Protein AF-A0A7G8EJ63-F1 (afdb_monomer_lite)

Structure (mmCIF, N/CA/C/O backbone):
data_AF-A0A7G8EJ63-F1
#
_entry.id   AF-A0A7G8EJ63-F1
#
loop_
_atom_site.group_PDB
_atom_site.id
_atom_site.type_symbol
_atom_site.label_atom_id
_atom_site.label_alt_id
_atom_site.label_comp_id
_atom_site.label_asym_id
_atom_site.label_entity_id
_atom_site.label_seq_id
_atom_site.pdbx_PDB_ins_code
_atom_site.Cartn_x
_atom_site.Cartn_y
_atom_site.Cartn_z
_atom_site.occupancy
_atom_site.B_iso_or_equiv
_atom_site.auth_seq_id
_atom_site.auth_comp_id
_atom_site.auth_asym_id
_atom_site.auth_atom_id
_atom_site.pdbx_PDB_model_num
ATOM 1 N N . MET A 1 1 ? -30.895 -15.684 32.965 1.00 88.94 1 MET A N 1
ATOM 2 C CA . MET A 1 1 ? -30.829 -14.244 33.243 1.00 88.94 1 MET A CA 1
ATOM 3 C C . MET A 1 1 ? -30.976 -13.984 34.717 1.00 88.94 1 MET A C 1
ATOM 5 O O . MET A 1 1 ? -32.082 -13.741 35.201 1.00 88.94 1 MET A O 1
ATOM 9 N N . ALA A 1 2 ? -29.859 -14.103 35.438 1.00 93.94 2 ALA A N 1
ATOM 10 C CA . ALA A 1 2 ? -29.708 -13.405 36.704 1.00 93.94 2 ALA A CA 1
ATOM 11 C C . ALA A 1 2 ? -29.353 -11.933 36.427 1.00 93.94 2 ALA A C 1
ATOM 13 O O . ALA A 1 2 ? -28.980 -11.571 35.312 1.00 93.94 2 ALA A O 1
ATOM 14 N N . ILE A 1 3 ? -29.552 -11.072 37.426 1.00 95.75 3 ILE A N 1
ATOM 15 C CA . ILE A 1 3 ? -29.265 -9.638 37.327 1.00 95.75 3 ILE A CA 1
ATOM 16 C C . ILE A 1 3 ? -28.329 -9.264 38.470 1.00 95.75 3 ILE A C 1
ATOM 18 O O . ILE A 1 3 ? -28.629 -9.533 39.637 1.00 95.75 3 ILE A O 1
ATOM 22 N N . PHE A 1 4 ? -27.228 -8.607 38.129 1.00 94.00 4 PHE A N 1
ATOM 23 C CA . PHE A 1 4 ? -26.214 -8.116 39.048 1.00 94.00 4 PHE A CA 1
ATOM 24 C C . PHE A 1 4 ? -26.096 -6.602 38.896 1.00 94.00 4 PHE A C 1
ATOM 26 O O . PHE A 1 4 ? -26.124 -6.073 37.789 1.00 94.00 4 PHE A O 1
ATOM 33 N N . THR A 1 5 ? -25.964 -5.879 40.004 1.00 91.56 5 THR A N 1
ATOM 34 C CA . THR A 1 5 ? -25.838 -4.417 39.971 1.00 91.56 5 THR A CA 1
ATOM 35 C C . THR A 1 5 ? -24.626 -3.982 40.774 1.00 91.56 5 THR A C 1
ATOM 37 O O . THR A 1 5 ? -24.510 -4.323 41.953 1.00 91.56 5 THR A O 1
ATOM 40 N N . ALA A 1 6 ? -23.743 -3.207 40.147 1.00 88.75 6 ALA A N 1
ATOM 41 C CA . ALA A 1 6 ? -22.646 -2.547 40.839 1.00 88.75 6 ALA A CA 1
ATOM 42 C C . ALA A 1 6 ? -23.170 -1.281 41.524 1.00 88.75 6 ALA A C 1
ATOM 44 O O . ALA A 1 6 ? -23.677 -0.371 40.868 1.00 88.75 6 ALA A O 1
ATOM 45 N N . LEU A 1 7 ? -23.064 -1.246 42.850 1.00 85.00 7 LEU A N 1
ATOM 46 C CA . LEU A 1 7 ? -23.553 -0.203 43.754 1.00 85.00 7 LEU A CA 1
ATOM 47 C C . LEU A 1 7 ? -22.418 0.571 44.449 1.00 85.00 7 LEU A C 1
ATOM 49 O O . LEU A 1 7 ? -22.666 1.630 45.022 1.00 85.00 7 LEU A O 1
ATOM 53 N N . ALA A 1 8 ? -21.190 0.041 44.451 1.00 85.00 8 ALA A N 1
ATOM 54 C CA . ALA A 1 8 ? -20.009 0.700 45.003 1.00 85.00 8 ALA A CA 1
ATOM 55 C C . ALA A 1 8 ? -18.732 0.400 44.194 1.00 85.00 8 ALA A C 1
ATOM 57 O O . ALA A 1 8 ? -18.624 -0.629 43.531 1.00 85.00 8 ALA A O 1
ATOM 58 N N . SER A 1 9 ? -17.745 1.295 44.295 1.00 88.12 9 SER A N 1
ATOM 59 C CA . SER A 1 9 ? -16.402 1.083 43.741 1.00 88.12 9 SER A CA 1
ATOM 60 C C . SER A 1 9 ? -15.688 -0.094 44.420 1.00 88.12 9 SER A C 1
ATOM 62 O O . SER A 1 9 ? -15.895 -0.348 45.610 1.00 88.12 9 SER A O 1
ATOM 64 N N . GLY A 1 10 ? -14.859 -0.821 43.669 1.00 88.12 10 GLY A N 1
ATOM 65 C CA . GLY A 1 10 ? -14.109 -1.990 44.139 1.00 88.12 10 GLY A CA 1
ATOM 66 C C . GLY A 1 10 ? -14.932 -3.275 44.240 1.00 88.12 10 GLY A C 1
ATOM 67 O O . GLY A 1 10 ? -14.440 -4.277 44.760 1.00 88.12 10 GLY A O 1
ATOM 68 N N . GLN A 1 11 ? -16.193 -3.264 43.799 1.00 92.88 11 GLN A N 1
ATOM 69 C CA . GLN A 1 11 ? -17.030 -4.458 43.822 1.00 92.88 11 GLN A CA 1
ATOM 70 C C . GLN A 1 11 ? -16.597 -5.481 42.776 1.00 92.88 11 GLN A C 1
ATOM 72 O O . GLN A 1 11 ? -16.200 -5.136 41.666 1.00 92.88 11 GLN A O 1
ATOM 77 N N . VAL A 1 12 ? -16.752 -6.752 43.144 1.00 95.12 12 VAL A N 1
ATOM 78 C CA . VAL A 1 12 ? -16.602 -7.893 42.244 1.00 95.12 12 VAL A CA 1
ATOM 79 C C . VAL A 1 12 ? -17.978 -8.511 42.035 1.00 95.12 12 VAL A C 1
ATOM 81 O O . VAL A 1 12 ? -18.631 -8.909 43.002 1.00 95.12 12 VAL A O 1
ATOM 84 N N . LEU A 1 13 ? -18.416 -8.574 40.783 1.00 95.31 13 LEU A N 1
ATOM 85 C CA . LEU A 1 13 ? -19.632 -9.250 40.352 1.00 95.31 13 LEU A CA 1
ATOM 86 C C . LEU A 1 13 ? -19.238 -10.521 39.601 1.00 95.31 13 LEU A C 1
ATOM 88 O O . LEU A 1 13 ? -18.364 -10.489 38.737 1.00 95.31 13 LEU A O 1
ATOM 92 N N . THR A 1 14 ? -19.868 -11.641 39.937 1.00 97.31 14 THR A N 1
ATOM 93 C CA . THR A 1 14 ? -19.614 -12.930 39.286 1.00 97.31 14 THR A CA 1
ATOM 94 C C . THR A 1 14 ? -20.941 -13.559 38.898 1.00 97.31 14 THR A C 1
ATOM 96 O O . THR A 1 14 ? -21.782 -13.787 39.771 1.00 97.31 14 THR A O 1
ATOM 99 N N . GLY A 1 15 ? -21.103 -13.789 37.598 1.00 96.88 15 GLY A N 1
ATOM 100 C CA . GLY A 1 15 ? -22.239 -14.435 36.965 1.00 96.88 15 GLY A CA 1
ATOM 101 C C . GLY A 1 15 ? -22.226 -15.952 37.102 1.00 96.88 15 GLY A C 1
ATOM 102 O O . GLY A 1 15 ? -21.608 -16.534 38.003 1.00 96.88 15 GLY A O 1
ATOM 103 N N . THR A 1 16 ? -22.975 -16.582 36.216 1.00 96.75 16 THR A N 1
ATOM 104 C CA . THR A 1 16 ? -23.267 -18.008 36.136 1.00 96.75 16 THR A CA 1
ATOM 105 C C . THR A 1 16 ? -22.938 -18.528 34.737 1.00 96.75 16 THR A C 1
ATOM 107 O O . THR A 1 16 ? -22.619 -17.757 33.855 1.00 96.75 16 THR A O 1
ATOM 110 N N . ASP A 1 17 ? -23.058 -19.836 34.498 1.00 96.50 17 ASP A N 1
ATOM 111 C CA . ASP A 1 17 ? -22.896 -20.398 33.142 1.00 96.50 17 ASP A CA 1
ATOM 112 C C . ASP A 1 17 ? -24.147 -20.205 32.242 1.00 96.50 17 ASP A C 1
ATOM 114 O O . ASP A 1 17 ? -24.355 -20.937 31.272 1.00 96.50 17 ASP A O 1
ATOM 118 N N . ASN A 1 18 ? -25.059 -19.301 32.611 1.00 96.44 18 ASN A N 1
ATOM 119 C CA . ASN A 1 18 ? -26.263 -18.964 31.851 1.00 96.44 18 ASN A CA 1
ATOM 120 C C . ASN A 1 18 ? -26.259 -17.459 31.565 1.00 96.44 18 ASN A C 1
ATOM 122 O O . ASN A 1 18 ? -25.704 -16.732 32.374 1.00 96.44 18 ASN A O 1
ATOM 126 N N . PRO A 1 19 ? -27.012 -16.985 30.549 1.00 97.81 19 PRO A N 1
ATOM 127 C CA . PRO A 1 19 ? -27.116 -15.558 30.246 1.00 97.81 19 PRO A CA 1
ATOM 128 C C . PRO A 1 19 ? -27.369 -14.715 31.491 1.00 97.81 19 PRO A C 1
ATOM 130 O O . PRO A 1 19 ? -28.355 -14.997 32.186 1.00 97.81 19 PRO A O 1
ATOM 133 N N . ASP A 1 20 ? -26.564 -13.685 31.725 1.00 97.81 20 ASP A N 1
ATOM 134 C CA . ASP A 1 20 ? -26.660 -12.760 32.850 1.00 97.81 20 ASP A CA 1
ATOM 135 C C . ASP A 1 20 ? -26.671 -11.290 32.412 1.00 97.81 20 ASP A C 1
ATOM 137 O O . ASP A 1 20 ? -26.218 -10.923 31.334 1.00 97.81 20 ASP A O 1
ATOM 141 N N . LEU A 1 21 ? -27.245 -10.428 33.255 1.00 96.75 21 LEU A N 1
ATOM 142 C CA . LEU A 1 21 ? -27.273 -8.980 33.047 1.00 96.75 21 LEU A CA 1
ATOM 143 C C . LEU A 1 21 ? -26.514 -8.271 34.171 1.00 96.75 21 LEU A C 1
ATOM 145 O O . LEU A 1 21 ? -26.896 -8.364 35.341 1.00 96.75 21 LEU A O 1
ATOM 149 N N . PHE A 1 22 ? -25.491 -7.504 33.815 1.00 94.38 22 PHE A N 1
ATOM 150 C CA . PHE A 1 22 ? -24.711 -6.661 34.712 1.00 94.38 22 PHE A CA 1
ATOM 151 C C . PHE A 1 22 ? -25.044 -5.189 34.468 1.00 94.38 22 PHE A C 1
ATOM 153 O O . PHE A 1 22 ? -24.872 -4.675 33.369 1.00 94.38 22 PHE A O 1
ATOM 160 N N . ILE A 1 23 ? -25.491 -4.492 35.511 1.00 90.75 23 ILE A N 1
ATOM 161 C CA . ILE A 1 23 ? -25.851 -3.071 35.450 1.00 90.75 23 ILE A CA 1
ATOM 162 C C . ILE A 1 23 ? -24.861 -2.260 36.285 1.00 90.75 23 ILE A C 1
ATOM 164 O O . ILE A 1 23 ? -24.702 -2.499 37.489 1.00 90.75 23 ILE A O 1
ATOM 168 N N . LEU A 1 24 ? -24.235 -1.256 35.676 1.00 85.31 24 LEU A N 1
ATOM 169 C CA . LEU A 1 24 ? -23.305 -0.345 36.344 1.00 85.31 24 LEU A CA 1
ATOM 170 C C . LEU A 1 24 ? -24.025 0.948 36.751 1.00 85.31 24 LEU A C 1
ATOM 172 O O . LEU A 1 24 ? -24.518 1.686 35.901 1.00 85.31 24 LEU A O 1
ATOM 176 N N . SER A 1 25 ? -24.095 1.241 38.058 1.00 72.94 25 SER A N 1
ATOM 177 C CA . SER A 1 25 ? -24.910 2.348 38.600 1.00 72.94 25 SER A CA 1
ATOM 178 C C . SER A 1 25 ? -24.114 3.518 39.214 1.00 72.94 25 SER A C 1
ATOM 180 O O . SER A 1 25 ? -24.512 4.079 40.230 1.00 72.94 25 SER A O 1
ATOM 182 N N . ALA A 1 26 ? -23.045 3.956 38.530 1.00 62.91 26 ALA A N 1
ATOM 183 C CA . ALA A 1 26 ? -22.173 5.117 38.835 1.00 62.91 26 ALA A CA 1
ATOM 184 C C . ALA A 1 26 ? -20.910 4.830 39.666 1.00 62.91 26 ALA A C 1
ATOM 186 O O . ALA A 1 26 ? -20.467 5.659 40.461 1.00 62.91 26 ALA A O 1
ATOM 187 N N . THR A 1 27 ? -20.307 3.659 39.475 1.00 63.88 27 THR A N 1
ATOM 188 C CA . THR A 1 27 ? -19.134 3.205 40.230 1.00 63.88 27 THR A CA 1
ATOM 189 C C . THR A 1 27 ? -17.924 3.053 39.320 1.00 63.88 27 THR A C 1
ATOM 191 O O . THR A 1 27 ? -18.002 2.331 38.333 1.00 63.88 27 THR A O 1
ATOM 194 N N . THR A 1 28 ? -16.797 3.661 39.683 1.00 75.81 28 THR A N 1
ATOM 195 C CA . THR A 1 28 ? -15.495 3.363 39.070 1.00 75.81 28 THR A CA 1
ATOM 196 C C . THR A 1 28 ? -14.909 2.089 39.677 1.00 75.81 28 THR A C 1
ATOM 198 O O . THR A 1 28 ? -15.254 1.717 40.805 1.00 75.81 28 THR A O 1
ATOM 201 N N . SER A 1 29 ? -13.979 1.439 38.982 1.00 86.06 29 SER A N 1
ATOM 202 C CA . SER A 1 29 ? -13.193 0.329 39.538 1.00 86.06 29 SER A CA 1
ATOM 203 C C . SER A 1 29 ? -14.019 -0.898 39.944 1.00 86.06 29 SER A C 1
ATOM 205 O O . SER A 1 29 ? -13.892 -1.401 41.060 1.00 86.06 29 SER A O 1
ATOM 207 N N . VAL A 1 30 ? -14.893 -1.375 39.059 1.00 90.75 30 VAL A N 1
ATOM 208 C CA . VAL A 1 30 ? -15.639 -2.633 39.248 1.00 90.75 30 VAL A CA 1
ATOM 209 C C . VAL A 1 30 ? -14.908 -3.777 38.540 1.00 90.75 30 VAL A C 1
ATOM 211 O O . VAL A 1 30 ? -14.191 -3.559 37.566 1.00 90.75 30 VAL A O 1
ATOM 214 N N . SER A 1 31 ? -15.072 -5.007 39.021 1.00 94.75 31 SER A N 1
ATOM 215 C CA . SER A 1 31 ? -14.692 -6.214 38.281 1.00 94.75 31 SER A CA 1
ATOM 216 C C . SER A 1 31 ? -15.925 -7.063 37.984 1.00 94.75 31 SER A C 1
ATOM 218 O O . SER A 1 31 ? -16.641 -7.444 38.909 1.00 94.75 31 SER A O 1
ATOM 220 N N . ILE A 1 32 ? -16.168 -7.364 36.712 1.00 95.56 32 ILE A N 1
ATOM 221 C CA . ILE A 1 32 ? -17.261 -8.215 36.235 1.00 95.56 32 ILE A CA 1
ATOM 222 C C . ILE A 1 32 ? -16.675 -9.502 35.659 1.00 95.56 32 ILE A C 1
ATOM 224 O O . ILE A 1 32 ? -15.758 -9.458 34.841 1.00 95.56 32 ILE A O 1
ATOM 228 N N . PHE A 1 33 ? -17.240 -10.635 36.070 1.00 97.94 33 PHE A N 1
ATOM 229 C CA . PHE A 1 33 ? -16.935 -11.959 35.537 1.00 97.94 33 PHE A CA 1
ATOM 230 C C . PHE A 1 33 ? -18.235 -12.631 35.080 1.00 97.94 33 PHE A C 1
ATOM 232 O O . PHE A 1 33 ? -19.010 -13.042 35.943 1.00 97.94 33 PHE A O 1
ATOM 239 N N . GLY A 1 34 ? -18.469 -12.720 33.770 1.00 96.81 34 GLY A N 1
ATOM 240 C CA . GLY A 1 34 ? -19.668 -13.313 33.157 1.00 96.81 34 GLY A CA 1
ATOM 241 C C . GLY A 1 34 ? -19.737 -14.833 33.307 1.00 96.81 34 GLY A C 1
ATOM 242 O O . GLY A 1 34 ? -20.694 -15.350 33.869 1.00 96.81 34 GLY A O 1
ATOM 243 N N . GLN A 1 35 ? -18.607 -15.502 33.049 1.00 96.25 35 GLN A N 1
ATOM 244 C CA . GLN A 1 35 ? -18.417 -16.961 33.005 1.00 96.25 35 GLN A CA 1
ATOM 245 C C . GLN A 1 35 ? -18.834 -17.576 31.671 1.00 96.25 35 GLN A C 1
ATOM 247 O O . GLN A 1 35 ? -17.980 -17.778 30.815 1.00 96.25 35 GLN A O 1
ATOM 252 N N . GLY A 1 36 ? -20.087 -17.977 31.516 1.00 93.50 36 GLY A N 1
ATOM 253 C CA . GLY A 1 36 ? -20.546 -18.637 30.306 1.00 93.50 36 GLY A CA 1
ATOM 254 C C . GLY A 1 36 ? -21.995 -18.282 30.018 1.00 93.50 36 GLY A C 1
ATOM 255 O O . GLY A 1 36 ? -22.765 -18.023 30.931 1.00 93.50 36 GLY A O 1
ATOM 256 N N . GLY A 1 37 ? -22.407 -18.375 28.761 1.00 96.06 37 GLY A N 1
ATOM 257 C CA . GLY A 1 37 ? -23.726 -17.917 28.337 1.00 96.06 37 GLY A CA 1
ATOM 258 C C . GLY A 1 37 ? -23.657 -16.528 27.707 1.00 96.06 37 GLY A C 1
ATOM 259 O O . GLY A 1 37 ? -22.625 -15.894 27.691 1.00 96.06 37 GLY A O 1
ATOM 260 N N . ALA A 1 38 ? -24.762 -16.096 27.103 1.00 97.81 38 ALA A N 1
ATOM 261 C CA . ALA A 1 38 ? -24.828 -14.798 26.435 1.00 97.81 38 ALA A CA 1
ATOM 262 C C . ALA A 1 38 ? -25.060 -13.689 27.468 1.00 97.81 38 ALA A C 1
ATOM 264 O O . ALA A 1 38 ? -26.206 -13.469 27.882 1.00 97.81 38 ALA A O 1
ATOM 265 N N . ASP A 1 39 ? -23.997 -13.033 27.906 1.00 98.12 39 ASP A N 1
ATOM 266 C CA . ASP A 1 39 ? -24.035 -12.026 28.951 1.00 98.12 39 ASP A CA 1
ATOM 267 C C . ASP A 1 39 ? -24.225 -10.623 28.387 1.00 98.12 39 ASP A C 1
ATOM 269 O O . ASP A 1 39 ? -23.926 -10.302 27.238 1.00 98.12 39 ASP A O 1
ATOM 273 N N . THR A 1 40 ? -24.786 -9.744 29.208 1.00 97.12 40 THR A N 1
ATOM 274 C CA . THR A 1 40 ? -24.984 -8.342 28.857 1.00 97.12 40 THR A CA 1
ATOM 275 C C . THR A 1 40 ? -24.448 -7.442 29.958 1.00 97.12 40 THR A C 1
ATOM 277 O O . THR A 1 40 ? -24.793 -7.607 31.128 1.00 97.12 40 THR A O 1
ATOM 280 N N . VAL A 1 41 ? -23.636 -6.453 29.591 1.00 94.25 41 VAL A N 1
ATOM 281 C CA . VAL A 1 41 ? -23.162 -5.385 30.475 1.00 94.25 41 VAL A CA 1
ATOM 282 C C . VAL A 1 41 ? -23.722 -4.056 29.987 1.00 94.25 41 VAL A C 1
ATOM 284 O O . VAL A 1 41 ? -23.443 -3.629 28.869 1.00 94.25 41 VAL A O 1
ATOM 287 N N . GLU A 1 42 ? -24.484 -3.378 30.841 1.00 90.00 42 GLU A N 1
ATOM 288 C CA . GLU A 1 42 ? -25.062 -2.065 30.550 1.00 90.00 42 GLU A CA 1
ATOM 289 C C . GLU A 1 42 ? -24.501 -0.995 31.499 1.00 90.00 42 GLU A C 1
ATOM 291 O O . GLU A 1 42 ? -24.658 -1.056 32.729 1.00 90.00 42 GLU A O 1
ATOM 296 N N . GLY A 1 43 ? -23.862 0.022 30.917 1.00 76.56 43 GLY A N 1
ATOM 297 C CA . GLY A 1 43 ? -23.445 1.243 31.603 1.00 76.56 43 GLY A CA 1
ATOM 298 C C . GLY A 1 43 ? -24.513 2.333 31.510 1.00 76.56 43 GLY A C 1
ATOM 299 O O . GLY A 1 43 ? -24.556 3.054 30.525 1.00 76.56 43 GLY A O 1
ATOM 300 N N . PHE A 1 44 ? -25.356 2.498 32.541 1.00 60.44 44 PHE A N 1
ATOM 301 C CA . PHE A 1 44 ? -26.393 3.555 32.602 1.00 60.44 44 PHE A CA 1
ATOM 302 C C . PHE A 1 44 ? -26.100 4.639 33.645 1.00 60.44 44 PHE A C 1
ATOM 304 O O . PHE A 1 44 ? -27.010 5.190 34.279 1.00 60.44 44 PHE A O 1
ATOM 311 N N . THR A 1 45 ? -24.831 4.940 33.905 1.00 52.78 45 THR A N 1
ATOM 312 C CA . THR A 1 45 ? -24.514 6.020 34.845 1.00 52.78 45 THR A CA 1
ATOM 313 C C . THR A 1 45 ? -24.940 7.368 34.242 1.00 52.78 45 THR A C 1
ATOM 315 O O . THR A 1 45 ? -25.204 7.481 33.050 1.00 52.78 45 THR A O 1
ATOM 318 N N . LYS A 1 46 ? -25.043 8.424 35.057 1.00 49.44 46 LYS A N 1
ATOM 319 C CA . LYS A 1 46 ? -25.423 9.764 34.569 1.00 49.44 46 LYS A CA 1
ATOM 320 C C . LYS A 1 46 ? -24.420 10.336 33.539 1.00 49.44 46 LYS A C 1
ATOM 322 O O . LYS A 1 46 ? -24.749 11.343 32.919 1.00 49.44 46 LYS A O 1
ATOM 327 N N . THR A 1 47 ? -23.240 9.715 33.405 1.00 57.69 47 THR A N 1
ATOM 328 C CA . THR A 1 47 ? -22.246 9.952 32.346 1.00 57.69 47 THR A CA 1
ATOM 329 C C . THR A 1 47 ? -22.096 8.770 31.379 1.00 57.69 47 THR A C 1
ATOM 331 O O . THR A 1 47 ? -21.829 9.012 30.221 1.00 57.69 47 THR A O 1
ATOM 334 N N . GLY A 1 48 ? -22.375 7.528 31.799 1.00 63.12 48 GLY A N 1
ATOM 335 C CA . GLY A 1 48 ? -22.315 6.323 30.956 1.00 63.12 48 GLY A CA 1
ATOM 336 C C . GLY A 1 48 ? -20.965 5.595 30.941 1.00 63.12 48 GLY A C 1
ATOM 337 O O . GLY A 1 48 ? -20.872 4.524 30.347 1.00 63.12 48 GLY A O 1
ATOM 338 N N . ASP A 1 49 ? -19.966 6.141 31.638 1.00 81.00 49 ASP A N 1
ATOM 339 C CA . ASP A 1 49 ? -18.558 5.748 31.489 1.00 81.00 49 ASP A CA 1
ATOM 340 C C . ASP A 1 49 ? -18.175 4.419 32.175 1.00 81.00 49 ASP A C 1
ATOM 342 O O . ASP A 1 49 ? -18.623 4.115 33.291 1.00 81.00 49 ASP A O 1
ATOM 346 N N . LEU A 1 50 ? -17.234 3.687 31.568 1.00 86.81 50 LEU A N 1
ATOM 347 C CA . LEU A 1 50 ? -16.344 2.735 32.235 1.00 86.81 50 LEU A CA 1
ATOM 348 C C . LEU A 1 50 ? -15.048 3.434 32.634 1.00 86.81 50 LEU A C 1
ATOM 350 O O . LEU A 1 50 ? -14.279 3.862 31.786 1.00 86.81 50 LEU A O 1
ATOM 354 N N . ASN A 1 51 ? -14.742 3.467 33.929 1.00 89.06 51 ASN A N 1
ATOM 355 C CA . ASN A 1 51 ? -13.486 4.037 34.414 1.00 89.06 51 ASN A CA 1
ATOM 356 C C . ASN A 1 51 ? -12.779 3.063 35.362 1.00 89.06 51 ASN A C 1
ATOM 358 O O . ASN A 1 51 ? -13.364 2.632 36.367 1.00 89.06 51 ASN A O 1
ATOM 362 N N . GLN A 1 52 ? -11.539 2.693 35.022 1.00 91.25 52 GLN A N 1
ATOM 363 C CA . GLN A 1 52 ? -10.716 1.723 35.759 1.00 91.25 52 GLN A CA 1
ATOM 364 C C . GLN A 1 52 ? -11.405 0.371 35.982 1.00 91.25 52 GLN A C 1
ATOM 366 O O . GLN A 1 52 ? -11.185 -0.288 36.997 1.00 91.25 52 GLN A O 1
ATOM 371 N N . THR A 1 53 ? -12.285 -0.031 35.067 1.00 92.12 53 THR A N 1
ATOM 372 C CA . THR A 1 53 ? -13.135 -1.216 35.220 1.00 92.12 53 THR A CA 1
ATOM 373 C C . THR A 1 53 ? -12.536 -2.411 34.488 1.00 92.12 53 THR A C 1
ATOM 375 O O . THR A 1 53 ? -11.924 -2.265 33.434 1.00 92.12 53 THR A O 1
ATOM 378 N N . PHE A 1 54 ? -12.711 -3.600 35.063 1.00 95.38 54 PHE A N 1
ATOM 379 C CA . PHE A 1 54 ? -12.340 -4.870 34.448 1.00 95.38 54 PHE A CA 1
ATOM 380 C C . PHE A 1 54 ? -13.602 -5.679 34.135 1.00 95.38 54 PHE A C 1
ATOM 382 O O . PHE A 1 54 ? -14.391 -5.961 35.036 1.00 95.38 54 PHE A O 1
ATOM 389 N N . VAL A 1 55 ? -13.783 -6.077 32.881 1.00 96.62 55 VAL A N 1
ATOM 390 C CA . VAL A 1 55 ? -14.885 -6.933 32.423 1.00 96.62 55 VAL A CA 1
ATOM 391 C C . VAL A 1 55 ? -14.298 -8.173 31.755 1.00 96.62 55 VAL A C 1
ATOM 393 O O . VAL A 1 55 ? -13.397 -8.060 30.930 1.00 96.62 55 VAL A O 1
ATOM 396 N N . SER A 1 56 ? -14.800 -9.354 32.112 1.00 97.88 56 SER A N 1
ATOM 397 C CA . SER A 1 56 ? -14.434 -10.630 31.492 1.00 97.88 56 SER A CA 1
ATOM 398 C C . SER A 1 56 ? -15.671 -11.513 31.363 1.00 97.88 56 SER A C 1
ATOM 400 O O . SER A 1 56 ? -16.127 -12.039 32.376 1.00 97.88 56 SER A O 1
ATOM 402 N N . LEU A 1 57 ? -16.206 -11.693 30.158 1.00 97.38 57 LEU A N 1
ATOM 403 C CA . LEU A 1 57 ? -17.478 -12.402 29.936 1.00 97.38 57 LEU A CA 1
ATOM 404 C C . LEU A 1 57 ? -17.282 -13.880 29.554 1.00 97.38 57 LEU A C 1
ATOM 406 O O . LEU A 1 57 ? -18.006 -14.743 30.035 1.00 97.38 57 LEU A O 1
ATOM 410 N N . ALA A 1 58 ? -16.124 -14.180 28.971 1.00 95.19 58 ALA A N 1
ATOM 411 C CA . ALA A 1 58 ? -15.528 -15.495 28.766 1.00 95.19 58 ALA A CA 1
ATOM 412 C C . ALA A 1 58 ? -16.185 -16.375 27.693 1.00 95.19 58 ALA A C 1
ATOM 414 O O . ALA A 1 58 ? -15.438 -16.802 26.813 1.00 95.19 58 ALA A O 1
ATOM 415 N N . GLY A 1 59 ? -17.483 -16.681 27.695 1.00 93.06 59 GLY A N 1
ATOM 416 C CA . GLY A 1 59 ? -18.028 -17.460 26.578 1.00 93.06 59 GLY A CA 1
ATOM 417 C C . GLY A 1 59 ? -19.529 -17.385 26.379 1.00 93.06 59 GLY A C 1
ATOM 418 O O . GLY A 1 59 ? -20.271 -17.352 27.339 1.00 93.06 59 GLY A O 1
ATOM 419 N N . GLY A 1 60 ? -19.975 -17.545 25.137 1.00 96.88 60 GLY A N 1
ATOM 420 C CA . GLY A 1 60 ? -21.305 -17.150 24.680 1.00 96.88 60 GLY A CA 1
ATOM 421 C C . GLY A 1 60 ? -21.219 -15.823 23.916 1.00 96.88 60 GLY A C 1
ATOM 422 O O . GLY A 1 60 ? -20.230 -15.129 24.053 1.00 96.88 60 GLY A O 1
ATOM 423 N N . PRO A 1 61 ? -22.201 -15.499 23.053 1.00 98.19 61 PRO A N 1
ATOM 424 C CA . PRO A 1 61 ? -22.239 -14.203 22.383 1.00 98.19 61 PRO A CA 1
ATOM 425 C C . PRO A 1 61 ? -22.657 -13.113 23.372 1.00 98.19 61 PRO A C 1
ATOM 427 O O . PRO A 1 61 ? -23.800 -13.110 23.845 1.00 98.19 61 PRO A O 1
ATOM 430 N N . ASP A 1 62 ? -21.750 -12.191 23.641 1.00 98.50 62 ASP A N 1
ATOM 431 C CA . ASP A 1 62 ? -21.877 -11.188 24.685 1.00 98.50 62 ASP A CA 1
ATOM 432 C C . ASP A 1 62 ? -22.189 -9.791 24.138 1.00 98.50 62 ASP A C 1
ATOM 434 O O . ASP A 1 62 ? -21.878 -9.442 22.999 1.00 98.50 62 ASP A O 1
ATOM 438 N N . LEU A 1 63 ? -22.816 -8.955 24.968 1.00 97.75 63 LEU A N 1
ATOM 439 C CA . LEU A 1 63 ? -23.161 -7.576 24.629 1.00 97.75 63 LEU A CA 1
ATOM 440 C C . LEU A 1 63 ? -22.679 -6.597 25.703 1.00 97.75 63 LEU A C 1
ATOM 442 O O . LEU A 1 63 ? -23.140 -6.628 26.841 1.00 97.75 63 LEU A O 1
ATOM 446 N N . VAL A 1 64 ? -21.825 -5.649 25.330 1.00 96.00 64 VAL A N 1
ATOM 447 C CA . VAL A 1 64 ? -21.412 -4.524 26.180 1.00 96.00 64 VAL A CA 1
ATOM 448 C C . VAL A 1 64 ? -21.916 -3.224 25.565 1.00 96.00 64 VAL A C 1
ATOM 450 O O . VAL A 1 64 ? -21.540 -2.878 24.448 1.00 96.00 64 VAL A O 1
ATOM 453 N N . VAL A 1 65 ? -22.754 -2.480 26.288 1.00 93.56 65 VAL A N 1
ATOM 454 C CA . VAL A 1 65 ? -23.266 -1.174 25.842 1.00 93.56 65 VAL A CA 1
ATOM 455 C C . VAL A 1 65 ? -22.915 -0.099 26.859 1.00 93.56 65 VAL A C 1
ATOM 457 O O . VAL A 1 65 ? -23.362 -0.138 28.010 1.00 93.56 65 VAL A O 1
ATOM 460 N N . LEU A 1 66 ? -22.139 0.882 26.405 1.00 91.00 66 LEU A N 1
ATOM 461 C CA . LEU A 1 66 ? -21.707 2.050 27.164 1.00 91.00 66 LEU A CA 1
ATOM 462 C C . LEU A 1 66 ? -22.320 3.305 26.550 1.00 91.00 66 LEU A C 1
ATOM 464 O O . LEU A 1 66 ? -22.323 3.473 25.329 1.00 91.00 66 LEU A O 1
ATOM 468 N N . THR A 1 67 ? -22.849 4.186 27.391 1.00 88.00 67 THR A N 1
ATOM 469 C CA . THR A 1 67 ? -23.399 5.487 26.968 1.00 88.00 67 THR A CA 1
ATOM 470 C C . THR A 1 67 ? -22.474 6.652 27.328 1.00 88.00 67 THR A C 1
ATOM 472 O O . THR A 1 67 ? -22.971 7.760 27.512 1.00 88.00 67 THR A O 1
ATOM 475 N N . GLY A 1 68 ? -21.201 6.344 27.576 1.00 88.56 68 GLY A N 1
ATOM 476 C CA . GLY A 1 68 ? -20.136 7.251 27.987 1.00 88.56 68 GLY A CA 1
ATOM 477 C C . GLY A 1 68 ? -18.773 6.613 27.716 1.00 88.56 68 GLY A C 1
ATOM 478 O O . GLY A 1 68 ? -18.705 5.496 27.188 1.00 88.56 68 GLY A O 1
ATOM 479 N N . ASP A 1 69 ? -17.702 7.296 28.111 1.00 90.69 69 ASP A N 1
ATOM 480 C CA . ASP A 1 69 ? -16.318 6.928 27.788 1.00 90.69 69 ASP A CA 1
ATOM 481 C C . ASP A 1 69 ? -15.891 5.582 28.385 1.00 90.69 69 ASP A C 1
ATOM 483 O O . ASP A 1 69 ? -16.271 5.213 29.496 1.00 90.69 69 ASP A O 1
ATOM 487 N N . MET A 1 70 ? -15.003 4.865 27.701 1.00 93.94 70 MET A N 1
ATOM 488 C CA . MET A 1 70 ? -14.204 3.800 28.298 1.00 93.94 70 MET A CA 1
ATOM 489 C C . MET A 1 70 ? -12.791 4.313 28.571 1.00 93.94 70 MET A C 1
ATOM 491 O O . MET A 1 70 ? -11.970 4.370 27.667 1.00 93.94 70 MET A O 1
ATOM 495 N N . SER A 1 71 ? -12.485 4.626 29.830 1.00 93.44 71 SER A N 1
ATOM 496 C CA . SER A 1 71 ? -11.188 5.165 30.251 1.00 93.44 71 SER A CA 1
ATOM 497 C C . SER A 1 71 ? -10.443 4.218 31.190 1.00 93.44 71 SER A C 1
ATOM 499 O O . SER A 1 71 ? -11.005 3.719 32.178 1.00 93.44 71 SER A O 1
ATOM 501 N N . SER A 1 72 ? -9.146 4.003 30.947 1.00 95.25 72 SER A N 1
ATOM 502 C CA . SER A 1 72 ? -8.270 3.198 31.822 1.00 95.25 72 SER A CA 1
ATOM 503 C C . SER A 1 72 ? -8.817 1.798 32.141 1.00 95.25 72 SER A C 1
ATOM 505 O O . SER A 1 72 ? -8.604 1.277 33.240 1.00 95.25 72 SER A O 1
ATOM 507 N N . SER A 1 73 ? -9.590 1.207 31.231 1.00 95.75 73 SER A N 1
ATOM 508 C CA . SER A 1 73 ? -10.389 0.008 31.490 1.00 95.75 73 SER A CA 1
ATOM 509 C C . SER A 1 73 ? -9.938 -1.174 30.637 1.00 95.75 73 SER A C 1
ATOM 511 O O . SER A 1 73 ? -9.216 -1.036 29.652 1.00 95.75 73 SER A O 1
ATOM 513 N N . GLN A 1 74 ? -10.352 -2.369 31.044 1.00 97.75 74 GLN A N 1
ATOM 514 C CA . GLN A 1 74 ? -10.058 -3.622 30.358 1.00 97.75 74 GLN A CA 1
ATOM 515 C C . GLN A 1 74 ? -11.352 -4.397 30.137 1.00 97.75 74 GLN A C 1
ATOM 517 O O . GLN A 1 74 ? -12.051 -4.706 31.103 1.00 97.75 74 GLN A O 1
ATOM 522 N N . VAL A 1 75 ? -11.647 -4.745 28.888 1.00 98.06 75 VAL A N 1
ATOM 523 C CA . VAL A 1 75 ? -12.824 -5.539 28.516 1.00 98.06 75 VAL A CA 1
ATOM 524 C C . VAL A 1 75 ? -12.371 -6.764 27.734 1.00 98.06 75 VAL A C 1
ATOM 526 O O . VAL A 1 75 ? -11.667 -6.641 26.740 1.00 98.06 75 VAL A O 1
ATOM 529 N N . ARG A 1 76 ? -12.754 -7.951 28.201 1.00 98.50 76 ARG A N 1
ATOM 530 C CA . ARG A 1 76 ? -12.548 -9.237 27.530 1.00 98.50 76 ARG A CA 1
ATOM 531 C C . ARG A 1 76 ? -13.911 -9.850 27.259 1.00 98.50 76 ARG A C 1
ATOM 533 O O . ARG A 1 76 ? -14.595 -10.201 28.224 1.00 98.50 76 ARG A O 1
ATOM 540 N N . LEU A 1 77 ? -14.292 -9.948 25.993 1.00 98.38 77 LEU A N 1
ATOM 541 C CA . LEU A 1 77 ? -15.587 -10.495 25.602 1.00 98.38 77 LEU A CA 1
ATOM 542 C C . LEU A 1 77 ? -15.510 -12.026 25.687 1.00 98.38 77 LEU A C 1
ATOM 544 O O . LEU A 1 77 ? -15.986 -12.584 26.668 1.00 98.38 77 LEU A O 1
ATOM 548 N N . GLY A 1 78 ? -14.653 -12.674 24.904 1.00 98.12 78 GLY A N 1
ATOM 549 C CA . GLY A 1 78 ? -14.265 -14.067 25.106 1.00 98.12 78 GLY A CA 1
ATOM 550 C C . GLY A 1 78 ? -14.529 -14.919 23.877 1.00 98.12 78 GLY A C 1
ATOM 551 O O . GLY A 1 78 ? -13.945 -14.688 22.831 1.00 98.12 78 GLY A O 1
ATOM 552 N N . ALA A 1 79 ? -15.270 -16.011 24.036 1.00 98.06 79 ALA A N 1
ATOM 553 C CA . ALA A 1 79 ? -15.630 -16.891 22.931 1.00 98.06 79 ALA A CA 1
ATOM 554 C C . ALA A 1 79 ? -17.099 -16.691 22.562 1.00 98.06 79 ALA A C 1
ATOM 556 O O . ALA A 1 79 ? -17.967 -17.098 23.320 1.00 98.06 79 ALA A O 1
ATOM 557 N N . GLY A 1 80 ? -17.409 -16.215 21.372 1.00 98.25 80 GLY A N 1
ATOM 558 C CA . GLY A 1 80 ? -18.757 -15.823 20.999 1.00 98.25 80 GLY A CA 1
ATOM 559 C C . GLY A 1 80 ? -18.714 -14.906 19.792 1.00 98.25 80 GLY A C 1
ATOM 560 O O . GLY A 1 80 ? -17.649 -14.536 19.338 1.00 98.25 80 GLY A O 1
ATOM 561 N N . GLY A 1 81 ? -19.872 -14.612 19.207 1.00 98.31 81 GLY A N 1
ATOM 562 C CA . GLY A 1 81 ? -19.962 -13.458 18.314 1.00 98.31 81 GLY A CA 1
ATOM 563 C C . GLY A 1 81 ? -20.389 -12.278 19.163 1.00 98.31 81 GLY A C 1
ATOM 564 O O . GLY A 1 81 ? -21.587 -12.143 19.435 1.00 98.31 81 GLY A O 1
ATOM 565 N N . ASP A 1 82 ? -19.422 -11.507 19.633 1.00 98.75 82 ASP A N 1
ATOM 566 C CA . ASP A 1 82 ? -19.602 -10.519 20.679 1.00 98.75 82 ASP A CA 1
ATOM 567 C C . ASP A 1 82 ? -19.843 -9.131 20.090 1.00 98.75 82 ASP A C 1
ATOM 569 O O . ASP A 1 82 ? -19.539 -8.820 18.937 1.00 98.75 82 ASP A O 1
ATOM 573 N N . THR A 1 83 ? -20.468 -8.257 20.868 1.00 98.62 83 THR A N 1
ATOM 574 C CA . THR A 1 83 ? -20.718 -6.878 20.456 1.00 98.62 83 THR A CA 1
ATOM 575 C C . THR A 1 83 ? -20.383 -5.917 21.579 1.00 98.62 83 THR A C 1
ATOM 577 O O . THR A 1 83 ? -20.933 -6.006 22.675 1.00 98.62 83 THR A O 1
ATOM 580 N N . MET A 1 84 ? -19.534 -4.936 21.286 1.00 97.69 84 MET A N 1
ATOM 581 C CA . MET A 1 84 ? -19.248 -3.822 22.180 1.00 97.69 84 MET A CA 1
ATOM 582 C C . MET A 1 84 ? -19.591 -2.497 21.504 1.00 97.69 84 MET A C 1
ATOM 584 O O . MET A 1 84 ? -19.128 -2.210 20.404 1.00 97.69 84 MET A O 1
ATOM 588 N N . ILE A 1 85 ? -20.392 -1.671 22.171 1.00 95.75 85 ILE A N 1
ATOM 589 C CA . ILE A 1 85 ? -20.825 -0.371 21.659 1.00 95.75 85 ILE A CA 1
ATOM 590 C C . ILE A 1 85 ? -20.524 0.705 22.694 1.00 95.75 85 ILE A C 1
ATOM 592 O O . ILE A 1 85 ? -21.099 0.707 23.783 1.00 95.75 85 ILE A O 1
ATOM 596 N N . VAL A 1 86 ? -19.691 1.663 22.306 1.00 94.00 86 VAL A N 1
ATOM 597 C CA . VAL A 1 86 ? -19.519 2.956 22.972 1.00 94.00 86 VAL A CA 1
ATOM 598 C C . VAL A 1 86 ? -20.350 3.966 22.176 1.00 94.00 86 VAL A C 1
ATOM 600 O O . VAL A 1 86 ? -20.048 4.252 21.021 1.00 94.00 86 VAL A O 1
ATOM 603 N N . SER A 1 87 ? -21.514 4.349 22.707 1.00 81.69 87 SER A N 1
ATOM 604 C CA . SER A 1 87 ? -22.680 4.724 21.883 1.00 81.69 87 SER A CA 1
ATOM 605 C C . SER A 1 87 ? -22.922 6.224 21.648 1.00 81.69 87 SER A C 1
ATOM 607 O O . SER A 1 87 ? -23.777 6.556 20.820 1.00 81.69 87 SER A O 1
ATOM 609 N N . GLY A 1 88 ? -22.213 7.139 22.314 1.00 76.38 88 GLY A N 1
ATOM 610 C CA . GLY A 1 88 ? -22.364 8.587 22.131 1.00 76.38 88 GLY A CA 1
ATOM 611 C C . GLY A 1 88 ? -21.342 9.214 21.181 1.00 76.38 88 GLY A C 1
ATOM 612 O O . GLY A 1 88 ? -20.185 8.818 21.125 1.00 76.38 88 GLY A O 1
ATOM 613 N N . ASN A 1 89 ? -21.775 10.246 20.446 1.00 74.12 89 ASN A N 1
ATOM 614 C CA . ASN A 1 89 ? -20.850 11.135 19.740 1.00 74.12 89 ASN A CA 1
ATOM 615 C C . ASN A 1 89 ? -20.048 11.914 20.795 1.00 74.12 89 ASN A C 1
ATOM 617 O O . ASN A 1 89 ? -20.639 12.724 21.516 1.00 74.12 89 ASN A O 1
ATOM 621 N N . GLY A 1 90 ? -18.742 11.679 20.861 1.00 84.44 90 GLY A N 1
ATOM 622 C CA . GLY A 1 90 ? -17.859 12.167 21.925 1.00 84.44 90 GLY A CA 1
ATOM 623 C C . GLY A 1 90 ? -17.421 11.091 22.922 1.00 84.44 90 GLY A C 1
ATOM 624 O O . GLY A 1 90 ? -16.527 11.364 23.714 1.00 84.44 90 GLY A O 1
ATOM 625 N N . ASP A 1 91 ? -18.026 9.897 22.885 1.00 91.50 91 ASP A N 1
ATOM 626 C CA . ASP A 1 91 ? -17.664 8.811 23.794 1.00 91.50 91 ASP A CA 1
ATOM 627 C C . ASP A 1 91 ? -16.529 7.972 23.189 1.00 91.50 91 ASP A C 1
ATOM 629 O O . ASP A 1 91 ? -16.675 7.351 22.125 1.00 91.50 91 ASP A O 1
ATOM 633 N N . SER A 1 92 ? -15.404 7.936 23.892 1.00 94.56 92 SER A N 1
ATOM 634 C CA . SER A 1 92 ? -14.126 7.424 23.398 1.00 94.56 92 SER A CA 1
ATOM 635 C C . SER A 1 92 ? -13.705 6.131 24.090 1.00 94.56 92 SER A C 1
ATOM 637 O O . SER A 1 92 ? -14.172 5.797 25.182 1.00 94.56 92 SER A O 1
ATOM 639 N N . ILE A 1 93 ? -12.786 5.397 23.465 1.00 97.50 93 ILE A N 1
ATOM 640 C CA . ILE A 1 93 ? -11.994 4.356 24.131 1.00 97.50 93 ILE A CA 1
ATOM 641 C C . ILE A 1 93 ? -10.610 4.957 24.377 1.00 97.50 93 ILE A C 1
ATOM 643 O O . ILE A 1 93 ? -9.847 5.128 23.436 1.00 97.50 93 ILE A O 1
ATOM 647 N N . ASP A 1 94 ? -10.308 5.294 25.628 1.00 97.06 94 ASP A N 1
ATOM 648 C CA . ASP A 1 94 ? -9.099 6.014 26.043 1.00 97.06 94 ASP A CA 1
ATOM 649 C C . ASP A 1 94 ? -8.289 5.191 27.056 1.00 97.06 94 ASP A C 1
ATOM 651 O O . ASP A 1 94 ? -8.825 4.683 28.055 1.00 97.06 94 ASP A O 1
ATOM 655 N N . SER A 1 95 ? -6.979 5.068 26.831 1.00 98.06 95 SER A N 1
ATOM 656 C CA . SER A 1 95 ? -6.038 4.439 27.761 1.00 98.06 95 SER A CA 1
ATOM 657 C C . SER A 1 95 ? -6.469 3.021 28.154 1.00 98.06 95 SER A C 1
ATOM 659 O O . SER A 1 95 ? -6.315 2.589 29.303 1.00 98.06 95 SER A O 1
ATOM 661 N N . SER A 1 96 ? -7.115 2.314 27.231 1.00 98.31 96 SER A N 1
ATOM 662 C CA . SER A 1 96 ? -7.915 1.130 27.519 1.00 98.31 96 SER A CA 1
ATOM 663 C C . SER A 1 96 ? -7.512 -0.055 26.653 1.00 98.31 96 SER A C 1
ATOM 665 O O . SER A 1 96 ? -6.818 0.075 25.647 1.00 98.31 96 SER A O 1
ATOM 667 N N . ARG A 1 97 ? -7.938 -1.256 27.058 1.00 98.69 97 ARG A N 1
ATOM 668 C CA . ARG A 1 97 ? -7.715 -2.472 26.272 1.00 98.69 97 ARG A CA 1
ATOM 669 C C . ARG A 1 97 ? -8.984 -3.282 26.094 1.00 98.69 97 ARG A C 1
ATOM 671 O O . ARG A 1 97 ? -9.658 -3.602 27.076 1.00 98.69 97 ARG A O 1
ATOM 678 N N . VAL A 1 98 ? -9.269 -3.644 24.852 1.00 98.75 98 VAL A N 1
ATOM 679 C CA . VAL A 1 98 ? -10.388 -4.507 24.482 1.00 98.75 98 VAL A CA 1
ATOM 680 C C . VAL A 1 98 ? -9.848 -5.762 23.810 1.00 98.75 98 VAL A C 1
ATOM 682 O O . VAL A 1 98 ? -9.026 -5.674 22.904 1.00 98.75 98 VAL A O 1
ATOM 685 N N . TRP A 1 99 ? -10.311 -6.919 24.268 1.00 98.69 99 TRP A N 1
ATOM 686 C CA . TRP A 1 99 ? -10.117 -8.209 23.616 1.00 98.69 99 TRP A CA 1
ATOM 687 C C . TRP A 1 99 ? -11.489 -8.760 23.263 1.00 98.69 99 TRP A C 1
ATOM 689 O O . TRP A 1 99 ? -12.267 -9.042 24.180 1.00 98.69 99 TRP A O 1
ATOM 699 N N . ALA A 1 100 ? -11.780 -8.903 21.976 1.00 98.62 100 ALA A N 1
ATOM 700 C CA . ALA A 1 100 ? -13.030 -9.498 21.535 1.00 98.62 100 ALA A CA 1
ATOM 701 C C . ALA A 1 100 ? -12.942 -11.024 21.680 1.00 98.62 100 ALA A C 1
ATOM 703 O O . ALA A 1 100 ? -13.531 -11.562 22.610 1.00 98.62 100 ALA A O 1
ATOM 704 N N . GLY A 1 101 ? -11.989 -11.669 21.009 1.00 98.56 101 GLY A N 1
ATOM 705 C CA . GLY A 1 101 ? -11.558 -13.026 21.321 1.00 98.56 101 GLY A CA 1
ATOM 706 C C . GLY A 1 101 ? -11.777 -13.986 20.163 1.00 98.56 101 GLY A C 1
ATOM 707 O O . GLY A 1 101 ? -11.000 -13.965 19.219 1.00 98.56 101 GLY A O 1
ATOM 708 N N . ALA A 1 102 ? -12.689 -14.945 20.288 1.00 98.38 102 ALA A N 1
ATOM 709 C CA . ALA A 1 102 ? -12.934 -15.942 19.248 1.00 98.38 102 ALA A CA 1
ATOM 710 C C . ALA A 1 102 ? -14.399 -15.945 18.824 1.00 98.38 102 ALA A C 1
ATOM 712 O O . ALA A 1 102 ? -15.261 -16.152 19.665 1.00 98.38 102 ALA A O 1
ATOM 713 N N . GLY A 1 103 ? -14.656 -15.939 17.523 1.00 98.56 103 GLY A N 1
ATOM 714 C CA . GLY A 1 103 ? -15.970 -15.759 16.917 1.00 98.56 103 GLY A CA 1
ATOM 715 C C . GLY A 1 103 ? -16.034 -14.405 16.213 1.00 98.56 103 GLY A C 1
ATOM 716 O O . GLY A 1 103 ? -15.051 -13.691 16.190 1.00 98.56 103 GLY A O 1
ATOM 717 N N . SER A 1 104 ? -17.137 -14.121 15.518 1.00 98.69 104 SER A N 1
ATOM 718 C CA . SER A 1 104 ? -17.248 -12.907 14.697 1.00 98.69 104 SER A CA 1
ATOM 719 C C . SER A 1 104 ? -17.741 -11.737 15.537 1.00 98.69 104 SER A C 1
ATOM 721 O O . SER A 1 104 ? -18.933 -11.683 15.865 1.00 98.69 104 SER A O 1
ATOM 723 N N . ASP A 1 105 ? -16.842 -10.812 15.834 1.00 98.88 105 ASP A N 1
ATOM 724 C CA . ASP A 1 105 ? -17.053 -9.754 16.811 1.00 98.88 105 ASP A CA 1
ATOM 725 C C . ASP A 1 105 ? -17.326 -8.394 16.162 1.00 98.88 105 ASP A C 1
ATOM 727 O O . ASP A 1 105 ? -16.887 -8.091 15.053 1.00 98.88 105 ASP A O 1
ATOM 731 N N . ASN A 1 106 ? -18.071 -7.535 16.856 1.00 98.75 106 ASN A N 1
ATOM 732 C CA . ASN A 1 106 ? -18.372 -6.185 16.389 1.00 98.75 106 ASN A CA 1
ATOM 733 C C . ASN A 1 106 ? -18.124 -5.143 17.481 1.00 98.75 106 ASN A C 1
ATOM 735 O O . ASN A 1 106 ? -18.845 -5.079 18.478 1.00 98.75 106 ASN A O 1
ATOM 739 N N . ILE A 1 107 ? -17.144 -4.273 17.262 1.00 98.62 107 ILE A N 1
ATOM 740 C CA . ILE A 1 107 ? -16.799 -3.177 18.163 1.00 98.62 107 ILE A CA 1
ATOM 741 C C . ILE A 1 107 ? -17.110 -1.841 17.491 1.00 98.62 107 ILE A C 1
ATOM 743 O O . ILE A 1 107 ? -16.716 -1.576 16.357 1.00 98.62 107 ILE A O 1
ATOM 747 N N . GLN A 1 108 ? -17.791 -0.968 18.226 1.00 98.00 108 GLN A N 1
ATOM 748 C CA . GLN A 1 108 ? -18.060 0.404 17.825 1.00 98.00 108 GLN A CA 1
ATOM 749 C C . GLN A 1 108 ? -17.517 1.390 18.864 1.00 98.00 108 GLN A C 1
ATOM 751 O O . GLN A 1 108 ? -17.945 1.370 20.021 1.00 98.00 108 GLN A O 1
ATOM 756 N N . ALA A 1 109 ? -16.659 2.305 18.409 1.00 97.06 109 ALA A N 1
ATOM 757 C CA . ALA A 1 109 ? -16.287 3.527 19.113 1.00 97.06 109 ALA A CA 1
ATOM 758 C C . ALA A 1 109 ? -17.113 4.714 18.578 1.00 97.06 109 ALA A C 1
ATOM 760 O O . ALA A 1 109 ? -17.140 5.005 17.373 1.00 97.06 109 ALA A O 1
ATOM 761 N N . GLY A 1 110 ? -17.840 5.371 19.482 1.00 95.31 110 GLY A N 1
ATOM 762 C CA . GLY A 1 110 ? -18.721 6.500 19.179 1.00 95.31 110 GLY A CA 1
ATOM 763 C C . GLY A 1 110 ? -17.971 7.776 18.801 1.00 95.31 110 GLY A C 1
ATOM 764 O O . GLY A 1 110 ? -18.534 8.624 18.107 1.00 95.31 110 GLY A O 1
ATOM 765 N N . ASP A 1 111 ? -16.700 7.867 19.190 1.00 96.56 111 ASP A N 1
ATOM 766 C CA . ASP A 1 111 ? -15.774 8.936 18.827 1.00 96.56 111 ASP A CA 1
ATOM 767 C C . ASP A 1 111 ? -14.386 8.375 18.473 1.00 96.56 111 ASP A C 1
ATOM 769 O O . ASP A 1 111 ? -14.274 7.684 17.452 1.00 96.56 111 ASP A O 1
ATOM 773 N N . GLN A 1 112 ? -13.360 8.648 19.287 1.00 97.56 112 GLN A N 1
ATOM 774 C CA . GLN A 1 112 ? -11.970 8.251 19.056 1.00 97.56 112 GLN A CA 1
ATOM 775 C C . GLN A 1 112 ? -11.552 6.991 19.831 1.00 97.56 112 GLN A C 1
ATOM 777 O O . GLN A 1 112 ? -12.161 6.604 20.836 1.00 97.56 112 GLN A O 1
ATOM 782 N N . VAL A 1 113 ? -10.487 6.354 19.349 1.00 98.69 113 VAL A N 1
ATOM 783 C CA . VAL A 1 113 ? -9.699 5.356 20.083 1.00 98.69 113 VAL A CA 1
ATOM 784 C C . VAL A 1 113 ? -8.327 5.974 20.343 1.00 98.69 113 VAL A C 1
ATOM 786 O O . VAL A 1 113 ? -7.572 6.187 19.401 1.00 98.69 113 VAL A O 1
ATOM 789 N N . GLU A 1 114 ? -8.022 6.286 21.598 1.00 98.62 114 GLU A N 1
ATOM 790 C CA . GLU A 1 114 ? -6.827 7.034 22.010 1.00 98.62 114 GLU A CA 1
ATOM 791 C C . GLU A 1 114 ? -6.031 6.233 23.047 1.00 98.62 114 GLU A C 1
ATOM 793 O O . GLU A 1 114 ? -6.617 5.623 23.948 1.00 98.62 114 GLU A O 1
ATOM 798 N N . ASP A 1 115 ? -4.702 6.194 22.923 1.00 98.75 115 ASP A N 1
ATOM 799 C CA . ASP A 1 115 ? -3.797 5.511 23.866 1.00 98.75 115 ASP A CA 1
ATOM 800 C C . ASP A 1 115 ? -4.218 4.060 24.201 1.00 98.75 115 ASP A C 1
ATOM 802 O O . ASP A 1 115 ? -4.033 3.555 25.316 1.00 98.75 115 ASP A O 1
ATOM 806 N N . SER A 1 116 ? -4.845 3.375 23.245 1.00 98.88 116 SER A N 1
ATOM 807 C CA . SER A 1 116 ? -5.602 2.151 23.497 1.00 98.88 116 SER A CA 1
ATOM 808 C C . SER A 1 116 ? -5.135 0.976 22.647 1.00 98.88 116 SER A C 1
ATOM 810 O O . SER A 1 116 ? -4.440 1.107 21.642 1.00 98.88 116 SER A O 1
ATOM 812 N N . THR A 1 117 ? -5.527 -0.226 23.063 1.00 98.88 117 THR A N 1
ATOM 813 C CA . THR A 1 117 ? -5.318 -1.452 22.288 1.00 98.88 117 THR A CA 1
ATOM 814 C C . THR A 1 117 ? -6.639 -2.170 22.062 1.00 98.88 117 THR A C 1
ATOM 816 O O . THR A 1 117 ? -7.354 -2.471 23.020 1.00 98.88 117 THR A O 1
ATOM 819 N N . ILE A 1 118 ? -6.943 -2.498 20.810 1.00 98.88 118 ILE A N 1
ATOM 820 C CA . ILE A 1 118 ? -8.082 -3.341 20.438 1.00 98.88 118 ILE A CA 1
ATOM 821 C C . ILE A 1 118 ? -7.543 -4.594 19.747 1.00 98.88 118 ILE A C 1
ATOM 823 O O . ILE A 1 118 ? -6.833 -4.504 18.752 1.00 98.88 118 ILE A O 1
ATOM 827 N N . GLU A 1 119 ? -7.879 -5.763 20.279 1.00 98.88 119 GLU A N 1
ATOM 828 C CA . GLU A 1 119 ? -7.590 -7.068 19.682 1.00 98.88 119 GLU A CA 1
ATOM 829 C C . GLU A 1 119 ? -8.922 -7.750 19.365 1.00 98.88 119 GLU A C 1
ATOM 831 O O . GLU A 1 119 ? -9.661 -8.085 20.293 1.00 98.88 119 GLU A O 1
ATOM 836 N N . LEU A 1 120 ? -9.241 -7.933 18.082 1.00 98.81 120 LEU A N 1
ATOM 837 C CA . LEU A 1 120 ? -10.484 -8.590 17.661 1.00 98.81 120 LEU A CA 1
ATOM 838 C C . LEU A 1 120 ? -10.339 -10.115 17.762 1.00 98.81 120 LEU A C 1
ATOM 840 O O . LEU A 1 120 ? -11.111 -10.758 18.459 1.00 98.81 120 LEU A O 1
ATOM 844 N N . GLY A 1 121 ? -9.219 -10.668 17.303 1.00 98.62 121 GLY A N 1
ATOM 845 C CA . GLY A 1 121 ? -8.818 -12.033 17.613 1.00 98.62 121 GLY A CA 1
ATOM 846 C C . GLY A 1 121 ? -9.063 -12.987 16.454 1.00 98.62 121 GLY A C 1
ATOM 847 O O . GLY A 1 121 ? -8.301 -12.975 15.499 1.00 98.62 121 GLY A O 1
ATOM 848 N N . GLY A 1 122 ? -9.971 -13.945 16.589 1.00 98.31 122 GLY A N 1
ATOM 849 C CA . GLY A 1 122 ? -10.201 -14.945 15.550 1.00 98.31 122 GLY A CA 1
ATOM 850 C C . GLY A 1 122 ? -11.656 -14.985 15.152 1.00 98.31 122 GLY A C 1
ATOM 851 O O . GLY A 1 122 ? -12.469 -15.429 15.948 1.00 98.31 122 GLY A O 1
ATOM 852 N N . GLY A 1 123 ? -11.985 -14.684 13.910 1.00 98.75 123 GLY A N 1
ATOM 853 C CA . GLY A 1 123 ? -13.365 -14.562 13.497 1.00 98.75 123 GLY A CA 1
ATOM 854 C C . GLY A 1 123 ? -13.506 -13.863 12.169 1.00 98.75 123 GLY A C 1
ATOM 855 O O . GLY A 1 123 ? -12.747 -14.087 11.247 1.00 98.75 123 GLY A O 1
ATOM 856 N N . ALA A 1 124 ? -14.583 -13.121 12.014 1.00 98.81 124 ALA A N 1
ATOM 857 C CA . ALA A 1 124 ? -14.744 -12.231 10.876 1.00 98.81 124 ALA A CA 1
ATOM 858 C C . ALA A 1 124 ? -15.274 -10.959 11.496 1.00 98.81 124 ALA A C 1
ATOM 860 O O . ALA A 1 124 ? -16.482 -10.848 11.740 1.00 98.81 124 ALA A O 1
ATOM 861 N N . ASP A 1 125 ? -14.342 -10.101 11.870 1.00 98.94 125 ASP A N 1
ATOM 862 C CA . ASP A 1 125 ? -14.558 -9.100 12.891 1.00 98.94 125 ASP A CA 1
ATOM 863 C C . ASP A 1 125 ? -14.751 -7.725 12.264 1.00 98.94 125 ASP A C 1
ATOM 865 O O . ASP A 1 125 ? -14.359 -7.445 11.129 1.00 98.94 125 ASP A O 1
ATOM 869 N N . SER A 1 126 ? -15.417 -6.846 12.999 1.00 98.88 126 SER A N 1
ATOM 870 C CA . SER A 1 126 ? -15.725 -5.496 12.553 1.00 98.88 126 SER A CA 1
ATOM 871 C C . SER A 1 126 ? -15.360 -4.493 13.633 1.00 98.88 126 SER A C 1
ATOM 873 O O . SER A 1 126 ? -15.888 -4.546 14.743 1.00 98.88 126 SER A O 1
ATOM 875 N N . LEU A 1 127 ? -14.510 -3.528 13.286 1.00 98.88 127 LEU A N 1
ATOM 876 C CA . LEU A 1 127 ? -14.269 -2.334 14.089 1.00 98.88 127 LEU A CA 1
ATOM 877 C C . LEU A 1 127 ? -14.751 -1.099 13.331 1.00 98.88 127 LEU A C 1
ATOM 879 O O . LEU A 1 127 ? -14.298 -0.807 12.224 1.00 98.88 127 LEU A O 1
ATOM 883 N N . PHE A 1 128 ? -15.634 -0.335 13.965 1.00 98.62 128 PHE A N 1
ATOM 884 C CA . PHE A 1 128 ? -16.072 0.965 13.477 1.00 98.62 128 PHE A CA 1
ATOM 885 C C . PHE A 1 128 ? -15.668 2.079 14.447 1.00 98.62 128 PHE A C 1
ATOM 887 O O . PHE A 1 128 ? -16.077 2.068 15.609 1.00 98.62 128 PHE A O 1
ATOM 894 N N . VAL A 1 129 ? -14.916 3.066 13.953 1.00 98.50 129 VAL A N 1
ATOM 895 C CA . VAL A 1 129 ? -14.484 4.252 14.710 1.00 98.50 129 VAL A CA 1
ATOM 896 C C . VAL A 1 129 ? -15.043 5.507 14.046 1.00 98.50 129 VAL A C 1
ATOM 898 O O . VAL A 1 129 ? -14.848 5.753 12.850 1.00 98.50 129 VAL A O 1
ATOM 901 N N . SER A 1 130 ? -15.803 6.290 14.812 1.00 97.50 130 SER A N 1
ATOM 902 C CA . SER A 1 130 ? -16.571 7.417 14.273 1.00 97.50 130 SER A CA 1
ATOM 903 C C . SER A 1 130 ? -15.741 8.675 14.024 1.00 97.50 130 SER A C 1
ATOM 905 O O . SER A 1 130 ? -16.138 9.468 13.164 1.00 97.50 130 SER A O 1
ATOM 907 N N . ALA A 1 131 ? -14.631 8.840 14.744 1.00 97.75 131 ALA A N 1
ATOM 908 C CA . ALA A 1 131 ? -13.646 9.897 14.555 1.00 97.75 131 ALA A CA 1
ATOM 909 C C . ALA A 1 131 ? -12.291 9.285 14.168 1.00 97.75 131 ALA A C 1
ATOM 911 O O . ALA A 1 131 ? -12.169 8.782 13.052 1.00 97.75 131 ALA A O 1
ATOM 912 N N . GLU A 1 132 ? -11.304 9.304 15.058 1.00 98.25 132 GLU A N 1
ATOM 913 C CA . GLU A 1 132 ? -9.910 8.948 14.773 1.00 98.25 132 GLU A CA 1
ATOM 914 C C . GLU A 1 132 ? -9.374 7.826 15.669 1.00 98.25 132 GLU A C 1
ATOM 916 O O . GLU A 1 132 ? -9.956 7.492 16.703 1.00 98.25 132 GLU A O 1
ATOM 921 N N . ILE A 1 133 ? -8.269 7.219 15.240 1.00 98.88 133 ILE A N 1
ATOM 922 C CA . ILE A 1 133 ? -7.441 6.347 16.076 1.00 98.88 133 ILE A CA 1
ATOM 923 C C . ILE A 1 133 ? -6.113 7.071 16.279 1.00 98.88 133 ILE A C 1
ATOM 925 O O . ILE A 1 133 ? -5.412 7.309 15.298 1.00 98.88 133 ILE A O 1
ATOM 929 N N . ASP A 1 134 ? -5.768 7.396 17.520 1.00 98.81 134 ASP A N 1
ATOM 930 C CA . ASP A 1 134 ? -4.521 8.083 17.858 1.00 98.81 134 ASP A CA 1
ATOM 931 C C . ASP A 1 134 ? -3.715 7.311 18.902 1.00 98.81 134 ASP A C 1
ATOM 933 O O . ASP A 1 134 ? -4.273 6.757 19.855 1.00 98.81 134 ASP A O 1
ATOM 937 N N . SER A 1 135 ? -2.392 7.268 18.724 1.00 98.81 135 SER A N 1
ATOM 938 C CA . SER A 1 135 ? -1.451 6.681 19.689 1.00 98.81 135 SER A CA 1
ATOM 939 C C . SER A 1 135 ? -1.834 5.258 20.137 1.00 98.81 135 SER A C 1
ATOM 941 O O . SER A 1 135 ? -1.623 4.856 21.283 1.00 98.81 135 SER A O 1
ATOM 943 N N . SER A 1 136 ? -2.441 4.485 19.235 1.00 98.88 136 SER A N 1
ATOM 944 C CA . SER A 1 136 ? -3.154 3.249 19.559 1.00 98.88 136 SER A CA 1
ATOM 945 C C . SER A 1 136 ? -2.694 2.068 18.709 1.00 98.88 136 SER A C 1
ATOM 947 O O . SER A 1 136 ? -1.960 2.197 17.729 1.00 98.88 136 SER A O 1
ATOM 949 N N . SER A 1 137 ? -3.127 0.869 19.091 1.00 98.88 137 SER A N 1
ATOM 950 C CA . SER A 1 137 ? -2.883 -0.349 18.318 1.00 98.88 137 SER A CA 1
ATOM 951 C C . SER A 1 137 ? -4.169 -1.131 18.094 1.00 98.88 137 SER A C 1
ATOM 953 O O . SER A 1 137 ? -4.900 -1.418 19.044 1.00 98.88 137 SER A O 1
ATOM 955 N N . VAL A 1 138 ? -4.426 -1.521 16.849 1.00 98.94 138 VAL A N 1
ATOM 956 C CA . VAL A 1 138 ? -5.542 -2.399 16.491 1.00 98.94 138 VAL A CA 1
ATOM 957 C C . VAL A 1 138 ? -5.012 -3.639 15.789 1.00 98.94 138 VAL A C 1
ATOM 959 O O . VAL A 1 138 ? -4.298 -3.535 14.798 1.00 98.94 138 VAL A O 1
ATOM 962 N N . PHE A 1 139 ? -5.400 -4.805 16.296 1.00 98.88 139 PHE A N 1
ATOM 963 C CA . PHE A 1 139 ? -5.074 -6.109 15.731 1.00 98.88 139 PHE A CA 1
ATOM 964 C C . PHE A 1 139 ? -6.381 -6.828 15.401 1.00 98.88 139 PHE A C 1
ATOM 966 O O . PHE A 1 139 ? -7.130 -7.164 16.323 1.00 98.88 139 PHE A O 1
ATOM 973 N N . ALA A 1 140 ? -6.671 -7.046 14.119 1.00 98.81 140 ALA A N 1
ATOM 974 C CA . ALA A 1 140 ? -7.887 -7.748 13.717 1.00 98.81 140 ALA A CA 1
ATOM 975 C C . ALA A 1 140 ? -7.721 -9.262 13.922 1.00 98.81 140 ALA A C 1
ATOM 977 O O . ALA A 1 140 ? -8.429 -9.846 14.734 1.00 98.81 140 ALA A O 1
ATOM 978 N N . GLY A 1 141 ? -6.636 -9.841 13.411 1.00 98.81 141 GLY A N 1
ATOM 979 C CA . GLY A 1 141 ? -6.191 -11.177 13.782 1.00 98.81 141 GLY A CA 1
ATOM 980 C C . GLY A 1 141 ? -6.433 -12.191 12.675 1.00 98.81 141 GLY A C 1
ATOM 981 O O . GLY A 1 141 ? -5.706 -12.176 11.693 1.00 98.81 141 GLY A O 1
ATOM 982 N N . ALA A 1 142 ? -7.296 -13.181 12.880 1.00 98.62 142 ALA A N 1
ATOM 983 C CA . ALA A 1 142 ? -7.516 -14.251 11.912 1.00 98.62 142 ALA A CA 1
ATOM 984 C C . ALA A 1 142 ? -8.952 -14.264 11.391 1.00 98.62 142 ALA A C 1
ATOM 986 O O . ALA A 1 142 ? -9.887 -14.323 12.174 1.00 98.62 142 ALA A O 1
ATOM 987 N N . GLY A 1 143 ? -9.091 -14.446 10.084 1.00 98.75 143 GLY A N 1
ATOM 988 C CA . GLY A 1 143 ? -10.327 -14.518 9.325 1.00 98.75 143 GLY A CA 1
ATOM 989 C C . GLY A 1 143 ? -10.623 -13.190 8.632 1.00 98.75 143 GLY A C 1
ATOM 990 O O . GLY A 1 143 ? -9.711 -12.425 8.391 1.00 98.75 143 GLY A O 1
ATOM 991 N N . LYS A 1 144 ? -11.846 -12.997 8.129 1.00 98.81 144 LYS A N 1
ATOM 992 C CA . LYS A 1 144 ? -12.128 -11.878 7.214 1.00 98.81 144 LYS A CA 1
ATOM 993 C C . LYS A 1 144 ? -12.610 -10.663 7.991 1.00 98.81 144 LYS A C 1
ATOM 995 O O . LYS A 1 144 ? -13.796 -10.600 8.327 1.00 98.81 144 LYS A O 1
ATOM 1000 N N . ASP A 1 145 ? -11.737 -9.686 8.145 1.00 98.94 145 ASP A N 1
ATOM 1001 C CA . ASP A 1 145 ? -11.965 -8.560 9.032 1.00 98.94 145 ASP A CA 1
ATOM 1002 C C . ASP A 1 145 ? -12.289 -7.268 8.278 1.00 98.94 145 ASP A C 1
ATOM 1004 O O . ASP A 1 145 ? -12.034 -7.090 7.082 1.00 98.94 145 ASP A O 1
ATOM 1008 N N . THR A 1 146 ? -12.952 -6.344 8.966 1.00 98.94 146 THR A N 1
ATOM 1009 C CA . THR A 1 146 ? -13.282 -5.019 8.444 1.00 98.94 146 THR A CA 1
ATOM 1010 C C . THR A 1 146 ? -13.018 -3.957 9.498 1.00 98.94 146 THR A C 1
ATOM 1012 O O . THR A 1 146 ? -13.688 -3.896 10.525 1.00 98.94 146 THR A O 1
ATOM 1015 N N . ILE A 1 147 ? -12.089 -3.054 9.207 1.00 98.94 147 ILE A N 1
ATOM 1016 C CA . ILE A 1 147 ? -11.827 -1.869 10.018 1.00 98.94 147 ILE A CA 1
ATOM 1017 C C . ILE A 1 147 ? -12.242 -0.639 9.217 1.00 98.94 147 ILE A C 1
ATOM 1019 O O . ILE A 1 147 ? -11.714 -0.367 8.136 1.00 98.94 147 ILE A O 1
ATOM 1023 N N . PHE A 1 148 ? -13.191 0.124 9.754 1.00 98.81 148 PHE A N 1
ATOM 1024 C CA . PHE A 1 148 ? -13.623 1.389 9.175 1.00 98.81 148 PHE A CA 1
ATOM 1025 C C . PHE A 1 148 ? -13.446 2.538 10.167 1.00 98.81 148 PHE A C 1
ATOM 1027 O O . PHE A 1 148 ? -14.153 2.627 11.172 1.00 98.81 148 PHE A O 1
ATOM 1034 N N . VAL A 1 149 ? -12.536 3.450 9.834 1.00 98.81 149 VAL A N 1
ATOM 1035 C CA . VAL A 1 149 ? -12.268 4.689 10.568 1.00 98.81 149 VAL A CA 1
ATOM 1036 C C . VAL A 1 149 ? -12.751 5.849 9.708 1.00 98.81 149 VAL A C 1
ATOM 1038 O O . VAL A 1 149 ? -12.375 5.980 8.544 1.00 98.81 149 VAL A O 1
ATOM 1041 N N . LYS A 1 150 ? -13.651 6.679 10.234 1.00 98.31 150 LYS A N 1
ATOM 1042 C CA . LYS A 1 150 ? -14.178 7.813 9.458 1.00 98.31 150 LYS A CA 1
ATOM 1043 C C . LYS A 1 150 ? -13.176 8.950 9.301 1.00 98.31 150 LYS A C 1
ATOM 1045 O O . LYS A 1 150 ? -13.220 9.615 8.271 1.00 98.31 150 LYS A O 1
ATOM 1050 N N . GLY A 1 151 ? -12.375 9.204 10.329 1.00 98.12 151 GLY A N 1
ATOM 1051 C CA . GLY A 1 151 ? -11.298 10.184 10.356 1.00 98.12 151 GLY A CA 1
ATOM 1052 C C . GLY A 1 151 ? -9.952 9.535 10.057 1.00 98.12 151 GLY A C 1
ATOM 1053 O O . GLY A 1 151 ? -9.869 8.617 9.237 1.00 98.12 151 GLY A O 1
ATOM 1054 N N . SER A 1 152 ? -8.903 10.041 10.695 1.00 98.38 152 SER A N 1
ATOM 1055 C CA . SER A 1 152 ? -7.526 9.595 10.495 1.00 98.38 152 SER A CA 1
ATOM 1056 C C . SER A 1 152 ? -7.101 8.485 11.454 1.00 98.38 152 SER A C 1
ATOM 1058 O O . SER A 1 152 ? -7.709 8.262 12.501 1.00 98.38 152 SER A O 1
ATOM 1060 N N . VAL A 1 153 ? -6.023 7.805 11.079 1.00 98.88 153 VAL A N 1
ATOM 1061 C CA . VAL A 1 153 ? -5.191 7.003 11.977 1.00 98.88 153 VAL A CA 1
ATOM 1062 C C . VAL A 1 153 ? -3.855 7.730 12.131 1.00 98.88 153 VAL A C 1
ATOM 1064 O O . VAL A 1 153 ? -3.191 7.972 11.123 1.00 98.88 153 VAL A O 1
ATOM 1067 N N . SER A 1 154 ? -3.482 8.094 13.357 1.00 98.81 154 SER A N 1
ATOM 1068 C CA . SER A 1 154 ? -2.263 8.847 13.669 1.00 98.81 154 SER A CA 1
ATOM 1069 C C . SER A 1 154 ? -1.431 8.183 14.763 1.00 98.81 154 SER A C 1
ATOM 1071 O O . SER A 1 154 ? -1.981 7.634 15.718 1.00 98.81 154 SER A O 1
ATOM 1073 N N . ALA A 1 155 ? -0.100 8.213 14.631 1.00 98.81 155 ALA A N 1
ATOM 1074 C CA . ALA A 1 155 ? 0.835 7.661 15.622 1.00 98.81 155 ALA A CA 1
ATOM 1075 C C . ALA A 1 155 ? 0.497 6.222 16.074 1.00 98.81 155 ALA A C 1
ATOM 1077 O O . ALA A 1 155 ? 0.686 5.860 17.237 1.00 98.81 155 ALA A O 1
ATOM 1078 N N . SER A 1 156 ? -0.059 5.413 15.171 1.00 98.94 156 SER A N 1
ATOM 1079 C CA . SER A 1 156 ? -0.745 4.167 15.512 1.00 98.94 156 SER A CA 1
ATOM 1080 C C . SER A 1 156 ? -0.246 2.979 14.695 1.00 98.94 156 SER A C 1
ATOM 1082 O O . SER A 1 156 ? 0.429 3.119 13.676 1.00 98.94 156 SER A O 1
ATOM 1084 N N . THR A 1 157 ? -0.616 1.783 15.143 1.00 98.94 157 THR A N 1
ATOM 1085 C CA . THR A 1 157 ? -0.372 0.528 14.423 1.00 98.94 157 THR A CA 1
ATOM 1086 C C . THR A 1 157 ? -1.695 -0.162 14.123 1.00 98.94 157 THR A C 1
ATOM 1088 O O . THR A 1 157 ? -2.480 -0.414 15.039 1.00 98.94 157 THR A O 1
ATOM 1091 N N . ILE A 1 158 ? -1.932 -0.502 12.858 1.00 98.94 158 ILE A N 1
ATOM 1092 C CA . ILE A 1 158 ? -3.080 -1.300 12.416 1.00 98.94 158 ILE A CA 1
ATOM 1093 C C . ILE A 1 158 ? -2.552 -2.571 11.754 1.00 98.94 158 ILE A C 1
ATOM 1095 O O . ILE A 1 158 ? -1.824 -2.491 10.774 1.00 98.94 158 ILE A O 1
ATOM 1099 N N . GLU A 1 159 ? -2.935 -3.736 12.263 1.00 98.88 159 GLU A N 1
ATOM 1100 C CA . GLU A 1 159 ? -2.575 -5.044 11.703 1.00 98.88 159 GLU A CA 1
ATOM 1101 C C . GLU A 1 159 ? -3.855 -5.845 11.452 1.00 98.88 159 GLU A C 1
ATOM 1103 O O . GLU A 1 159 ? -4.572 -6.173 12.404 1.00 98.88 159 GLU A O 1
ATOM 1108 N N . LEU A 1 160 ? -4.167 -6.151 10.191 1.00 98.88 160 LEU A N 1
ATOM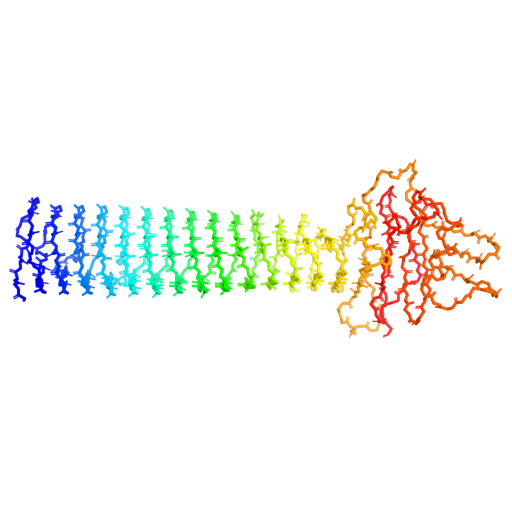 1109 C CA . LEU A 1 160 ? -5.364 -6.931 9.845 1.00 98.88 160 LEU A CA 1
ATOM 1110 C C . LEU A 1 160 ? -5.111 -8.429 10.060 1.00 98.88 160 LEU A C 1
ATOM 1112 O O . LEU A 1 160 ? -5.886 -9.087 10.741 1.00 98.88 160 LEU A O 1
ATOM 1116 N N . GLY A 1 161 ? -3.937 -8.930 9.683 1.00 98.69 161 GLY A N 1
ATOM 1117 C CA . GLY A 1 161 ? -3.478 -10.255 10.083 1.00 98.69 161 GLY A CA 1
ATOM 1118 C C . GLY A 1 161 ? -3.666 -11.286 8.981 1.00 98.69 161 GLY A C 1
ATOM 1119 O O . GLY A 1 161 ? -2.969 -11.229 7.981 1.00 98.69 161 GLY A O 1
ATOM 1120 N N . GLY A 1 162 ? -4.453 -12.333 9.199 1.00 98.38 162 GLY A N 1
ATOM 1121 C CA . GLY A 1 162 ? -4.660 -13.381 8.203 1.00 98.38 162 GLY A CA 1
ATOM 1122 C C . GLY A 1 162 ? -6.110 -13.409 7.779 1.00 98.38 162 GLY A C 1
ATOM 1123 O O . GLY A 1 162 ? -6.939 -13.679 8.628 1.00 98.38 162 GLY A O 1
ATOM 1124 N N . GLY A 1 163 ? -6.438 -13.264 6.506 1.00 98.62 163 GLY A N 1
ATOM 1125 C CA . GLY A 1 163 ? -7.811 -12.951 6.158 1.00 98.62 163 GLY A CA 1
ATOM 1126 C C . GLY A 1 163 ? -8.032 -12.622 4.702 1.00 98.62 163 GLY A C 1
ATOM 1127 O O . GLY A 1 163 ? -7.449 -13.216 3.808 1.00 98.62 163 GLY A O 1
ATOM 1128 N N . SER A 1 164 ? -9.002 -11.771 4.431 1.00 98.75 164 SER A N 1
ATOM 1129 C CA . SER A 1 164 ? -9.173 -11.101 3.138 1.00 98.75 164 SER A CA 1
ATOM 1130 C C . SER A 1 164 ? -9.902 -9.823 3.472 1.00 98.75 164 SER A C 1
ATOM 1132 O O . SER A 1 164 ? -11.144 -9.752 3.402 1.00 98.75 164 SER A O 1
ATOM 1134 N N . ASP A 1 165 ? -9.111 -8.890 3.962 1.00 98.94 165 ASP A N 1
ATOM 1135 C CA . ASP A 1 165 ? -9.522 -7.888 4.919 1.00 98.94 165 ASP A CA 1
ATOM 1136 C C . ASP A 1 165 ? -9.807 -6.562 4.232 1.00 98.94 165 ASP A C 1
ATOM 1138 O O . ASP A 1 165 ? -9.398 -6.295 3.098 1.00 98.94 165 ASP A O 1
ATOM 1142 N N . LEU A 1 166 ? -10.583 -5.724 4.909 1.00 98.88 166 LEU A N 1
ATOM 1143 C CA . LEU A 1 166 ? -10.895 -4.382 4.443 1.00 98.88 166 LEU A CA 1
ATOM 1144 C C . LEU A 1 166 ? -10.499 -3.365 5.502 1.00 98.88 166 LEU A C 1
ATOM 1146 O O . LEU A 1 166 ? -11.143 -3.274 6.546 1.00 98.88 166 LEU A O 1
ATOM 1150 N N . PHE A 1 167 ? -9.522 -2.525 5.179 1.00 98.94 167 PHE A N 1
ATOM 1151 C CA . PHE A 1 167 ? -9.227 -1.321 5.941 1.00 98.94 167 PHE A CA 1
ATOM 1152 C C . PHE A 1 167 ? -9.630 -0.084 5.143 1.00 98.94 167 PHE A C 1
ATOM 1154 O O . PHE A 1 167 ? -9.178 0.138 4.019 1.00 98.94 167 PHE A O 1
ATOM 1161 N N . ARG A 1 168 ? -10.513 0.733 5.717 1.00 98.88 168 ARG A N 1
ATOM 1162 C CA . ARG A 1 168 ? -10.939 2.004 5.130 1.00 98.88 168 ARG A CA 1
ATOM 1163 C C . ARG A 1 168 ? -10.777 3.129 6.143 1.00 98.88 168 ARG A C 1
ATOM 1165 O O . ARG A 1 168 ? -11.330 3.054 7.237 1.00 98.88 168 ARG A O 1
ATOM 1172 N N . VAL A 1 169 ? -10.092 4.189 5.734 1.00 98.88 169 VAL A N 1
ATOM 1173 C CA . VAL A 1 169 ? -9.732 5.335 6.579 1.00 98.88 169 VAL A CA 1
ATOM 1174 C C . VAL A 1 169 ? -9.767 6.638 5.772 1.00 98.88 169 VAL A C 1
ATOM 1176 O O . VAL A 1 169 ? -9.703 6.602 4.540 1.00 98.88 169 VAL A O 1
ATOM 1179 N N . SER A 1 170 ? -9.905 7.791 6.438 1.00 98.56 170 SER A N 1
ATOM 1180 C CA . SER A 1 170 ? -9.698 9.093 5.789 1.00 98.56 170 SER A CA 1
ATOM 1181 C C . SER A 1 170 ? -8.227 9.278 5.439 1.00 98.56 170 SER A C 1
ATOM 1183 O O . SER A 1 170 ? -7.889 9.165 4.272 1.00 98.56 170 SER A O 1
ATOM 1185 N N . GLY A 1 171 ? -7.347 9.452 6.424 1.00 98.50 171 GLY A N 1
ATOM 1186 C CA . GLY A 1 171 ? -5.904 9.623 6.228 1.00 98.50 171 GLY A CA 1
ATOM 1187 C C . GLY A 1 171 ? -5.092 8.774 7.201 1.00 98.50 171 GLY A C 1
ATOM 1188 O O . GLY A 1 171 ? -5.613 8.319 8.223 1.00 98.50 171 GLY A O 1
ATOM 1189 N N . VAL A 1 172 ? -3.822 8.557 6.885 1.00 98.88 172 VAL A N 1
ATOM 1190 C CA . VAL A 1 172 ? -2.882 7.814 7.736 1.00 98.88 172 VAL A CA 1
ATOM 1191 C C . VAL A 1 172 ? -1.656 8.688 7.956 1.00 98.88 172 VAL A C 1
ATOM 1193 O O . VAL A 1 172 ? -1.046 9.111 6.980 1.00 98.88 172 VAL A O 1
ATOM 1196 N N . SER A 1 173 ? -1.288 8.963 9.206 1.00 98.75 173 SER A N 1
ATOM 1197 C CA . SER A 1 173 ? -0.118 9.783 9.531 1.00 98.75 173 SER A CA 1
ATOM 1198 C C . SER A 1 173 ? 0.742 9.168 10.630 1.00 98.75 173 SER A C 1
ATOM 1200 O O . SER A 1 173 ? 0.225 8.615 11.599 1.00 98.75 173 SER A O 1
ATOM 1202 N N . ASP A 1 174 ? 2.066 9.249 10.492 1.00 98.75 174 ASP A N 1
ATOM 1203 C CA . ASP A 1 174 ? 3.036 8.719 11.465 1.00 98.75 174 ASP A CA 1
ATOM 1204 C C . ASP A 1 174 ? 2.705 7.289 11.955 1.00 98.75 174 ASP A C 1
ATOM 1206 O O . ASP A 1 174 ? 2.860 6.971 13.135 1.00 98.75 174 ASP A O 1
ATOM 1210 N N . SER A 1 175 ? 2.171 6.441 11.073 1.00 98.88 175 SER A N 1
ATOM 1211 C CA . SER A 1 175 ? 1.567 5.157 11.440 1.00 98.88 175 SER A CA 1
ATOM 1212 C C . SER A 1 175 ? 2.092 4.005 10.591 1.00 98.88 175 SER A C 1
ATOM 1214 O O . SER A 1 175 ? 2.575 4.191 9.472 1.00 98.88 175 SER A O 1
ATOM 1216 N N . ASP A 1 176 ? 1.935 2.796 11.122 1.00 98.81 176 ASP A N 1
ATOM 1217 C CA . ASP A 1 176 ? 2.219 1.549 10.418 1.00 98.81 176 ASP A CA 1
ATOM 1218 C C . ASP A 1 176 ? 0.912 0.781 10.178 1.00 98.81 176 ASP A C 1
ATOM 1220 O O . ASP A 1 176 ? 0.123 0.557 11.101 1.00 98.81 176 ASP A O 1
ATOM 1224 N N . VAL A 1 177 ? 0.679 0.380 8.928 1.00 98.94 177 VAL A N 1
ATOM 1225 C CA . VAL A 1 177 ? -0.477 -0.423 8.515 1.00 98.94 177 VAL A CA 1
ATOM 1226 C C . VAL A 1 177 ? 0.013 -1.701 7.838 1.00 98.94 177 VAL A C 1
ATOM 1228 O O . VAL A 1 177 ? 0.647 -1.638 6.784 1.00 98.94 177 VAL A O 1
ATOM 1231 N N . GLY A 1 178 ? -0.302 -2.854 8.422 1.00 98.81 178 GLY A N 1
ATOM 1232 C CA . GLY A 1 178 ? -0.077 -4.180 7.851 1.00 98.81 178 GLY A CA 1
ATOM 1233 C C . GLY A 1 178 ? -1.404 -4.850 7.499 1.00 98.81 178 GLY A C 1
ATOM 1234 O O . GLY A 1 178 ? -2.260 -5.011 8.369 1.00 98.81 178 GLY A O 1
ATOM 1235 N N . ALA A 1 179 ? -1.599 -5.237 6.236 1.00 98.75 179 ALA A N 1
ATOM 1236 C CA . ALA A 1 179 ? -2.780 -6.012 5.846 1.00 98.75 179 ALA A CA 1
ATOM 1237 C C . ALA A 1 179 ? -2.558 -7.508 6.138 1.00 98.75 179 ALA A C 1
ATOM 1239 O O . ALA A 1 179 ? -3.298 -8.101 6.914 1.00 98.75 179 ALA A O 1
ATOM 1240 N N . GLY A 1 180 ? -1.411 -8.054 5.735 1.00 98.62 180 GLY A N 1
ATOM 1241 C CA . GLY A 1 180 ? -0.925 -9.343 6.216 1.00 98.62 180 GLY A CA 1
ATOM 1242 C C . GLY A 1 180 ? -1.089 -10.445 5.178 1.00 98.62 180 GLY A C 1
ATOM 1243 O O . GLY A 1 180 ? -0.531 -10.355 4.095 1.00 98.62 180 GLY A O 1
ATOM 1244 N N . ALA A 1 181 ? -1.697 -11.572 5.534 1.00 98.31 181 ALA A N 1
ATOM 1245 C CA . ALA A 1 181 ? -1.871 -12.695 4.621 1.00 98.31 181 ALA A CA 1
ATOM 1246 C C . ALA A 1 181 ? -3.320 -12.753 4.159 1.00 98.31 181 ALA A C 1
ATOM 1248 O O . ALA A 1 181 ? -4.183 -13.117 4.947 1.00 98.31 181 ALA A O 1
ATOM 1249 N N . GLY A 1 182 ? -3.599 -12.543 2.885 1.00 98.44 182 GLY A N 1
ATOM 1250 C CA . GLY A 1 182 ? -4.988 -12.468 2.458 1.00 98.44 182 GLY A CA 1
ATOM 1251 C C . GLY A 1 182 ? -5.119 -11.818 1.107 1.00 98.44 182 GLY A C 1
ATOM 1252 O O . GLY A 1 182 ? -4.135 -11.389 0.552 1.00 98.44 182 GLY A O 1
ATOM 1253 N N . MET A 1 183 ? -6.317 -11.793 0.531 1.00 98.69 183 MET A N 1
ATOM 1254 C CA . MET A 1 183 ? -6.573 -10.808 -0.520 1.00 98.69 183 MET A CA 1
ATOM 1255 C C . MET A 1 183 ? -7.164 -9.578 0.146 1.00 98.69 183 MET A C 1
ATOM 1257 O O . MET A 1 183 ? -8.370 -9.555 0.431 1.00 98.69 183 MET A O 1
ATOM 1261 N N . ASP A 1 184 ? -6.323 -8.591 0.396 1.00 98.94 184 ASP A N 1
ATOM 1262 C CA . ASP A 1 184 ? -6.643 -7.460 1.244 1.00 98.94 184 ASP A CA 1
ATOM 1263 C C . ASP A 1 184 ? -6.938 -6.200 0.429 1.00 98.94 184 ASP A C 1
ATOM 1265 O O . ASP A 1 184 ? -6.583 -6.034 -0.742 1.00 98.94 184 ASP A O 1
ATOM 1269 N N . THR A 1 185 ? -7.695 -5.291 1.031 1.00 98.94 185 THR A N 1
ATOM 1270 C CA . THR A 1 185 ? -8.046 -4.009 0.425 1.00 98.94 185 THR A CA 1
ATOM 1271 C C . THR A 1 185 ? -7.852 -2.888 1.432 1.00 98.94 185 THR A C 1
ATOM 1273 O O . THR A 1 185 ? -8.555 -2.808 2.441 1.00 98.94 185 THR A O 1
ATOM 1276 N N . VAL A 1 186 ? -6.944 -1.973 1.106 1.00 98.94 186 VAL A N 1
ATOM 1277 C CA . VAL A 1 186 ? -6.645 -0.768 1.877 1.00 98.94 186 VAL A CA 1
ATOM 1278 C C . VAL A 1 186 ? -7.097 0.459 1.087 1.00 98.94 186 VAL A C 1
ATOM 1280 O O . VAL A 1 186 ? -6.634 0.726 -0.022 1.00 98.94 186 VAL A O 1
ATOM 1283 N N . LEU A 1 187 ? -8.036 1.215 1.655 1.00 98.88 187 LEU A N 1
ATOM 1284 C CA . LEU A 1 187 ? -8.605 2.421 1.055 1.00 98.88 187 LEU A CA 1
ATOM 1285 C C . LEU A 1 187 ? -8.340 3.628 1.954 1.00 98.88 187 LEU A C 1
ATOM 1287 O O . LEU A 1 187 ? -8.993 3.783 2.989 1.00 98.88 187 LEU A O 1
ATOM 1291 N N . VAL A 1 188 ? -7.448 4.510 1.512 1.00 98.81 188 VAL A N 1
ATOM 1292 C CA . VAL A 1 188 ? -7.136 5.781 2.174 1.00 98.81 188 VAL A CA 1
ATOM 1293 C C . VAL A 1 188 ? -7.759 6.913 1.358 1.00 98.81 188 VAL A C 1
ATOM 1295 O O . VAL A 1 188 ? -7.452 7.102 0.183 1.00 98.81 188 VAL A O 1
ATOM 1298 N N . GLY A 1 189 ? -8.720 7.625 1.945 1.00 98.31 189 GLY A N 1
ATOM 1299 C CA . GLY A 1 189 ? -9.455 8.693 1.260 1.00 98.31 189 GLY A CA 1
ATOM 1300 C C . GLY A 1 189 ? -8.620 9.944 0.969 1.00 98.31 189 GLY A C 1
ATOM 1301 O O . GLY A 1 189 ? -8.876 10.637 -0.014 1.00 98.31 189 GLY A O 1
ATOM 1302 N N . GLU A 1 190 ? -7.629 10.217 1.803 1.00 97.88 190 GLU A N 1
ATOM 1303 C CA . GLU A 1 190 ? -6.737 11.372 1.806 1.00 97.88 190 GLU A CA 1
ATOM 1304 C C . GLU A 1 190 ? -5.286 10.878 1.645 1.00 97.88 190 GL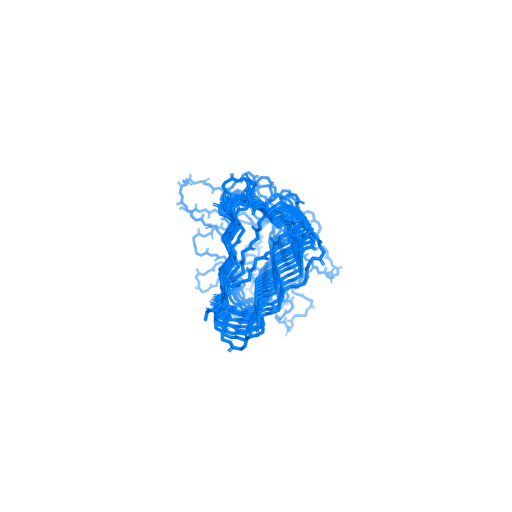U A C 1
ATOM 1306 O O . GLU A 1 190 ? -5.021 9.977 0.839 1.00 97.88 190 GLU A O 1
ATOM 1311 N N . ASP A 1 191 ? -4.337 11.499 2.332 1.00 97.06 191 ASP A N 1
ATOM 1312 C CA . ASP A 1 191 ? -2.914 11.207 2.258 1.00 97.06 191 ASP A CA 1
ATOM 1313 C C . ASP A 1 191 ? -2.453 10.117 3.238 1.00 97.06 191 ASP A C 1
ATOM 1315 O O . ASP A 1 191 ? -3.044 9.866 4.292 1.00 97.06 191 ASP A O 1
ATOM 1319 N N . ILE A 1 192 ? -1.367 9.455 2.837 1.00 98.69 192 ILE A N 1
ATOM 1320 C CA . ILE A 1 192 ? -0.508 8.646 3.701 1.00 98.69 192 ILE A CA 1
ATOM 1321 C C . ILE A 1 192 ? 0.748 9.485 3.969 1.00 98.69 192 ILE A C 1
ATOM 1323 O O . ILE A 1 192 ? 1.588 9.650 3.077 1.00 98.69 192 ILE A O 1
ATOM 1327 N N . ASP A 1 193 ? 0.881 10.016 5.180 1.00 98.12 193 ASP A N 1
ATOM 1328 C CA . ASP A 1 193 ? 1.934 10.950 5.587 1.00 98.12 193 ASP A CA 1
ATOM 1329 C C . ASP A 1 193 ? 2.926 10.307 6.559 1.00 98.12 193 ASP A C 1
ATOM 1331 O O . ASP A 1 193 ? 2.539 9.807 7.613 1.00 98.12 193 ASP A O 1
ATOM 1335 N N . SER A 1 194 ? 4.219 10.326 6.229 1.00 98.00 194 SER A N 1
ATOM 1336 C CA . SER A 1 194 ? 5.293 9.797 7.094 1.00 98.00 194 SER A CA 1
ATOM 1337 C C . SER A 1 194 ? 5.021 8.376 7.621 1.00 98.00 194 SER A C 1
ATOM 1339 O O . SER A 1 194 ? 5.387 8.039 8.744 1.00 98.00 194 SER A O 1
ATOM 1341 N N . SER A 1 195 ? 4.344 7.551 6.820 1.00 98.75 195 SER A N 1
ATOM 1342 C CA . SER A 1 195 ? 3.766 6.276 7.260 1.00 98.75 195 SER A CA 1
ATOM 1343 C C . SER A 1 195 ? 4.235 5.109 6.400 1.00 98.75 195 SER A C 1
ATOM 1345 O O . SER A 1 195 ? 4.658 5.291 5.251 1.00 98.75 195 SER A O 1
ATOM 1347 N N . THR A 1 196 ? 4.122 3.900 6.946 1.00 98.81 196 THR A N 1
ATOM 1348 C CA . THR A 1 196 ? 4.378 2.658 6.211 1.00 98.81 196 THR A CA 1
ATOM 1349 C C . THR A 1 196 ? 3.074 1.907 5.984 1.00 98.81 196 THR A C 1
ATOM 1351 O O . THR A 1 196 ? 2.322 1.667 6.927 1.00 98.81 196 THR A O 1
ATOM 1354 N N . VAL A 1 197 ? 2.827 1.471 4.749 1.00 98.88 197 VAL A N 1
ATOM 1355 C CA . VAL A 1 197 ? 1.764 0.507 4.434 1.00 98.88 197 VAL A CA 1
ATOM 1356 C C . VAL A 1 197 ? 2.389 -0.729 3.801 1.00 98.88 197 VAL A C 1
ATOM 1358 O O . VAL A 1 197 ? 3.115 -0.619 2.815 1.00 98.88 197 VAL A O 1
ATOM 1361 N N . THR A 1 198 ? 2.113 -1.900 4.367 1.00 98.88 198 THR A N 1
ATOM 1362 C CA . THR A 1 198 ? 2.541 -3.203 3.842 1.00 98.88 198 THR A CA 1
ATOM 1363 C C . THR A 1 198 ? 1.306 -4.045 3.558 1.00 98.88 198 THR A C 1
ATOM 1365 O O . THR A 1 198 ? 0.535 -4.320 4.478 1.00 98.88 198 THR A O 1
ATOM 1368 N N . LEU A 1 199 ? 1.104 -4.433 2.298 1.00 98.81 199 LEU A N 1
ATOM 1369 C CA . LEU A 1 199 ? -0.070 -5.215 1.903 1.00 98.81 199 LEU A CA 1
ATOM 1370 C C . LEU A 1 199 ? 0.115 -6.691 2.268 1.00 98.81 199 LEU A C 1
ATOM 1372 O O . LEU A 1 199 ? -0.685 -7.230 3.019 1.00 98.81 199 LEU A O 1
ATOM 1376 N N . GLY A 1 200 ? 1.287 -7.255 1.994 1.00 98.00 200 GLY A N 1
ATOM 1377 C CA . GLY A 1 200 ? 1.735 -8.481 2.642 1.00 98.00 200 GLY A CA 1
ATOM 1378 C C . GLY A 1 200 ? 1.803 -9.638 1.668 1.00 98.00 200 GLY A C 1
ATOM 1379 O O . GLY A 1 200 ? 2.871 -9.862 1.107 1.00 98.00 200 GLY A O 1
ATOM 1380 N N . GLY A 1 201 ? 0.759 -10.440 1.498 1.00 95.62 201 GLY A N 1
ATOM 1381 C CA . GLY A 1 201 ? 0.827 -11.468 0.468 1.00 95.62 201 GLY A CA 1
ATOM 1382 C C . GLY A 1 201 ? -0.507 -11.963 -0.041 1.00 95.62 201 GLY A C 1
ATOM 1383 O O . GLY A 1 201 ? -1.490 -11.947 0.678 1.00 95.62 201 GLY A O 1
ATOM 1384 N N . ASN A 1 202 ? -0.459 -12.609 -1.207 1.00 98.44 202 ASN A N 1
ATOM 1385 C CA . ASN A 1 202 ? -1.512 -12.749 -2.216 1.00 98.44 202 ASN A CA 1
ATOM 1386 C C . ASN A 1 202 ? -1.750 -11.431 -2.967 1.00 98.44 202 ASN A C 1
ATOM 1388 O O . ASN A 1 202 ? -0.841 -10.638 -3.093 1.00 98.44 202 ASN A O 1
ATOM 1392 N N . GLN A 1 203 ? -2.894 -11.307 -3.640 1.00 98.50 203 GLN A N 1
ATOM 1393 C CA . GLN A 1 203 ? -3.191 -10.172 -4.509 1.00 98.50 203 GLN A CA 1
ATOM 1394 C C . GLN A 1 203 ? -3.975 -9.125 -3.727 1.00 98.50 203 GLN A C 1
ATOM 1396 O O . GLN A 1 203 ? -5.162 -9.337 -3.441 1.00 98.50 203 GLN A O 1
ATOM 1401 N N . ASP A 1 204 ? -3.319 -8.000 -3.477 1.00 98.88 204 ASP A N 1
ATOM 1402 C CA . ASP A 1 204 ? -3.830 -6.918 -2.653 1.00 98.88 204 ASP A CA 1
ATOM 1403 C C . ASP A 1 204 ? -4.121 -5.647 -3.456 1.00 98.88 204 ASP A C 1
ATOM 1405 O O . ASP A 1 204 ? -3.670 -5.443 -4.589 1.00 98.88 204 ASP A O 1
ATOM 1409 N N . LEU A 1 205 ? -4.927 -4.766 -2.862 1.00 98.88 205 LEU A N 1
ATOM 1410 C CA . LEU A 1 205 ? -5.281 -3.470 -3.432 1.00 98.88 205 LEU A CA 1
ATOM 1411 C C . LEU A 1 205 ? -5.030 -2.343 -2.432 1.00 98.88 205 LEU A C 1
ATOM 1413 O O . LEU A 1 205 ? -5.697 -2.270 -1.399 1.00 98.88 205 LEU A O 1
ATOM 1417 N N . LEU A 1 206 ? -4.181 -1.389 -2.813 1.00 98.88 206 LEU A N 1
ATOM 1418 C CA . LEU A 1 206 ? -4.078 -0.078 -2.181 1.00 98.88 206 LEU A CA 1
ATOM 1419 C C . LEU A 1 206 ? -4.608 1.012 -3.112 1.00 98.88 206 LEU A C 1
ATOM 1421 O O . LEU A 1 206 ? -4.146 1.169 -4.243 1.00 98.88 206 LEU A O 1
ATOM 1425 N N . ILE A 1 207 ? -5.525 1.831 -2.598 1.00 98.81 207 ILE A N 1
ATOM 1426 C CA . ILE A 1 207 ? -5.901 3.103 -3.220 1.00 98.81 207 ILE A CA 1
ATOM 1427 C C . ILE A 1 207 ? -5.716 4.218 -2.195 1.00 98.81 207 ILE A C 1
ATOM 1429 O O . ILE A 1 207 ? -6.345 4.184 -1.136 1.00 98.81 207 ILE A O 1
ATOM 1433 N N . ALA A 1 208 ? -4.904 5.218 -2.540 1.00 98.50 208 ALA A N 1
ATOM 1434 C CA . ALA A 1 208 ? -4.702 6.423 -1.739 1.00 98.50 208 ALA A CA 1
ATOM 1435 C C . ALA A 1 208 ? -4.760 7.693 -2.601 1.00 98.50 208 ALA A C 1
ATOM 1437 O O . ALA A 1 208 ? -4.481 7.671 -3.808 1.00 98.50 208 ALA A O 1
ATOM 1438 N N . SER A 1 209 ? -5.122 8.824 -1.991 1.00 97.12 209 SER A N 1
ATOM 1439 C CA . SER A 1 209 ? -5.154 10.095 -2.721 1.00 97.12 209 SER A CA 1
ATOM 1440 C C . SER A 1 209 ? -3.759 10.680 -2.918 1.00 97.12 209 SER A C 1
ATOM 1442 O O . SER A 1 209 ? -3.509 11.228 -3.985 1.00 97.12 209 SER A O 1
ATOM 1444 N N . ALA A 1 210 ? -2.851 10.563 -1.947 1.00 96.62 210 ALA A N 1
ATOM 1445 C CA . ALA A 1 210 ? -1.483 11.085 -2.040 1.00 96.62 210 ALA A CA 1
ATOM 1446 C C . ALA A 1 210 ? -0.533 10.383 -1.052 1.00 96.62 210 ALA A C 1
ATOM 1448 O O . ALA A 1 210 ? -0.988 9.737 -0.107 1.00 96.62 210 ALA A O 1
ATOM 1449 N N . LEU A 1 211 ? 0.776 10.551 -1.255 1.00 96.62 211 LEU A N 1
ATOM 1450 C CA . LEU A 1 211 ? 1.827 10.198 -0.299 1.00 96.62 211 LEU A CA 1
ATOM 1451 C C . LEU A 1 211 ? 2.635 11.450 0.061 1.00 96.62 211 LEU A C 1
ATOM 1453 O O . LEU A 1 211 ? 3.104 12.169 -0.822 1.00 96.62 211 LEU A O 1
ATOM 1457 N N . THR A 1 212 ? 2.850 11.693 1.349 1.00 94.00 212 THR A N 1
ATOM 1458 C CA . THR A 1 212 ? 3.649 12.823 1.851 1.00 94.00 212 THR A CA 1
ATOM 1459 C C . THR A 1 212 ? 4.619 12.363 2.939 1.00 94.00 212 THR A C 1
ATOM 1461 O O . THR A 1 212 ? 4.676 11.186 3.284 1.00 94.00 212 THR A O 1
ATOM 1464 N N . GLY A 1 213 ? 5.485 13.255 3.428 1.00 91.94 213 GLY A N 1
ATOM 1465 C CA . GLY A 1 213 ? 6.304 12.950 4.610 1.00 91.94 213 GLY A CA 1
ATOM 1466 C C . GLY A 1 213 ? 7.367 11.851 4.448 1.00 91.94 213 GLY A C 1
ATOM 1467 O O . GLY A 1 213 ? 7.988 11.450 5.428 1.00 91.94 213 GLY A O 1
ATOM 1468 N N . ASN A 1 214 ? 7.662 11.418 3.216 1.00 93.19 214 ASN A N 1
ATOM 1469 C CA . ASN A 1 214 ? 8.527 10.267 2.900 1.00 93.19 214 ASN A CA 1
ATOM 1470 C C . ASN A 1 214 ? 7.913 8.911 3.298 1.00 93.19 214 ASN A C 1
ATOM 1472 O O . ASN A 1 214 ? 8.594 8.055 3.868 1.00 93.19 214 ASN A O 1
ATOM 1476 N N . SER A 1 215 ? 6.633 8.716 2.989 1.00 97.81 215 SER A N 1
ATOM 1477 C CA . SER A 1 215 ? 5.942 7.442 3.192 1.00 97.81 215 SER A CA 1
ATOM 1478 C C . SER A 1 215 ? 6.565 6.285 2.402 1.00 97.81 215 SER A C 1
ATOM 1480 O O . SER A 1 215 ? 7.269 6.475 1.405 1.00 97.81 215 SER A O 1
ATOM 1482 N N . THR A 1 216 ? 6.311 5.062 2.863 1.00 98.56 216 THR A N 1
ATOM 1483 C CA . THR A 1 216 ? 6.752 3.824 2.206 1.00 98.56 216 THR A CA 1
ATOM 1484 C C . THR A 1 216 ? 5.570 2.887 1.999 1.00 98.56 216 THR A C 1
ATOM 1486 O O . THR A 1 216 ? 4.835 2.595 2.938 1.00 98.56 216 THR A O 1
ATOM 1489 N N . ILE A 1 217 ? 5.408 2.398 0.774 1.00 98.88 217 ILE A N 1
ATOM 1490 C CA . ILE A 1 217 ? 4.415 1.393 0.399 1.00 98.88 217 ILE A CA 1
ATOM 1491 C C . ILE A 1 217 ? 5.148 0.135 -0.065 1.00 98.88 217 ILE A C 1
ATOM 1493 O O . ILE A 1 217 ? 6.015 0.238 -0.932 1.00 98.88 217 ILE A O 1
ATOM 1497 N N . ASN A 1 218 ? 4.777 -1.024 0.480 1.00 98.81 218 ASN A N 1
ATOM 1498 C CA . ASN A 1 218 ? 5.286 -2.338 0.080 1.00 98.81 218 ASN A CA 1
ATOM 1499 C C . ASN A 1 218 ? 4.108 -3.238 -0.333 1.00 98.81 218 ASN A C 1
ATOM 1501 O O . ASN A 1 218 ? 3.202 -3.455 0.480 1.00 98.81 218 ASN A O 1
ATOM 1505 N N . GLY A 1 219 ? 4.113 -3.747 -1.566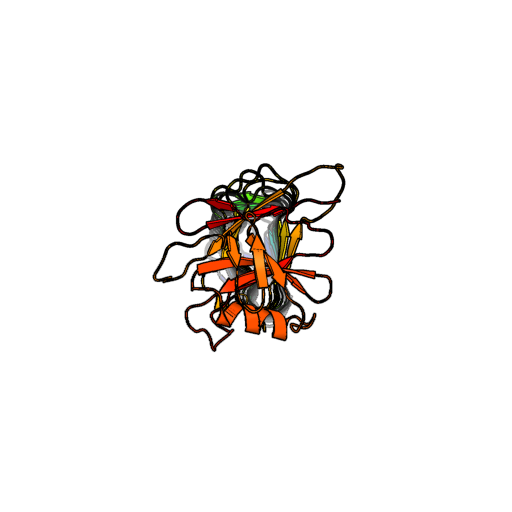 1.00 98.56 219 GLY A N 1
ATOM 1506 C CA . GLY A 1 219 ? 3.141 -4.735 -2.052 1.00 98.56 219 GLY A CA 1
ATOM 1507 C C . GLY A 1 219 ? 3.310 -6.070 -1.330 1.00 98.56 219 GLY A C 1
ATOM 1508 O O . GLY A 1 219 ? 2.398 -6.555 -0.667 1.00 98.56 219 GLY A O 1
ATOM 1509 N N . GLY A 1 220 ? 4.542 -6.567 -1.266 1.00 98.62 220 GLY A N 1
ATOM 1510 C CA . GLY A 1 220 ? 4.875 -7.808 -0.582 1.00 98.62 220 GLY A CA 1
ATOM 1511 C C . GLY A 1 220 ? 4.959 -8.993 -1.543 1.00 98.62 220 GLY A C 1
ATOM 1512 O O . GLY A 1 220 ? 5.912 -9.104 -2.306 1.00 98.62 220 GLY A O 1
ATOM 1513 N N . ALA A 1 221 ? 4.094 -9.992 -1.415 1.00 98.44 221 ALA A N 1
ATOM 1514 C CA . ALA A 1 221 ? 4.181 -11.212 -2.212 1.00 98.44 221 ALA A CA 1
ATOM 1515 C C . ALA A 1 221 ? 2.865 -11.533 -2.910 1.00 98.44 221 ALA A C 1
ATOM 1517 O O . ALA A 1 221 ? 2.003 -12.164 -2.315 1.00 98.44 221 ALA A O 1
ATOM 1518 N N . GLY A 1 222 ? 2.754 -11.292 -4.203 1.00 98.44 222 GLY A N 1
ATOM 1519 C CA . GLY A 1 222 ? 1.609 -11.671 -5.010 1.00 98.44 222 GLY A CA 1
ATOM 1520 C C . GLY A 1 222 ? 1.482 -10.756 -6.210 1.00 98.44 222 GLY A C 1
ATOM 1521 O O . GLY A 1 222 ? 2.468 -10.438 -6.840 1.00 98.44 222 GLY A O 1
ATOM 1522 N N . SER A 1 223 ? 0.269 -10.444 -6.636 1.00 98.56 223 SER A N 1
ATOM 1523 C CA . SER A 1 223 ? 0.088 -9.570 -7.802 1.00 98.56 223 SER A CA 1
ATOM 1524 C C . SER A 1 223 ? -0.724 -8.379 -7.361 1.00 98.56 223 SER A C 1
ATOM 1526 O O . SER A 1 223 ? -1.955 -8.413 -7.453 1.00 98.56 223 SER A O 1
ATOM 1528 N N . ASP A 1 224 ? -0.032 -7.379 -6.844 1.00 98.88 224 ASP A N 1
ATOM 1529 C CA . ASP A 1 224 ? -0.596 -6.275 -6.093 1.00 98.88 224 ASP A CA 1
ATOM 1530 C C . ASP A 1 224 ? -0.948 -5.103 -6.996 1.00 98.88 224 ASP A C 1
ATOM 1532 O O . ASP A 1 224 ? -0.402 -4.901 -8.081 1.00 98.88 224 ASP A O 1
ATOM 1536 N N . THR A 1 225 ? -1.930 -4.313 -6.577 1.00 98.88 225 THR A N 1
ATOM 1537 C CA . THR A 1 225 ? -2.327 -3.096 -7.283 1.00 98.88 225 THR A CA 1
ATOM 1538 C C . THR A 1 225 ? -2.220 -1.904 -6.350 1.00 98.88 225 THR A C 1
ATOM 1540 O O . THR A 1 225 ? -2.957 -1.799 -5.371 1.00 98.88 225 THR A O 1
ATOM 1543 N N . ILE A 1 226 ? -1.340 -0.967 -6.693 1.00 98.88 226 ILE A N 1
ATOM 1544 C CA . ILE A 1 226 ? -1.104 0.266 -5.942 1.00 98.88 226 ILE A CA 1
ATOM 1545 C C . ILE A 1 226 ? -1.505 1.446 -6.822 1.00 98.88 226 ILE A C 1
ATOM 1547 O O . ILE A 1 226 ? -0.908 1.685 -7.871 1.00 98.88 226 ILE A O 1
ATOM 1551 N N . VAL A 1 227 ? -2.515 2.205 -6.395 1.00 98.50 227 VAL A N 1
ATOM 1552 C CA . VAL A 1 227 ? -2.996 3.390 -7.117 1.00 98.50 227 VAL A CA 1
ATOM 1553 C C . VAL A 1 227 ? -2.899 4.624 -6.233 1.00 98.50 227 VAL A C 1
ATOM 1555 O O . VAL A 1 227 ? -3.624 4.746 -5.243 1.00 98.50 227 VAL A O 1
ATOM 1558 N N . ILE A 1 228 ? -2.057 5.572 -6.642 1.00 97.25 228 ILE A N 1
ATOM 1559 C CA . ILE A 1 228 ? -1.931 6.886 -6.011 1.00 97.25 228 ILE A CA 1
ATOM 1560 C C . ILE A 1 228 ? -2.437 7.951 -6.979 1.00 97.25 228 ILE A C 1
ATOM 1562 O O . ILE A 1 228 ? -1.950 8.088 -8.102 1.00 97.25 228 ILE A O 1
ATOM 1566 N N . SER A 1 229 ? -3.457 8.698 -6.560 1.00 94.56 229 SER A N 1
ATOM 1567 C CA . SER A 1 229 ? -4.138 9.639 -7.462 1.00 94.56 229 SER A CA 1
ATOM 1568 C C . SER A 1 229 ? -3.447 10.999 -7.588 1.00 94.56 229 SER A C 1
ATOM 1570 O O . SER A 1 229 ? -3.662 11.692 -8.579 1.00 94.56 229 SER A O 1
ATOM 1572 N N . GLY A 1 230 ? -2.658 11.387 -6.593 1.00 91.50 230 GLY A N 1
ATOM 1573 C CA . GLY A 1 230 ? -2.032 12.697 -6.468 1.00 91.50 230 GLY A CA 1
ATOM 1574 C C . GLY A 1 230 ? -0.561 12.605 -6.075 1.00 91.50 230 GLY A C 1
ATOM 1575 O O . GLY A 1 230 ? 0.103 11.602 -6.335 1.00 91.50 230 GLY A O 1
ATOM 1576 N N . ASN A 1 231 ? -0.065 13.685 -5.464 1.00 91.56 231 ASN A N 1
ATOM 1577 C CA . ASN A 1 231 ? 1.356 13.887 -5.191 1.00 91.56 231 ASN A CA 1
ATOM 1578 C C . ASN A 1 231 ? 1.962 12.715 -4.402 1.00 91.56 231 ASN A C 1
ATOM 1580 O O . ASN A 1 231 ? 1.326 12.202 -3.481 1.00 91.56 231 ASN A O 1
ATOM 1584 N N . VAL A 1 232 ? 3.187 12.315 -4.752 1.00 91.44 232 VAL A N 1
ATOM 1585 C CA . VAL A 1 232 ? 3.901 11.220 -4.071 1.00 91.44 232 VAL A CA 1
ATOM 1586 C C . VAL A 1 232 ? 5.039 11.677 -3.156 1.00 91.44 232 VAL A C 1
ATOM 1588 O O . VAL A 1 232 ? 5.679 10.850 -2.514 1.00 91.44 232 VAL A O 1
ATOM 1591 N N . GLY A 1 233 ? 5.295 12.978 -3.041 1.00 88.56 233 GLY A N 1
ATOM 1592 C CA . GLY A 1 233 ? 6.310 13.539 -2.150 1.00 88.56 233 GLY A CA 1
ATOM 1593 C C . GLY A 1 233 ? 7.684 12.946 -2.441 1.00 88.56 233 GLY A C 1
ATOM 1594 O O . GLY A 1 233 ? 7.991 12.698 -3.585 1.00 88.56 233 GLY A O 1
ATOM 1595 N N . SER A 1 234 ? 8.520 12.688 -1.434 1.00 90.81 234 SER A N 1
ATOM 1596 C CA . SER A 1 234 ? 9.766 11.903 -1.585 1.00 90.81 234 SER A CA 1
ATOM 1597 C C . SER A 1 234 ? 9.579 10.481 -1.046 1.00 90.81 234 SER A C 1
ATOM 1599 O O . SER A 1 234 ? 10.301 10.039 -0.150 1.00 90.81 234 SER A O 1
ATOM 1601 N N . SER A 1 235 ? 8.544 9.803 -1.537 1.00 95.31 235 SER A N 1
ATOM 1602 C CA . SER A 1 235 ? 8.104 8.505 -1.019 1.00 95.31 235 SER A CA 1
ATOM 1603 C C . SER A 1 235 ? 8.713 7.339 -1.792 1.00 95.31 235 SER A C 1
ATOM 1605 O O . SER A 1 235 ? 9.351 7.503 -2.837 1.00 95.31 235 SER A O 1
ATOM 1607 N N . LYS A 1 236 ? 8.530 6.138 -1.248 1.00 97.50 236 LYS A N 1
ATOM 1608 C CA . LYS A 1 236 ? 8.980 4.890 -1.861 1.00 97.50 236 LYS A CA 1
ATOM 1609 C C . LYS A 1 236 ? 7.807 3.950 -2.063 1.00 97.50 236 LYS A C 1
ATOM 1611 O O . LYS A 1 236 ? 6.986 3.798 -1.161 1.00 97.50 236 LYS A O 1
ATOM 1616 N N . ILE A 1 237 ? 7.745 3.336 -3.232 1.00 98.56 237 ILE A N 1
ATOM 1617 C CA . ILE A 1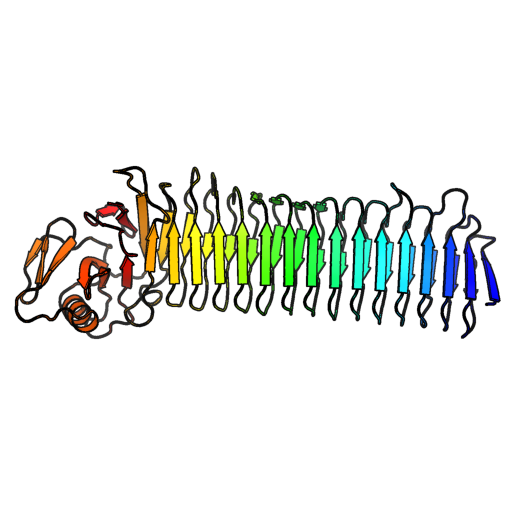 237 ? 6.671 2.431 -3.624 1.00 98.56 237 ILE A CA 1
ATOM 1618 C C . ILE A 1 237 ? 7.318 1.193 -4.234 1.00 98.56 237 ILE A C 1
ATOM 1620 O O . ILE A 1 237 ? 8.022 1.311 -5.235 1.00 98.56 237 ILE A O 1
ATOM 1624 N N . PHE A 1 238 ? 7.084 0.039 -3.617 1.00 98.75 238 PHE A N 1
ATOM 1625 C CA . PHE A 1 238 ? 7.631 -1.253 -4.018 1.00 98.75 238 PHE A CA 1
ATOM 1626 C C . PHE A 1 238 ? 6.486 -2.218 -4.343 1.00 98.75 238 PHE A C 1
ATOM 1628 O O . PHE A 1 238 ? 5.571 -2.350 -3.528 1.00 98.75 238 PHE A O 1
ATOM 1635 N N . GLY A 1 239 ? 6.522 -2.870 -5.508 1.00 98.56 239 GLY A N 1
ATOM 1636 C CA . GLY A 1 239 ? 5.673 -4.033 -5.812 1.00 98.56 239 GLY A CA 1
ATOM 1637 C C . GLY A 1 239 ? 6.142 -5.285 -5.062 1.00 98.56 239 GLY A C 1
ATOM 1638 O O . GLY A 1 239 ? 5.333 -6.008 -4.494 1.00 98.56 239 GLY A O 1
ATOM 1639 N N . ASP A 1 240 ? 7.461 -5.411 -4.885 1.00 98.62 240 ASP A N 1
ATOM 1640 C CA . ASP A 1 240 ? 8.153 -6.544 -4.263 1.00 98.62 240 ASP A CA 1
ATOM 1641 C C . ASP A 1 240 ? 8.082 -7.823 -5.114 1.00 98.62 240 ASP A C 1
ATOM 1643 O O . ASP A 1 240 ? 8.718 -7.866 -6.157 1.00 98.62 240 ASP A O 1
ATOM 1647 N N . ASN A 1 241 ? 7.473 -8.925 -4.666 1.00 98.38 241 ASN A N 1
ATOM 1648 C CA . ASN A 1 241 ? 7.440 -10.160 -5.454 1.00 98.38 241 ASN A CA 1
ATOM 1649 C C . ASN A 1 241 ? 6.078 -10.352 -6.113 1.00 98.38 241 ASN A C 1
ATOM 1651 O O . ASN A 1 241 ? 5.139 -10.751 -5.437 1.00 98.38 241 ASN A O 1
ATOM 1655 N N . GLY A 1 242 ? 6.056 -10.370 -7.434 1.00 98.44 242 GLY A N 1
ATOM 1656 C CA . GLY A 1 242 ? 5.124 -11.131 -8.239 1.00 98.44 242 GLY A CA 1
ATOM 1657 C C . GLY A 1 242 ? 4.782 -10.435 -9.542 1.00 98.44 242 GLY A C 1
ATOM 1658 O O . GLY A 1 242 ? 5.524 -10.581 -10.496 1.00 98.44 242 GLY A O 1
ATOM 1659 N N . SER A 1 243 ? 3.596 -9.884 -9.732 1.00 98.44 243 SER A N 1
ATOM 1660 C CA . SER A 1 243 ? 3.299 -9.211 -11.014 1.00 98.44 243 SER A CA 1
ATOM 1661 C C . SER A 1 243 ? 2.384 -8.054 -10.724 1.00 98.44 243 SER A C 1
ATOM 1663 O O . SER A 1 243 ? 1.158 -8.209 -10.690 1.00 98.44 243 SER A O 1
ATOM 1665 N N . ASP A 1 244 ? 3.015 -6.930 -10.445 1.00 98.88 244 ASP A N 1
ATOM 1666 C CA . ASP A 1 244 ? 2.422 -5.819 -9.735 1.00 98.88 244 ASP A CA 1
ATOM 1667 C C . ASP A 1 244 ? 2.002 -4.714 -10.699 1.00 98.88 244 ASP A C 1
ATOM 1669 O O . ASP A 1 244 ? 2.519 -4.554 -11.804 1.00 98.88 244 ASP A O 1
ATOM 1673 N N . SER A 1 245 ? 0.999 -3.946 -10.294 1.00 98.69 245 SER A N 1
ATOM 1674 C CA . SER A 1 245 ? 0.467 -2.818 -11.049 1.00 98.69 245 SER A CA 1
ATOM 1675 C C . SER A 1 245 ? 0.561 -1.557 -10.204 1.00 98.69 245 SER A C 1
ATOM 1677 O O . SER A 1 245 ? -0.295 -1.308 -9.352 1.00 98.69 245 SER A O 1
ATOM 1679 N N . ILE A 1 246 ? 1.548 -0.713 -10.491 1.00 98.62 246 ILE A N 1
ATOM 1680 C CA . ILE A 1 246 ? 1.765 0.561 -9.804 1.00 98.62 246 ILE A CA 1
ATOM 1681 C C . ILE A 1 246 ? 1.320 1.706 -10.713 1.00 98.62 246 ILE A C 1
ATOM 1683 O O . ILE A 1 246 ? 1.837 1.885 -11.813 1.00 98.62 246 ILE A O 1
ATOM 1687 N N . VAL A 1 247 ? 0.359 2.510 -10.259 1.00 96.38 247 VAL A N 1
ATOM 1688 C CA . VAL A 1 247 ? -0.208 3.625 -11.028 1.00 96.38 247 VAL A CA 1
ATOM 1689 C C . VAL A 1 247 ? -0.157 4.909 -10.209 1.00 96.38 247 VAL A C 1
ATOM 1691 O O . VAL A 1 247 ? -0.877 5.054 -9.223 1.00 96.38 247 VAL A O 1
ATOM 1694 N N . LEU A 1 248 ? 0.651 5.871 -10.653 1.00 93.62 248 LEU A N 1
ATOM 1695 C CA . LEU A 1 248 ? 0.739 7.214 -10.078 1.00 93.62 248 LEU A CA 1
ATOM 1696 C C . LEU A 1 248 ? 0.099 8.202 -11.050 1.00 93.62 248 LEU A C 1
ATOM 1698 O O . LEU A 1 248 ? 0.686 8.483 -12.081 1.00 93.62 248 LEU A O 1
ATOM 1702 N N . LEU A 1 249 ? -1.102 8.715 -10.789 1.00 90.31 249 LEU A N 1
ATOM 1703 C CA . LEU A 1 249 ? -1.837 9.506 -11.792 1.00 90.31 249 LEU A CA 1
ATOM 1704 C C . LEU A 1 249 ? -1.320 10.944 -11.950 1.00 90.31 249 LEU A C 1
ATOM 1706 O O . LEU A 1 249 ? -1.241 11.438 -13.075 1.00 90.31 249 LEU A O 1
ATOM 1710 N N . ASP A 1 250 ? -0.981 11.599 -10.842 1.00 88.12 250 ASP A N 1
ATOM 1711 C CA . ASP A 1 250 ? -0.433 12.959 -10.805 1.00 88.12 250 ASP A CA 1
ATOM 1712 C C . ASP A 1 250 ? 0.652 13.029 -9.722 1.00 88.12 250 ASP A C 1
ATOM 1714 O O . ASP A 1 250 ? 0.389 13.486 -8.608 1.00 88.12 250 ASP A O 1
ATOM 1718 N N . PRO A 1 251 ? 1.874 12.541 -10.005 1.00 82.38 251 PRO A N 1
ATOM 1719 C CA . PRO A 1 251 ? 2.921 12.437 -8.990 1.00 82.38 251 PRO A CA 1
ATOM 1720 C C . PRO A 1 251 ? 3.354 13.801 -8.415 1.00 82.38 251 PRO A C 1
ATOM 1722 O O . PRO A 1 251 ? 3.976 13.830 -7.350 1.00 82.38 251 PRO A O 1
ATOM 1725 N N . GLY A 1 252 ? 2.989 14.923 -9.057 1.00 81.81 252 GLY A N 1
ATOM 1726 C CA . GLY A 1 252 ? 3.369 16.282 -8.658 1.00 81.81 252 GLY A CA 1
ATOM 1727 C C . GLY A 1 252 ? 4.879 16.436 -8.438 1.00 81.81 252 GLY A C 1
ATOM 1728 O O . GLY A 1 252 ? 5.665 15.700 -9.030 1.00 81.81 252 GLY A O 1
ATOM 1729 N N . ASP A 1 253 ? 5.287 17.358 -7.552 1.00 78.25 253 ASP A N 1
ATOM 1730 C CA . ASP A 1 253 ? 6.681 17.456 -7.088 1.00 78.25 253 ASP A CA 1
ATOM 1731 C C . ASP A 1 253 ? 7.046 16.210 -6.270 1.00 78.25 253 ASP A C 1
ATOM 1733 O O . ASP A 1 253 ? 6.895 16.161 -5.047 1.00 78.25 253 ASP A O 1
ATOM 1737 N N . ALA A 1 254 ? 7.463 15.179 -6.995 1.00 70.06 254 ALA A N 1
ATOM 1738 C CA . ALA A 1 254 ? 7.804 13.865 -6.488 1.00 70.06 254 ALA A CA 1
ATOM 1739 C C . ALA A 1 254 ? 9.197 13.809 -5.838 1.00 70.06 254 ALA A C 1
ATOM 1741 O O . ALA A 1 254 ? 9.696 12.710 -5.584 1.00 70.06 254 ALA A O 1
ATOM 1742 N N . GLY A 1 255 ? 9.853 14.951 -5.581 1.00 73.31 255 GLY A N 1
ATOM 1743 C CA . GLY A 1 255 ? 11.183 14.988 -4.972 1.00 73.31 255 GLY A CA 1
ATOM 1744 C C . GLY A 1 255 ? 12.132 13.949 -5.582 1.00 73.31 255 GLY A C 1
ATOM 1745 O O . GLY A 1 255 ? 12.219 13.846 -6.799 1.00 73.31 255 GLY A O 1
ATOM 1746 N N . SER A 1 256 ? 12.820 13.165 -4.748 1.00 81.75 256 SER A N 1
ATOM 1747 C CA . SER A 1 256 ? 13.577 11.977 -5.187 1.00 81.75 256 SER A CA 1
ATOM 1748 C C . SER A 1 256 ? 12.824 10.683 -4.861 1.00 81.75 256 SER A C 1
ATOM 1750 O O . SER A 1 256 ? 13.349 9.821 -4.151 1.00 81.75 256 SER A O 1
ATOM 1752 N N . SER A 1 257 ? 11.579 10.566 -5.327 1.00 90.44 257 SER A N 1
ATOM 1753 C CA . SER A 1 257 ? 10.761 9.363 -5.145 1.00 90.44 257 SER A CA 1
ATOM 1754 C C . SER A 1 257 ? 11.360 8.140 -5.835 1.00 90.44 257 SER A C 1
ATOM 1756 O O . SER A 1 257 ? 12.104 8.247 -6.819 1.00 90.44 257 SER A O 1
ATOM 1758 N N . VAL A 1 258 ? 11.017 6.966 -5.310 1.00 93.75 258 VAL A N 1
ATOM 1759 C CA . VAL A 1 258 ? 11.393 5.663 -5.868 1.00 93.75 258 VAL A CA 1
ATOM 1760 C C . VAL A 1 258 ? 10.136 4.850 -6.130 1.00 93.75 258 VAL A C 1
ATOM 1762 O O . VAL A 1 258 ? 9.296 4.708 -5.243 1.00 93.75 258 VAL A O 1
ATOM 1765 N N . VAL A 1 259 ? 10.042 4.309 -7.338 1.00 95.94 259 VAL A N 1
ATOM 1766 C CA . VAL A 1 259 ? 9.040 3.326 -7.742 1.00 95.94 259 VAL A CA 1
ATOM 1767 C C . VAL A 1 259 ? 9.788 2.114 -8.269 1.00 95.94 259 VAL A C 1
ATOM 1769 O O . VAL A 1 259 ? 10.615 2.263 -9.163 1.00 95.94 259 VAL A O 1
ATOM 1772 N N . ASP A 1 260 ? 9.529 0.946 -7.708 1.00 97.69 260 ASP A N 1
ATOM 1773 C CA . ASP A 1 260 ? 10.233 -0.290 -8.043 1.00 97.69 260 ASP A CA 1
ATOM 1774 C C . ASP A 1 260 ? 9.212 -1.426 -8.152 1.00 97.69 260 ASP A C 1
ATOM 1776 O O . ASP A 1 260 ? 8.475 -1.674 -7.195 1.00 97.69 260 ASP A O 1
ATOM 1780 N N . GLY A 1 261 ? 9.110 -2.049 -9.328 1.00 97.94 261 GLY A N 1
ATOM 1781 C CA . GLY A 1 261 ? 8.224 -3.196 -9.551 1.00 97.94 261 GLY A CA 1
ATOM 1782 C C . GLY A 1 261 ? 8.672 -4.399 -8.726 1.00 97.94 261 GLY A C 1
ATOM 1783 O O . GLY A 1 261 ? 7.884 -4.953 -7.967 1.00 97.94 261 GLY A O 1
ATOM 1784 N N . GLY A 1 262 ? 9.976 -4.671 -8.717 1.00 97.56 262 GLY A N 1
ATOM 1785 C CA . GLY A 1 262 ? 10.576 -5.734 -7.927 1.00 97.56 262 GLY A CA 1
ATOM 1786 C C . GLY A 1 262 ? 10.832 -6.989 -8.756 1.00 97.56 262 GLY A C 1
ATOM 1787 O O . GLY A 1 262 ? 11.722 -7.003 -9.598 1.00 97.56 262 GLY A O 1
ATOM 1788 N N . ALA A 1 263 ? 10.204 -8.111 -8.429 1.00 96.88 263 ALA A N 1
ATOM 1789 C CA . ALA A 1 263 ? 10.433 -9.390 -9.085 1.00 96.88 263 ALA A CA 1
ATOM 1790 C C . ALA A 1 263 ? 9.165 -9.908 -9.759 1.00 96.88 263 ALA A C 1
ATOM 1792 O O . ALA A 1 263 ? 8.190 -10.215 -9.093 1.00 96.88 263 ALA A O 1
ATOM 1793 N N . GLY A 1 264 ? 9.281 -10.208 -11.044 1.00 97.44 264 GLY A N 1
ATOM 1794 C CA . GLY A 1 264 ? 8.261 -10.735 -11.933 1.00 97.44 264 GLY A CA 1
ATOM 1795 C C . GLY A 1 264 ? 7.806 -9.662 -12.922 1.00 97.44 264 GLY A C 1
ATOM 1796 O O . GLY A 1 264 ? 8.544 -8.730 -13.171 1.00 97.44 264 GLY A O 1
ATOM 1797 N N . ALA A 1 265 ? 6.707 -9.889 -13.645 1.00 97.88 265 ALA A N 1
ATOM 1798 C CA . ALA A 1 265 ? 6.358 -9.038 -14.786 1.00 97.88 265 ALA A CA 1
ATOM 1799 C C . ALA A 1 265 ? 5.438 -7.895 -14.350 1.00 97.88 265 ALA A C 1
ATOM 1801 O O . ALA A 1 265 ? 4.221 -8.090 -14.237 1.00 97.88 265 ALA A O 1
ATOM 1802 N N . ASP A 1 266 ? 6.017 -6.717 -14.153 1.00 98.56 266 ASP A N 1
ATOM 1803 C CA . ASP A 1 266 ? 5.349 -5.591 -13.516 1.00 98.56 266 ASP A CA 1
ATOM 1804 C C . ASP A 1 266 ? 4.822 -4.571 -14.530 1.00 98.56 266 ASP A C 1
ATOM 1806 O O . ASP A 1 266 ? 5.255 -4.468 -15.679 1.00 98.56 266 ASP A O 1
ATOM 1810 N N . THR A 1 267 ? 3.817 -3.804 -14.122 1.00 98.06 267 THR A N 1
ATOM 1811 C CA . THR A 1 267 ? 3.266 -2.680 -14.879 1.00 98.06 267 THR A CA 1
ATOM 1812 C C . THR A 1 267 ? 3.353 -1.417 -14.041 1.00 98.06 267 THR A C 1
ATOM 1814 O O . THR A 1 267 ? 2.672 -1.278 -13.029 1.00 98.06 267 THR A O 1
ATOM 1817 N N . ILE A 1 268 ? 4.144 -0.454 -14.502 1.00 96.56 268 ILE A N 1
ATOM 1818 C CA . ILE A 1 268 ? 4.341 0.833 -13.843 1.00 96.56 268 ILE A CA 1
ATOM 1819 C C . ILE A 1 268 ? 3.832 1.934 -14.763 1.00 96.56 268 ILE A C 1
ATOM 1821 O O . ILE A 1 268 ? 4.316 2.108 -15.879 1.00 96.56 268 ILE A O 1
ATOM 1825 N N . VAL A 1 269 ? 2.856 2.703 -14.288 1.00 93.31 269 VAL A N 1
ATOM 1826 C CA . VAL A 1 269 ? 2.287 3.845 -15.003 1.00 93.31 269 VAL A CA 1
ATOM 1827 C C . VAL A 1 269 ? 2.502 5.110 -14.189 1.00 93.31 269 VAL A C 1
ATOM 1829 O O . VAL A 1 269 ? 1.904 5.295 -13.131 1.00 93.31 269 VAL A O 1
ATOM 1832 N N . ILE A 1 270 ? 3.314 6.015 -14.720 1.00 89.75 270 ILE A N 1
ATOM 1833 C CA . ILE A 1 270 ? 3.536 7.353 -14.180 1.00 89.75 270 ILE A CA 1
ATOM 1834 C C . ILE A 1 270 ? 2.739 8.335 -15.036 1.00 89.75 270 ILE A C 1
ATOM 1836 O O . ILE A 1 270 ? 2.979 8.488 -16.222 1.00 89.75 270 ILE A O 1
ATOM 1840 N N . GLY A 1 271 ? 1.732 8.980 -14.479 1.00 86.56 271 GLY A N 1
ATOM 1841 C CA . GLY A 1 271 ? 0.881 9.934 -15.173 1.00 86.56 271 GLY A CA 1
ATOM 1842 C C . GLY A 1 271 ? 1.559 11.288 -15.373 1.00 86.56 271 GLY A C 1
ATOM 1843 O O . GLY A 1 271 ? 2.766 11.446 -15.203 1.00 86.56 271 GLY A O 1
ATOM 1844 N N . SER A 1 272 ? 0.770 12.279 -15.778 1.00 75.81 272 SER A N 1
ATOM 1845 C CA . SER A 1 272 ? 1.247 13.643 -16.008 1.00 75.81 272 SER A CA 1
ATOM 1846 C C . SER A 1 272 ? 1.156 14.485 -14.730 1.00 75.81 272 SER A C 1
ATOM 1848 O O . SER A 1 272 ? 0.065 14.609 -14.183 1.00 75.81 272 SER A O 1
ATOM 1850 N N . GLY A 1 273 ? 2.251 15.127 -14.321 1.00 69.94 273 GLY A N 1
ATOM 1851 C CA . GLY A 1 273 ? 2.306 16.139 -13.252 1.00 69.94 273 GLY A CA 1
ATOM 1852 C C . GLY A 1 273 ? 3.634 16.911 -13.286 1.00 69.94 273 GLY A C 1
ATOM 1853 O O . GLY A 1 273 ? 4.532 16.510 -14.014 1.00 69.94 273 GLY A O 1
ATOM 1854 N N . ASP A 1 274 ? 3.801 18.010 -12.540 1.00 63.06 274 ASP A N 1
ATOM 1855 C CA . ASP A 1 274 ? 5.101 18.716 -12.430 1.00 63.06 274 ASP A CA 1
ATOM 1856 C C . ASP A 1 274 ? 6.139 17.811 -11.728 1.00 63.06 274 ASP A C 1
ATOM 1858 O O . ASP A 1 274 ? 6.417 17.972 -10.543 1.00 63.06 274 ASP A O 1
ATOM 1862 N N . SER A 1 275 ? 6.658 16.807 -12.438 1.00 62.88 275 SER A N 1
ATOM 1863 C CA . SER A 1 275 ? 7.429 15.709 -11.868 1.00 62.88 275 SER A CA 1
ATOM 1864 C C . SER A 1 275 ? 8.838 16.168 -11.525 1.00 62.88 275 SER A C 1
ATOM 1866 O O . SER A 1 275 ? 9.638 16.442 -12.417 1.00 62.88 275 SER A O 1
ATOM 1868 N N . GLY A 1 276 ? 9.145 16.204 -10.226 1.00 65.75 276 GLY A N 1
ATOM 1869 C CA . GLY A 1 276 ? 10.519 16.041 -9.747 1.00 65.75 276 GLY A CA 1
ATOM 1870 C C . GLY A 1 276 ? 11.121 14.704 -10.215 1.00 65.75 276 GLY A C 1
ATOM 1871 O O . GLY A 1 276 ? 10.444 13.906 -10.861 1.00 65.75 276 GLY A O 1
ATOM 1872 N N . GLU A 1 277 ? 12.392 14.448 -9.896 1.00 76.94 277 GLU A N 1
ATOM 1873 C CA . GLU A 1 277 ? 13.115 13.239 -10.331 1.00 76.94 277 GLU A CA 1
ATOM 1874 C C . GLU A 1 277 ? 12.483 11.960 -9.740 1.00 76.94 277 GLU A C 1
ATOM 1876 O O . GLU A 1 277 ? 12.811 11.537 -8.627 1.00 76.94 277 GLU A O 1
ATOM 1881 N N . VAL A 1 278 ? 11.593 11.311 -10.499 1.00 86.00 278 VAL A N 1
ATOM 1882 C CA . VAL A 1 278 ? 11.058 9.984 -10.160 1.00 86.00 278 VAL A CA 1
ATOM 1883 C C . VAL A 1 278 ? 12.025 8.927 -10.670 1.00 86.00 278 VAL A C 1
ATOM 1885 O O . VAL A 1 278 ? 12.291 8.845 -11.869 1.00 86.00 278 VAL A O 1
ATOM 1888 N N . ASN A 1 279 ? 12.527 8.099 -9.757 1.00 89.12 279 ASN A N 1
ATOM 1889 C CA . ASN A 1 279 ? 13.377 6.962 -10.086 1.00 89.12 279 ASN A CA 1
ATOM 1890 C C . ASN A 1 279 ? 12.503 5.721 -10.233 1.00 89.12 279 ASN A C 1
ATOM 1892 O O . ASN A 1 279 ? 11.945 5.260 -9.240 1.00 89.12 279 ASN A O 1
ATOM 1896 N N . VAL A 1 280 ? 12.390 5.203 -11.450 1.00 92.50 280 VAL A N 1
ATOM 1897 C CA . VAL A 1 280 ? 11.559 4.044 -11.774 1.00 92.50 280 VAL A CA 1
ATOM 1898 C C . VAL A 1 280 ? 12.445 2.850 -12.089 1.00 92.50 280 VAL A C 1
ATOM 1900 O O . VAL A 1 280 ? 13.294 2.941 -12.971 1.00 92.50 280 VAL A O 1
ATOM 1903 N N . PHE A 1 281 ? 12.221 1.739 -11.408 1.00 94.00 281 PHE A N 1
ATOM 1904 C CA . PHE A 1 281 ? 12.858 0.452 -11.651 1.00 94.00 281 PHE A CA 1
ATOM 1905 C C . PHE A 1 281 ? 11.757 -0.532 -12.051 1.00 94.00 281 PHE A C 1
ATOM 1907 O O . PHE A 1 281 ? 10.756 -0.630 -11.347 1.00 94.00 281 PHE A O 1
ATOM 1914 N N . GLY A 1 282 ? 11.907 -1.197 -13.200 1.00 94.19 282 GLY A N 1
ATOM 1915 C CA . GLY A 1 282 ? 11.043 -2.332 -13.548 1.00 94.19 282 GLY A CA 1
ATOM 1916 C C . GLY A 1 282 ? 11.326 -3.478 -12.585 1.00 94.19 282 GLY A C 1
ATOM 1917 O O . GLY A 1 282 ? 10.473 -3.840 -11.785 1.00 94.19 282 GLY A O 1
ATOM 1918 N N . GLY A 1 283 ? 12.597 -3.883 -12.545 1.00 94.19 283 GLY A N 1
ATOM 1919 C CA . GLY A 1 283 ? 13.098 -4.908 -11.647 1.00 94.19 283 GLY A CA 1
ATOM 1920 C C . GLY A 1 283 ? 13.516 -6.149 -12.429 1.00 94.19 283 GLY A C 1
ATOM 1921 O O . GLY A 1 283 ? 14.086 -6.051 -13.512 1.00 94.19 283 GLY A O 1
ATOM 1922 N N . GLN A 1 284 ? 13.327 -7.331 -11.850 1.00 93.19 284 GLN A N 1
ATOM 1923 C CA . GLN A 1 284 ? 13.564 -8.598 -12.537 1.00 93.19 284 GLN A CA 1
ATOM 1924 C C . GLN A 1 284 ? 12.294 -9.042 -13.247 1.00 93.19 284 GLN A C 1
ATOM 1926 O O . GLN A 1 284 ? 11.406 -9.566 -12.591 1.00 93.19 284 GLN A O 1
ATOM 1931 N N . GLY A 1 285 ? 12.255 -9.040 -14.568 1.00 94.88 285 GLY A N 1
ATOM 1932 C CA . GLY A 1 285 ? 11.075 -9.520 -15.273 1.00 94.88 285 GLY A CA 1
ATOM 1933 C C . GLY A 1 285 ? 10.946 -8.871 -16.626 1.00 94.88 285 GLY A C 1
ATOM 1934 O O . GLY A 1 285 ? 11.871 -8.234 -17.099 1.00 94.88 285 GLY A O 1
ATOM 1935 N N . ALA A 1 286 ? 9.830 -9.130 -17.299 1.00 96.31 286 ALA A N 1
ATOM 1936 C CA . ALA A 1 286 ? 9.514 -8.418 -18.528 1.00 96.31 286 ALA A CA 1
ATOM 1937 C C . ALA A 1 286 ? 8.481 -7.350 -18.184 1.00 96.31 286 ALA A C 1
ATOM 1939 O O . ALA A 1 286 ? 7.281 -7.646 -18.149 1.00 96.31 286 ALA A O 1
ATOM 1940 N N . ASP A 1 287 ? 8.958 -6.138 -17.934 1.00 97.38 287 ASP A N 1
ATOM 1941 C CA . ASP A 1 287 ? 8.151 -5.081 -17.338 1.00 97.38 287 ASP A CA 1
ATOM 1942 C C . ASP A 1 287 ? 7.545 -4.157 -18.391 1.00 97.38 287 ASP A C 1
ATOM 1944 O O . ASP A 1 287 ? 8.035 -4.006 -19.516 1.00 97.38 287 ASP A O 1
ATOM 1948 N N . LEU A 1 288 ? 6.439 -3.516 -18.030 1.00 95.69 288 LEU A N 1
ATOM 1949 C CA . LEU A 1 288 ? 5.815 -2.452 -18.798 1.00 95.69 288 LEU A CA 1
ATOM 1950 C C . LEU A 1 288 ? 5.921 -1.145 -18.019 1.00 95.69 288 LEU A C 1
ATOM 1952 O O . LEU A 1 288 ? 5.211 -0.946 -17.038 1.00 95.69 288 LEU A O 1
ATOM 1956 N N . ILE A 1 289 ? 6.743 -0.222 -18.508 1.00 93.06 289 ILE A N 1
ATOM 1957 C CA . ILE A 1 289 ? 6.905 1.108 -17.920 1.00 93.06 289 ILE A CA 1
ATOM 1958 C C . ILE A 1 289 ? 6.313 2.142 -18.872 1.00 93.06 289 ILE A C 1
ATOM 1960 O O . ILE A 1 289 ? 6.806 2.369 -19.982 1.00 93.06 289 ILE A O 1
ATOM 1964 N N . GLU A 1 290 ? 5.251 2.798 -18.428 1.00 89.81 290 GLU A N 1
ATOM 1965 C CA . GLU A 1 290 ? 4.597 3.878 -19.150 1.00 89.81 290 GLU A CA 1
ATOM 1966 C C . GLU A 1 290 ? 4.668 5.181 -18.370 1.00 89.81 290 GLU A C 1
ATOM 1968 O O . GLU A 1 290 ? 4.397 5.212 -17.174 1.00 89.81 290 GLU A O 1
ATOM 1973 N N . PHE A 1 291 ? 4.967 6.281 -19.054 1.00 84.62 291 PHE A N 1
ATOM 1974 C CA . PHE A 1 291 ? 4.979 7.606 -18.439 1.00 84.62 291 PHE A CA 1
ATOM 1975 C C . PHE A 1 291 ? 4.175 8.644 -19.230 1.00 84.62 291 PHE A C 1
ATOM 1977 O O . PHE A 1 291 ? 3.999 8.516 -20.437 1.00 84.62 291 PHE A O 1
ATOM 1984 N N . GLY A 1 292 ? 3.644 9.663 -18.557 1.00 79.94 292 GLY A N 1
ATOM 1985 C CA . GLY A 1 292 ? 2.924 10.783 -19.159 1.00 79.94 292 GLY A CA 1
ATOM 1986 C C . GLY A 1 292 ? 3.854 11.799 -19.830 1.00 79.94 292 GLY A C 1
ATOM 1987 O O . GLY A 1 292 ? 5.056 11.589 -19.962 1.00 79.94 292 GLY A O 1
ATOM 1988 N N . GLU A 1 293 ? 3.300 12.940 -20.252 1.00 71.69 293 GLU A N 1
ATOM 1989 C CA . GLU A 1 293 ? 4.030 13.985 -20.998 1.00 71.69 293 GLU A CA 1
ATOM 1990 C C . GLU A 1 293 ? 5.081 14.760 -20.170 1.00 71.69 293 GLU A C 1
ATOM 1992 O O . GLU A 1 293 ? 5.679 15.710 -20.679 1.00 71.69 293 GLU A O 1
ATOM 1997 N N . THR A 1 294 ? 5.308 14.414 -18.901 1.00 63.44 294 THR A N 1
ATOM 1998 C CA . THR A 1 294 ? 6.088 15.256 -17.986 1.00 63.44 294 THR A CA 1
ATOM 1999 C C . THR A 1 294 ? 7.558 14.860 -17.925 1.00 63.44 294 THR A C 1
ATOM 2001 O O . THR A 1 294 ? 7.940 13.697 -18.038 1.00 63.44 294 THR A O 1
ATOM 2004 N N . SER A 1 295 ? 8.402 15.888 -17.869 1.00 62.00 295 SER A N 1
ATOM 2005 C CA . SER A 1 295 ? 9.838 15.835 -18.116 1.00 62.00 295 SER A CA 1
ATOM 2006 C C . SER A 1 295 ? 10.611 15.828 -16.800 1.00 62.00 295 SER A C 1
ATOM 2008 O O . SER A 1 295 ? 10.778 16.892 -16.216 1.00 62.00 295 SER A O 1
ATOM 2010 N N . ASP A 1 296 ? 11.008 14.638 -16.347 1.00 69.88 296 ASP A N 1
ATOM 2011 C CA . ASP A 1 296 ? 12.209 14.311 -15.542 1.00 69.88 296 ASP A CA 1
ATOM 2012 C C . ASP A 1 296 ? 12.002 12.949 -14.848 1.00 69.88 296 ASP A C 1
ATOM 2014 O O . ASP A 1 296 ? 12.061 12.811 -13.628 1.00 69.88 296 ASP A O 1
ATOM 2018 N N . ILE A 1 297 ? 11.723 11.917 -15.652 1.00 76.31 297 ILE A N 1
ATOM 2019 C CA . ILE A 1 297 ? 11.629 10.534 -15.172 1.00 76.31 297 ILE A CA 1
ATOM 2020 C C . ILE A 1 297 ? 12.932 9.817 -15.511 1.00 76.31 297 ILE A C 1
ATOM 2022 O O . ILE A 1 297 ? 13.360 9.757 -16.670 1.00 76.31 297 ILE A O 1
ATOM 2026 N N . ASP A 1 298 ? 13.549 9.269 -14.474 1.00 83.12 298 ASP A N 1
ATOM 2027 C CA . ASP A 1 298 ? 14.723 8.423 -14.558 1.00 83.12 298 ASP A CA 1
ATOM 2028 C C . ASP A 1 298 ? 14.255 6.968 -14.509 1.00 83.12 298 ASP A C 1
ATOM 2030 O O . ASP A 1 298 ? 13.919 6.452 -13.445 1.00 83.12 298 ASP A O 1
ATOM 2034 N N . ILE A 1 299 ? 14.272 6.287 -15.647 1.00 87.62 299 ILE A N 1
ATOM 2035 C CA . ILE A 1 299 ? 14.153 4.831 -15.673 1.00 87.62 299 ILE A CA 1
ATOM 2036 C C . ILE A 1 299 ? 15.534 4.267 -15.372 1.00 87.62 299 ILE A C 1
ATOM 2038 O O . ILE A 1 299 ? 16.524 4.615 -16.022 1.00 87.62 299 ILE A O 1
ATOM 2042 N N . LYS A 1 300 ? 15.622 3.425 -14.356 1.00 87.94 300 LYS A N 1
ATOM 2043 C CA . LYS A 1 300 ? 16.873 2.938 -13.808 1.00 87.94 300 LYS A CA 1
ATOM 2044 C C . LYS A 1 300 ? 16.936 1.428 -13.914 1.00 87.94 300 LYS A C 1
ATOM 2046 O O . LYS A 1 300 ? 15.998 0.737 -13.547 1.00 87.94 300 LYS A O 1
ATOM 2051 N N . TYR A 1 301 ? 18.099 0.968 -14.349 1.00 87.06 301 TYR A N 1
ATOM 2052 C CA . TYR A 1 301 ? 18.479 -0.433 -14.339 1.00 87.06 301 TYR A CA 1
ATOM 2053 C C . TYR A 1 301 ? 19.685 -0.593 -13.420 1.00 87.06 301 TYR A C 1
ATOM 2055 O O . TYR A 1 301 ? 20.694 0.110 -13.600 1.00 87.06 301 TYR A O 1
ATOM 2063 N N . THR A 1 302 ? 19.594 -1.447 -12.401 1.00 83.00 302 THR A N 1
ATOM 2064 C CA . THR A 1 302 ? 20.710 -1.668 -11.468 1.00 83.00 302 THR A CA 1
ATOM 2065 C C . THR A 1 302 ? 21.754 -2.647 -11.990 1.00 83.00 302 THR A C 1
ATOM 2067 O O . THR A 1 302 ? 22.890 -2.632 -11.506 1.00 83.00 302 THR A O 1
ATOM 2070 N N . ASP A 1 303 ? 21.375 -3.436 -12.993 1.00 78.44 303 ASP A N 1
ATOM 2071 C CA . ASP A 1 303 ? 22.203 -4.356 -13.762 1.00 78.44 303 ASP A CA 1
ATOM 2072 C C . ASP A 1 303 ? 21.640 -4.436 -15.198 1.00 78.44 303 ASP A C 1
ATOM 2074 O O . ASP A 1 303 ? 20.444 -4.258 -15.413 1.00 78.44 303 ASP A O 1
ATOM 2078 N N . ALA A 1 304 ? 22.484 -4.696 -16.199 1.00 76.19 304 ALA A N 1
ATOM 2079 C CA . ALA A 1 304 ? 22.023 -4.915 -17.573 1.00 76.19 304 ALA A CA 1
ATOM 2080 C C . ALA A 1 304 ? 21.142 -6.174 -17.695 1.00 76.19 304 ALA A C 1
ATOM 2082 O O . ALA A 1 304 ? 20.266 -6.231 -18.550 1.00 76.19 304 ALA A O 1
ATOM 2083 N N . THR A 1 305 ? 21.341 -7.142 -16.797 1.00 82.31 305 THR A N 1
ATOM 2084 C CA . THR A 1 305 ? 20.580 -8.395 -16.731 1.00 82.31 305 THR A CA 1
ATOM 2085 C C . THR A 1 305 ? 19.112 -8.207 -16.357 1.00 82.31 305 THR A C 1
ATOM 2087 O O . THR A 1 305 ? 18.335 -9.106 -16.662 1.00 82.31 305 THR A O 1
ATOM 2090 N N . GLU A 1 306 ? 18.725 -7.084 -15.736 1.00 86.12 306 GLU A N 1
ATOM 2091 C CA . GLU A 1 306 ? 17.323 -6.783 -15.393 1.00 86.12 306 GLU A CA 1
ATOM 2092 C C . GLU A 1 306 ? 16.439 -6.745 -16.637 1.00 86.12 306 GLU A C 1
ATOM 2094 O O . GLU A 1 306 ? 15.310 -7.213 -16.591 1.00 86.12 306 GLU A O 1
ATOM 2099 N N . SER A 1 307 ? 16.990 -6.284 -17.766 1.00 89.38 307 SER A N 1
ATOM 2100 C CA . SER A 1 307 ? 16.261 -6.230 -19.023 1.00 89.38 307 SER A CA 1
ATOM 2101 C C . SER A 1 307 ? 17.112 -6.713 -20.187 1.00 89.38 307 SER A C 1
ATOM 2103 O O . SER A 1 307 ? 17.940 -5.981 -20.719 1.00 89.38 307 SER A O 1
ATOM 2105 N N . ASN A 1 308 ? 16.921 -7.962 -20.604 1.00 86.00 308 ASN A N 1
ATOM 2106 C CA . ASN A 1 308 ? 17.708 -8.606 -21.661 1.00 86.00 308 ASN A CA 1
ATOM 2107 C C . ASN A 1 308 ? 16.797 -9.263 -22.710 1.00 86.00 308 ASN A C 1
ATOM 2109 O O . ASN A 1 308 ? 15.581 -9.078 -22.709 1.00 86.00 308 ASN A O 1
ATOM 2113 N N . ILE A 1 309 ? 17.354 -10.038 -23.643 1.00 85.81 309 ILE A N 1
ATOM 2114 C CA . ILE A 1 309 ? 16.560 -10.649 -24.724 1.00 85.81 309 ILE A CA 1
ATOM 2115 C C . ILE A 1 309 ? 15.476 -11.629 -24.237 1.00 85.81 309 ILE A C 1
ATOM 2117 O O . ILE A 1 309 ? 14.468 -11.818 -24.916 1.00 85.81 309 ILE A O 1
ATOM 2121 N N . ASN A 1 310 ? 15.665 -12.251 -23.070 1.00 87.38 310 ASN A N 1
ATOM 2122 C CA . ASN A 1 310 ? 14.723 -13.212 -22.492 1.00 87.38 310 ASN A CA 1
ATOM 2123 C C . ASN A 1 310 ? 13.652 -12.538 -21.621 1.00 87.38 310 ASN A C 1
ATOM 2125 O O . ASN A 1 310 ? 12.555 -13.079 -21.479 1.00 87.38 310 ASN A O 1
ATOM 2129 N N . ILE A 1 311 ? 13.981 -11.382 -21.047 1.00 90.69 311 ILE A N 1
ATOM 2130 C CA . ILE A 1 311 ? 13.143 -10.590 -20.143 1.00 90.69 311 ILE A CA 1
ATOM 2131 C C . ILE A 1 311 ? 13.216 -9.121 -20.566 1.00 90.69 311 ILE A C 1
ATOM 2133 O O . ILE A 1 311 ? 13.847 -8.296 -19.931 1.00 90.69 311 ILE A O 1
ATOM 2137 N N . THR A 1 312 ? 12.685 -8.823 -21.751 1.00 92.81 312 THR A N 1
ATOM 2138 C CA . THR A 1 312 ? 12.789 -7.482 -22.342 1.00 92.81 312 THR A CA 1
ATOM 2139 C C . THR A 1 312 ? 11.705 -6.569 -21.792 1.00 92.81 312 THR A C 1
ATOM 2141 O O . THR A 1 312 ? 10.517 -6.849 -21.983 1.00 92.81 312 THR A O 1
ATOM 2144 N N . ASP A 1 313 ? 12.111 -5.422 -21.262 1.00 94.81 313 ASP A N 1
ATOM 2145 C CA . ASP A 1 313 ? 11.183 -4.405 -20.784 1.00 94.81 313 ASP A CA 1
ATOM 2146 C C . ASP A 1 313 ? 10.634 -3.610 -21.946 1.00 94.81 313 ASP A C 1
ATOM 2148 O O . ASP A 1 313 ? 11.309 -3.320 -22.941 1.00 94.81 313 ASP A O 1
ATOM 2152 N N . THR A 1 314 ? 9.373 -3.235 -21.809 1.00 94.12 314 THR A N 1
ATOM 2153 C CA . THR A 1 314 ? 8.684 -2.347 -22.725 1.00 94.12 314 THR A CA 1
ATOM 2154 C C . THR A 1 314 ? 8.517 -0.988 -22.074 1.00 94.12 314 THR A C 1
ATOM 2156 O O . THR A 1 314 ? 7.804 -0.835 -21.089 1.00 94.12 314 THR A O 1
ATOM 2159 N N . VAL A 1 315 ? 9.124 0.024 -22.683 1.00 90.69 315 VAL A N 1
ATOM 2160 C CA . VAL A 1 315 ? 9.098 1.404 -22.202 1.00 90.69 315 VAL A CA 1
ATOM 2161 C C . VAL A 1 315 ? 8.354 2.287 -23.200 1.00 90.69 315 VAL A C 1
ATOM 2163 O O . VAL A 1 315 ? 8.589 2.210 -24.411 1.00 90.69 315 VAL A O 1
ATOM 2166 N N . GLY A 1 316 ? 7.452 3.143 -22.723 1.00 86.44 316 GLY A N 1
ATOM 2167 C CA . GLY A 1 316 ? 6.673 4.018 -23.596 1.00 86.44 316 GLY A CA 1
ATOM 2168 C C . GLY A 1 316 ? 6.026 5.214 -22.914 1.00 86.44 316 GLY A C 1
ATOM 2169 O O . GLY A 1 316 ? 6.078 5.376 -21.702 1.00 86.44 316 GLY A O 1
ATOM 2170 N N . VAL A 1 317 ? 5.371 6.041 -23.727 1.00 80.50 317 VAL A N 1
ATOM 2171 C CA . VAL A 1 317 ? 4.606 7.204 -23.260 1.00 80.50 317 VAL A CA 1
ATOM 2172 C C . VAL A 1 317 ? 3.108 6.886 -23.313 1.00 80.50 317 VAL A C 1
ATOM 2174 O O . VAL A 1 317 ? 2.605 6.435 -24.347 1.00 80.50 317 VAL A O 1
ATOM 2177 N N . SER A 1 318 ? 2.384 7.126 -22.219 1.00 73.69 318 SER A N 1
ATOM 2178 C CA . SER A 1 318 ? 0.937 6.930 -22.132 1.00 73.69 318 SER A CA 1
ATOM 2179 C C . SER A 1 318 ? 0.186 8.146 -22.687 1.00 73.69 318 SER A C 1
ATOM 2181 O O . SER A 1 318 ? 0.267 9.246 -22.151 1.00 73.69 318 SER A O 1
ATOM 2183 N N . GLN A 1 319 ? -0.591 7.900 -23.747 1.00 60.84 319 GLN A N 1
ATOM 2184 C CA . GLN A 1 319 ? -1.461 8.823 -24.496 1.00 60.84 319 GLN A CA 1
ATOM 2185 C C . GLN A 1 319 ? -0.793 9.895 -25.380 1.00 60.84 319 GLN A C 1
ATOM 2187 O O . GLN A 1 319 ? 0.043 10.686 -24.970 1.00 60.84 319 GLN A O 1
ATOM 2192 N N . ALA A 1 320 ? -1.283 9.951 -26.624 1.00 45.31 320 ALA A N 1
ATOM 2193 C CA . ALA A 1 320 ? -1.129 11.044 -27.574 1.00 45.31 320 ALA A CA 1
ATOM 2194 C C . ALA A 1 320 ? -2.434 11.862 -27.600 1.00 45.31 320 ALA A C 1
ATOM 2196 O O . ALA A 1 320 ? -3.498 11.268 -27.773 1.00 45.31 320 ALA A O 1
ATOM 2197 N N . VAL A 1 321 ? -2.389 13.194 -27.464 1.00 44.31 321 VAL A N 1
ATOM 2198 C CA . VAL A 1 321 ? -2.452 14.120 -28.619 1.00 44.31 321 VAL A CA 1
ATOM 2199 C C . VAL A 1 321 ? -2.406 15.595 -28.184 1.00 44.31 321 VAL A C 1
ATOM 2201 O O . VAL A 1 321 ? -3.417 16.298 -28.131 1.00 44.31 321 VAL A O 1
ATOM 2204 N N . GLY A 1 322 ? -1.194 16.125 -28.066 1.00 43.19 322 GLY A N 1
ATOM 2205 C CA . GLY A 1 322 ? -0.839 17.348 -28.780 1.00 43.19 322 GLY A CA 1
ATOM 2206 C C . GLY A 1 322 ? 0.056 16.965 -29.958 1.00 43.19 322 GLY A C 1
ATOM 2207 O O . GLY A 1 322 ? 1.105 16.369 -29.743 1.00 43.19 322 GLY A O 1
ATOM 2208 N N . PHE A 1 323 ? -0.333 17.271 -31.202 1.00 46.41 323 PHE A N 1
ATOM 2209 C CA . PHE A 1 323 ? 0.573 17.114 -32.351 1.00 46.41 323 PHE A CA 1
ATOM 2210 C C . PHE A 1 323 ? 1.889 17.858 -32.055 1.00 46.41 323 PHE A C 1
ATOM 2212 O O . PHE A 1 323 ? 1.885 19.089 -31.982 1.00 46.41 323 PHE A O 1
ATOM 2219 N N . GLY A 1 324 ? 2.994 17.122 -31.893 1.00 51.84 324 GLY A N 1
ATOM 2220 C CA . GLY A 1 324 ? 4.323 17.680 -31.617 1.00 51.84 324 GLY A CA 1
ATOM 2221 C C . GLY A 1 324 ? 4.745 17.766 -30.143 1.00 51.84 324 GLY A C 1
ATOM 2222 O O . GLY A 1 324 ? 5.659 18.537 -29.855 1.00 51.84 324 GLY A O 1
ATOM 2223 N N . ALA A 1 325 ? 4.117 17.025 -29.221 1.00 55.91 325 ALA A N 1
ATOM 2224 C CA . ALA A 1 325 ? 4.621 16.874 -27.851 1.00 55.91 325 ALA A CA 1
ATOM 2225 C C . ALA A 1 325 ? 5.882 15.983 -27.806 1.00 55.91 325 ALA A C 1
ATOM 2227 O O . ALA A 1 325 ? 6.008 15.022 -28.569 1.00 55.91 325 ALA A O 1
ATOM 2228 N N . THR A 1 326 ? 6.819 16.311 -26.915 1.00 61.28 326 THR A N 1
ATOM 2229 C CA . THR A 1 326 ? 8.078 15.576 -26.712 1.00 61.28 326 THR A CA 1
ATOM 2230 C C . THR A 1 326 ? 8.196 15.227 -25.237 1.00 61.28 326 THR A C 1
ATOM 2232 O O . THR A 1 326 ? 8.143 16.130 -24.406 1.00 61.28 326 THR A O 1
ATOM 2235 N N . ALA A 1 327 ? 8.372 13.945 -24.923 1.00 68.19 327 ALA A N 1
ATOM 2236 C CA . ALA A 1 327 ? 8.679 13.474 -23.575 1.00 68.19 327 ALA A CA 1
ATOM 2237 C C . ALA A 1 327 ? 10.138 13.011 -23.523 1.00 68.19 327 ALA A C 1
ATOM 2239 O O . ALA A 1 327 ? 10.702 12.554 -24.520 1.00 68.19 327 ALA A O 1
ATOM 2240 N N . THR A 1 328 ? 10.778 13.145 -22.368 1.00 69.06 328 THR A N 1
ATOM 2241 C CA . THR A 1 328 ? 12.191 12.793 -22.200 1.00 69.06 328 THR A CA 1
ATOM 2242 C C . THR A 1 328 ? 12.333 11.902 -20.987 1.00 69.06 328 THR A C 1
ATOM 2244 O O . THR A 1 328 ? 11.972 12.333 -19.894 1.00 69.06 328 THR A O 1
ATOM 2247 N N . ALA A 1 329 ? 12.899 10.712 -21.173 1.00 72.38 329 ALA A N 1
ATOM 2248 C CA . ALA A 1 329 ? 13.309 9.875 -20.055 1.00 72.38 329 ALA A CA 1
ATOM 2249 C C . ALA A 1 329 ? 14.819 9.661 -20.091 1.00 72.38 329 ALA A C 1
ATOM 2251 O O . ALA A 1 329 ? 15.439 9.538 -21.159 1.00 72.38 329 ALA A O 1
ATOM 2252 N N . TRP A 1 330 ? 15.409 9.613 -18.906 1.00 73.00 330 TRP A N 1
ATOM 2253 C CA . TRP A 1 330 ? 16.778 9.166 -18.740 1.00 73.00 330 TRP A CA 1
ATOM 2254 C C . TRP A 1 330 ? 16.763 7.681 -18.456 1.00 73.00 330 TRP A C 1
ATOM 2256 O O . TRP A 1 330 ? 16.113 7.236 -17.520 1.00 73.00 330 TRP A O 1
ATOM 2266 N N . VAL A 1 331 ? 17.513 6.927 -19.247 1.00 74.81 331 VAL A N 1
ATOM 2267 C CA . VAL A 1 331 ? 17.860 5.556 -18.906 1.00 74.81 331 VAL A CA 1
ATOM 2268 C C . VAL A 1 331 ? 19.175 5.621 -18.143 1.00 74.81 331 VAL A C 1
ATOM 2270 O O . VAL A 1 331 ? 20.242 5.864 -18.721 1.00 74.81 331 VAL A O 1
ATOM 2273 N N . ALA A 1 332 ? 19.094 5.484 -16.824 1.00 75.00 332 ALA A N 1
ATOM 2274 C CA . ALA A 1 332 ? 20.260 5.330 -15.975 1.00 75.00 332 ALA A CA 1
ATOM 2275 C C . ALA A 1 332 ? 20.605 3.846 -15.872 1.00 75.00 332 ALA A C 1
ATOM 2277 O O . ALA A 1 332 ? 19.743 3.018 -15.595 1.00 75.00 332 ALA A O 1
ATOM 2278 N N . VAL A 1 333 ? 21.880 3.522 -16.050 1.00 70.44 333 VAL A N 1
ATOM 2279 C CA . VAL A 1 333 ? 22.369 2.156 -15.868 1.00 70.44 333 VAL A CA 1
ATOM 2280 C C . VAL A 1 333 ? 23.443 2.179 -14.798 1.00 70.44 333 VAL A C 1
ATOM 2282 O O . VAL A 1 333 ? 24.438 2.902 -14.909 1.00 70.44 333 VAL A O 1
ATOM 2285 N N . SER A 1 334 ? 23.236 1.404 -13.741 1.00 63.19 334 SER A N 1
ATOM 2286 C CA . SER A 1 334 ? 24.262 1.117 -12.750 1.00 63.19 334 SER A CA 1
ATOM 2287 C C . SER A 1 334 ? 24.964 -0.160 -13.184 1.00 63.19 334 SER A C 1
ATOM 2289 O O . SER A 1 334 ? 24.359 -1.210 -13.285 1.00 63.19 334 SER A O 1
ATOM 2291 N N . ALA A 1 335 ? 26.251 -0.084 -13.492 1.00 56.06 335 ALA A N 1
ATOM 2292 C CA . ALA A 1 335 ? 27.057 -1.275 -13.710 1.00 56.06 335 ALA A CA 1
ATOM 2293 C C . ALA A 1 335 ? 28.524 -0.947 -13.443 1.00 56.06 335 ALA A C 1
ATOM 2295 O O . ALA A 1 335 ? 28.973 0.192 -13.608 1.00 56.06 335 ALA A O 1
ATOM 2296 N N . VAL A 1 336 ? 29.303 -1.966 -13.074 1.00 50.09 336 VAL A N 1
ATOM 2297 C CA . VAL A 1 336 ? 30.772 -1.909 -13.117 1.00 50.09 336 VAL A CA 1
ATOM 2298 C C . VAL A 1 336 ? 31.196 -2.019 -14.584 1.00 50.09 336 VAL A C 1
ATOM 2300 O O . VAL A 1 336 ? 31.818 -2.993 -15.002 1.00 50.09 336 VAL A O 1
ATOM 2303 N N . LEU A 1 337 ? 30.814 -1.041 -15.405 1.00 57.78 337 LEU A N 1
ATOM 2304 C CA . LEU A 1 337 ? 31.322 -0.953 -16.765 1.00 57.78 337 LEU A CA 1
ATOM 2305 C C . LEU A 1 337 ? 32.776 -0.470 -16.672 1.00 57.78 337 LEU A C 1
ATOM 2307 O O . LEU A 1 337 ? 33.049 0.550 -16.034 1.00 57.78 337 LEU A O 1
ATOM 2311 N N . PRO A 1 338 ? 33.748 -1.171 -17.284 1.00 51.97 338 PRO A N 1
ATOM 2312 C CA . PRO A 1 338 ? 35.151 -0.753 -17.268 1.00 51.97 338 PRO A CA 1
ATOM 2313 C C . PRO A 1 338 ? 35.396 0.629 -17.903 1.00 51.97 338 PRO A C 1
ATOM 2315 O O . PRO A 1 338 ? 36.505 1.158 -17.805 1.00 51.97 338 PRO A O 1
ATOM 2318 N N . GLN A 1 339 ? 34.400 1.175 -18.612 1.00 62.66 339 GLN A N 1
ATOM 2319 C CA . GLN A 1 339 ? 34.442 2.399 -19.412 1.00 62.66 339 GLN A CA 1
ATOM 2320 C C . GLN A 1 339 ? 33.157 3.222 -19.219 1.00 62.66 339 GLN A C 1
ATOM 2322 O O . GLN A 1 339 ? 32.129 2.686 -18.819 1.00 62.66 339 GLN A O 1
ATOM 2327 N N . GLU A 1 340 ? 33.220 4.519 -19.539 1.00 71.06 340 GLU A N 1
ATOM 2328 C CA . GLU A 1 340 ? 32.053 5.414 -19.565 1.00 71.06 340 GLU A CA 1
ATOM 2329 C C . GLU A 1 340 ? 30.983 4.927 -20.558 1.00 71.06 340 GLU A C 1
ATOM 2331 O O . GLU A 1 340 ? 31.305 4.482 -21.667 1.00 71.06 340 GLU A O 1
ATOM 2336 N N . VAL A 1 341 ? 29.713 5.069 -20.168 1.00 76.88 341 VAL A N 1
ATOM 2337 C CA . VAL A 1 341 ? 28.554 4.811 -21.032 1.00 76.88 341 VAL A CA 1
ATOM 2338 C C . VAL A 1 341 ? 28.521 5.830 -22.172 1.00 76.88 341 VAL A C 1
ATOM 2340 O O . VAL A 1 341 ? 28.682 7.029 -21.943 1.00 76.88 341 VAL A O 1
ATOM 2343 N N . LYS A 1 342 ? 28.306 5.372 -23.414 1.00 85.00 342 LYS A N 1
ATOM 2344 C CA . LYS A 1 342 ? 28.258 6.265 -24.582 1.00 85.00 342 LYS A CA 1
ATOM 2345 C C . LYS A 1 342 ? 27.339 5.785 -25.696 1.00 85.00 342 LYS A C 1
ATOM 2347 O O . LYS A 1 342 ? 27.235 4.593 -25.980 1.00 85.00 342 LYS A O 1
ATOM 2352 N N . VAL A 1 343 ? 26.784 6.742 -26.432 1.00 84.12 343 VAL A N 1
ATOM 2353 C CA . VAL A 1 343 ? 26.115 6.476 -27.708 1.00 84.12 343 VAL A CA 1
ATOM 2354 C C . VAL A 1 343 ? 27.163 6.070 -28.744 1.00 84.12 343 VAL A C 1
ATOM 2356 O O . VAL A 1 343 ? 28.119 6.807 -29.016 1.00 84.12 343 VAL A O 1
ATOM 2359 N N . ALA A 1 344 ? 27.009 4.883 -29.332 1.00 85.44 344 ALA A N 1
ATOM 2360 C CA . ALA A 1 344 ? 27.821 4.488 -30.472 1.00 85.44 344 ALA A CA 1
ATOM 2361 C C . ALA A 1 344 ? 27.516 5.420 -31.645 1.00 85.44 344 ALA A C 1
ATOM 2363 O O . ALA A 1 344 ? 26.369 5.592 -32.030 1.00 85.44 344 ALA A O 1
ATOM 2364 N N . SER A 1 345 ? 28.537 6.019 -32.246 1.00 84.12 345 SER A N 1
ATOM 2365 C CA . SER A 1 345 ? 28.345 6.902 -33.393 1.00 84.12 345 SER A CA 1
ATOM 2366 C C . SER A 1 345 ? 29.398 6.641 -34.457 1.00 84.12 345 SER A C 1
ATOM 2368 O O . SER A 1 345 ? 30.539 6.286 -34.156 1.00 84.12 345 SER A O 1
ATOM 2370 N N . SER A 1 346 ? 29.005 6.800 -35.724 1.00 84.31 346 SER A N 1
ATOM 2371 C CA . SER A 1 346 ? 29.907 6.678 -36.881 1.00 84.31 346 SER A CA 1
ATOM 2372 C C . SER A 1 346 ? 30.650 5.331 -36.995 1.00 84.31 346 SER A C 1
ATOM 2374 O O . SER A 1 346 ? 31.739 5.265 -37.571 1.00 84.31 346 SER A O 1
ATOM 2376 N N . ILE A 1 347 ? 30.074 4.236 -36.485 1.00 85.12 347 ILE A N 1
ATOM 2377 C CA . ILE A 1 347 ? 30.636 2.889 -36.659 1.00 85.12 347 ILE A CA 1
ATOM 2378 C C . ILE A 1 347 ? 30.336 2.398 -38.079 1.00 85.12 347 ILE A C 1
ATOM 2380 O O . ILE A 1 347 ? 29.193 2.425 -38.534 1.00 85.12 347 ILE A O 1
ATOM 2384 N N . ILE A 1 348 ? 31.361 1.907 -38.776 1.00 83.50 348 ILE A N 1
ATOM 2385 C CA . ILE A 1 348 ? 31.230 1.226 -40.070 1.00 83.50 348 ILE A CA 1
ATOM 2386 C C . ILE A 1 348 ? 31.744 -0.203 -39.882 1.00 83.50 348 ILE A C 1
ATOM 2388 O O . ILE A 1 348 ? 32.948 -0.445 -39.951 1.00 83.50 348 ILE A O 1
ATOM 2392 N N . GLY A 1 349 ? 30.830 -1.137 -39.619 1.00 84.50 349 GLY A N 1
ATOM 2393 C CA . GLY A 1 349 ? 31.131 -2.549 -39.376 1.00 84.50 349 GLY A CA 1
ATOM 2394 C C . GLY A 1 349 ? 30.888 -3.431 -40.606 1.00 84.50 349 GLY A C 1
ATOM 2395 O O . GLY A 1 349 ? 30.361 -2.962 -41.616 1.00 84.50 349 GLY A O 1
ATOM 2396 N N . PRO A 1 350 ? 31.256 -4.720 -40.578 1.00 86.19 350 PRO A N 1
ATOM 2397 C CA . PRO A 1 350 ? 30.964 -5.654 -41.668 1.00 86.19 350 PRO A CA 1
ATOM 2398 C C . PRO A 1 350 ? 29.461 -5.948 -41.807 1.00 86.19 350 PRO A C 1
ATOM 2400 O O . PRO A 1 350 ? 28.983 -6.085 -42.934 1.00 86.19 350 PRO A O 1
ATOM 2403 N N . ASN A 1 351 ? 28.721 -5.955 -40.693 1.00 91.81 351 ASN A N 1
ATOM 2404 C CA . ASN A 1 351 ? 27.315 -6.369 -40.634 1.00 91.81 351 ASN A CA 1
ATOM 2405 C C . ASN A 1 351 ? 26.323 -5.198 -40.531 1.00 91.81 351 ASN A C 1
ATOM 2407 O O . ASN A 1 351 ? 25.182 -5.310 -40.976 1.00 91.81 351 ASN A O 1
ATOM 2411 N N . PHE A 1 352 ? 26.751 -4.047 -40.010 1.00 94.44 352 PHE A N 1
ATOM 2412 C CA . PHE A 1 352 ? 25.917 -2.850 -39.887 1.00 94.44 352 PHE A CA 1
ATOM 2413 C C . PHE A 1 352 ? 26.736 -1.558 -39.962 1.00 94.44 352 PHE A C 1
ATOM 2415 O O . PHE A 1 352 ? 27.967 -1.567 -39.921 1.00 94.44 352 PHE A O 1
ATOM 2422 N N . ASN A 1 353 ? 26.034 -0.435 -40.096 1.00 93.88 353 ASN A N 1
ATOM 2423 C CA . ASN A 1 353 ? 26.578 0.904 -39.880 1.00 93.88 353 ASN A CA 1
ATOM 2424 C C . ASN A 1 353 ? 25.759 1.614 -38.791 1.00 93.88 353 ASN A C 1
ATOM 2426 O O . ASN A 1 353 ? 24.549 1.403 -38.721 1.00 93.88 353 ASN A O 1
ATOM 2430 N N . VAL A 1 354 ? 26.392 2.488 -38.008 1.00 93.19 354 VAL A N 1
ATOM 2431 C CA . VAL A 1 354 ? 25.731 3.349 -37.012 1.00 93.19 354 VAL A CA 1
ATOM 2432 C C . VAL A 1 354 ? 25.891 4.806 -37.427 1.00 93.19 354 VAL A C 1
ATOM 2434 O O . VAL A 1 354 ? 27.001 5.248 -37.735 1.00 93.19 354 VAL A O 1
ATOM 2437 N N . ASN A 1 355 ? 24.788 5.554 -37.469 1.00 90.19 355 ASN A N 1
ATOM 2438 C CA . ASN A 1 355 ? 24.819 6.982 -37.790 1.00 90.19 355 ASN A CA 1
ATOM 2439 C C . ASN A 1 355 ? 25.250 7.834 -36.573 1.00 90.19 355 ASN A C 1
ATOM 2441 O O . ASN A 1 355 ? 25.724 7.312 -35.568 1.00 90.19 355 ASN A O 1
ATOM 2445 N N . ASN A 1 356 ? 25.133 9.1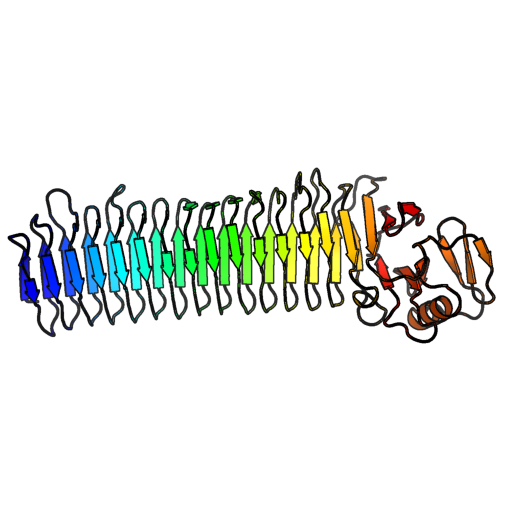61 -36.664 1.00 86.50 356 ASN A N 1
ATOM 2446 C CA . ASN A 1 356 ? 25.528 10.056 -35.567 1.00 86.50 356 ASN A CA 1
ATOM 2447 C C . ASN A 1 356 ? 24.538 10.082 -34.395 1.00 86.50 356 ASN A C 1
ATOM 2449 O O . ASN A 1 356 ? 24.928 10.487 -33.309 1.00 86.50 356 ASN A O 1
ATOM 2453 N N . SER A 1 357 ? 23.300 9.640 -34.612 1.00 84.94 357 SER A N 1
ATOM 2454 C CA . SER A 1 357 ? 22.239 9.577 -33.601 1.00 84.94 357 SER A CA 1
ATOM 2455 C C . SER A 1 357 ? 22.191 8.227 -32.873 1.00 84.94 357 SER A C 1
ATOM 2457 O O . SER A 1 357 ? 21.230 7.951 -32.163 1.00 84.94 357 SER A O 1
ATOM 2459 N N . GLY A 1 358 ? 23.164 7.338 -33.110 1.00 89.19 358 GLY A N 1
ATOM 2460 C CA . GLY A 1 358 ? 23.163 5.980 -32.558 1.00 89.19 358 GLY A CA 1
ATOM 2461 C C . GLY A 1 358 ? 22.305 4.969 -33.312 1.00 89.19 358 GLY A C 1
ATOM 2462 O O . GLY A 1 358 ? 22.216 3.818 -32.893 1.00 89.19 358 GLY A O 1
ATOM 2463 N N . ARG A 1 359 ? 21.694 5.347 -34.442 1.00 91.25 359 ARG A N 1
ATOM 2464 C CA . ARG A 1 359 ? 20.774 4.469 -35.173 1.00 91.25 359 ARG A CA 1
ATOM 2465 C C . ARG A 1 359 ? 21.508 3.496 -36.093 1.00 91.25 359 ARG A C 1
ATOM 2467 O O . ARG A 1 359 ? 22.337 3.908 -36.914 1.00 91.25 359 ARG A O 1
ATOM 2474 N N . VAL A 1 360 ? 21.155 2.218 -35.992 1.00 94.31 360 VAL A N 1
ATOM 2475 C CA . VAL A 1 360 ? 21.731 1.107 -36.757 1.00 94.31 360 VAL A CA 1
ATOM 2476 C C . VAL A 1 360 ? 21.040 0.954 -38.108 1.00 94.31 360 VAL A C 1
ATOM 2478 O O . VAL A 1 360 ? 19.820 1.014 -38.233 1.00 94.31 360 VAL A O 1
ATOM 2481 N N . THR A 1 361 ? 21.830 0.693 -39.145 1.00 93.62 361 THR A N 1
ATOM 2482 C CA . THR A 1 361 ? 21.359 0.145 -40.421 1.00 93.62 361 THR A CA 1
ATOM 2483 C C . THR A 1 361 ? 22.082 -1.168 -40.701 1.00 93.62 361 THR A C 1
ATOM 2485 O O . THR A 1 361 ? 23.288 -1.169 -40.969 1.00 93.62 361 THR A O 1
ATOM 2488 N N . PHE A 1 362 ? 21.348 -2.281 -40.663 1.00 94.75 362 PHE A N 1
ATOM 2489 C CA . PHE A 1 362 ? 21.878 -3.609 -40.975 1.00 94.75 362 PHE A CA 1
ATOM 2490 C C . PHE A 1 362 ? 22.123 -3.782 -42.480 1.00 94.75 362 PHE A C 1
ATOM 2492 O O . PHE A 1 362 ? 21.351 -3.309 -43.319 1.00 94.75 362 PHE A O 1
ATOM 2499 N N . LYS A 1 363 ? 23.225 -4.448 -42.832 1.00 92.81 363 LYS A N 1
ATOM 2500 C CA . LYS A 1 363 ? 23.622 -4.730 -44.217 1.00 92.81 363 LYS A CA 1
ATOM 2501 C C . LYS A 1 363 ? 22.948 -6.002 -44.730 1.00 92.81 363 LYS A C 1
ATOM 2503 O O . LYS A 1 363 ? 22.457 -6.829 -43.968 1.00 92.81 363 LYS A O 1
ATOM 2508 N N . GLY A 1 364 ? 22.936 -6.159 -46.055 1.00 84.31 364 GLY A N 1
ATOM 2509 C CA . GLY A 1 364 ? 22.375 -7.347 -46.699 1.00 84.31 364 GLY A CA 1
ATOM 2510 C C . GLY A 1 364 ? 23.057 -8.623 -46.201 1.00 84.31 364 GLY A C 1
ATOM 2511 O O . GLY A 1 364 ? 24.271 -8.750 -46.329 1.00 84.31 364 GLY A O 1
ATOM 2512 N N . GLY A 1 365 ? 22.266 -9.544 -45.649 1.00 84.31 365 GLY A N 1
ATOM 2513 C CA . GLY A 1 365 ? 22.743 -10.793 -45.048 1.00 84.31 365 GLY A CA 1
ATOM 2514 C C . GLY A 1 365 ? 22.327 -10.974 -43.589 1.00 84.31 365 GLY A C 1
ATOM 2515 O O . GLY A 1 365 ? 22.247 -12.115 -43.161 1.00 84.31 365 GLY A O 1
ATOM 2516 N N . VAL A 1 366 ? 22.005 -9.886 -42.880 1.00 91.31 366 VAL A N 1
ATOM 2517 C CA . VAL A 1 366 ? 21.414 -9.935 -41.533 1.00 91.31 366 VAL A CA 1
ATOM 2518 C C . VAL A 1 366 ? 19.890 -9.912 -41.656 1.00 91.31 366 VAL A C 1
ATOM 2520 O O . VAL A 1 366 ? 19.327 -9.017 -42.298 1.00 91.31 366 VAL A O 1
ATOM 2523 N N . GLY A 1 367 ? 19.216 -10.902 -41.082 1.00 90.38 367 GLY A N 1
ATOM 2524 C CA . GLY A 1 367 ? 17.763 -11.023 -41.080 1.00 90.38 367 GLY A CA 1
ATOM 2525 C C . GLY A 1 367 ? 17.041 -9.949 -40.263 1.00 90.38 367 GLY A C 1
ATOM 2526 O O . GLY A 1 367 ? 17.623 -9.015 -39.708 1.00 90.38 367 GLY A O 1
ATOM 2527 N N . ALA A 1 368 ? 15.710 -10.028 -40.274 1.00 90.81 368 ALA A N 1
ATOM 2528 C CA . ALA A 1 368 ? 14.832 -9.056 -39.619 1.00 90.81 368 ALA A CA 1
ATOM 2529 C C . ALA A 1 368 ? 14.438 -9.426 -38.181 1.00 90.81 368 ALA A C 1
ATOM 2531 O O . ALA A 1 368 ? 13.816 -8.597 -37.515 1.00 90.81 368 ALA A O 1
ATOM 2532 N N . GLY A 1 369 ? 14.781 -10.643 -37.749 1.00 93.38 369 GLY A N 1
ATOM 2533 C CA . GLY A 1 369 ? 14.448 -11.159 -36.425 1.00 93.38 369 GLY A CA 1
ATOM 2534 C C . GLY A 1 369 ? 15.267 -10.502 -35.320 1.00 93.38 369 GLY A C 1
ATOM 2535 O O . GLY A 1 369 ? 16.386 -10.038 -35.572 1.00 93.38 369 GLY A O 1
ATOM 2536 N N . LEU A 1 370 ? 14.704 -10.466 -34.113 1.00 93.44 370 LEU A N 1
ATOM 2537 C CA . LEU A 1 370 ? 15.337 -9.837 -32.953 1.00 93.44 370 LEU A CA 1
ATOM 2538 C C . LEU A 1 370 ? 16.644 -10.546 -32.572 1.00 93.44 370 LEU A C 1
ATOM 2540 O O . LEU A 1 370 ? 17.693 -9.905 -32.575 1.00 93.44 370 LEU A O 1
ATOM 2544 N N . ASP A 1 371 ? 16.598 -11.866 -32.372 1.00 91.44 371 ASP A N 1
ATOM 2545 C CA . ASP A 1 371 ? 17.747 -12.688 -31.954 1.00 91.44 371 ASP A CA 1
ATOM 2546 C C . ASP A 1 371 ? 18.965 -12.518 -32.866 1.00 91.44 371 ASP A C 1
ATOM 2548 O O . ASP A 1 371 ? 20.095 -12.358 -32.408 1.00 91.44 371 ASP A O 1
ATOM 2552 N N . GLU A 1 372 ? 18.745 -12.520 -34.182 1.00 92.19 372 GLU A N 1
ATOM 2553 C CA . GLU A 1 372 ? 19.827 -12.396 -35.160 1.00 92.19 372 GLU A CA 1
ATOM 2554 C C . GLU A 1 372 ? 20.467 -11.004 -35.116 1.00 92.19 372 GLU A C 1
ATOM 2556 O O . GLU A 1 372 ? 21.689 -10.869 -35.200 1.00 92.19 372 GLU A O 1
ATOM 2561 N N . ARG A 1 373 ? 19.646 -9.960 -34.961 1.00 94.25 373 ARG A N 1
ATOM 2562 C CA . ARG A 1 373 ? 20.117 -8.574 -34.880 1.00 94.25 373 ARG A CA 1
ATOM 2563 C C . ARG A 1 373 ? 20.865 -8.319 -33.579 1.00 94.25 373 ARG A C 1
ATOM 2565 O O . ARG A 1 373 ? 21.953 -7.755 -33.641 1.00 94.25 373 ARG A O 1
ATOM 2572 N N . VAL A 1 374 ? 20.335 -8.778 -32.446 1.00 92.94 374 VAL A N 1
ATOM 2573 C CA . VAL A 1 374 ? 21.000 -8.694 -31.135 1.00 92.94 374 VAL A CA 1
ATOM 2574 C C . VAL A 1 374 ? 22.320 -9.463 -31.156 1.00 92.94 374 VAL A C 1
ATOM 2576 O O . VAL A 1 374 ? 23.346 -8.912 -30.772 1.00 92.94 374 VAL A O 1
ATOM 2579 N N . SER A 1 375 ? 22.346 -10.674 -31.721 1.00 90.56 375 SER A N 1
ATOM 2580 C CA . SER A 1 375 ? 23.576 -11.470 -31.838 1.00 90.56 375 SER A CA 1
ATOM 2581 C C . SER A 1 375 ? 24.675 -10.759 -32.637 1.00 90.56 375 SER A C 1
ATOM 2583 O O . SER A 1 375 ? 25.843 -10.782 -32.249 1.00 90.56 375 SER A O 1
ATOM 2585 N N . VAL A 1 376 ? 24.312 -10.089 -33.737 1.00 91.62 376 VAL A N 1
ATOM 2586 C CA . VAL A 1 376 ? 25.253 -9.276 -34.523 1.00 91.62 376 VAL A CA 1
ATOM 2587 C C . VAL A 1 376 ? 25.743 -8.061 -33.735 1.00 91.62 376 VAL A C 1
ATOM 2589 O O . VAL A 1 376 ? 26.922 -7.723 -33.815 1.00 91.62 376 VAL A O 1
ATOM 2592 N N . LEU A 1 377 ? 24.856 -7.387 -33.000 1.00 92.50 377 LEU A N 1
ATOM 2593 C CA . LEU A 1 377 ? 25.215 -6.211 -32.210 1.00 92.50 377 LEU A CA 1
ATOM 2594 C C . LEU A 1 377 ? 26.145 -6.570 -31.047 1.00 92.50 377 LEU A C 1
ATOM 2596 O O . LEU A 1 377 ? 27.156 -5.892 -30.886 1.00 92.50 377 LEU A O 1
ATOM 2600 N N . ASN A 1 378 ? 25.866 -7.647 -30.310 1.00 89.25 378 ASN A N 1
ATOM 2601 C CA . ASN A 1 378 ? 26.694 -8.098 -29.189 1.00 89.25 378 ASN A CA 1
ATOM 2602 C C . ASN A 1 378 ? 28.138 -8.423 -29.630 1.00 89.25 378 ASN A C 1
ATOM 2604 O O . ASN A 1 378 ? 29.097 -8.028 -28.983 1.00 89.25 378 ASN A O 1
ATOM 2608 N N . GLN A 1 379 ? 28.336 -9.041 -30.801 1.00 88.38 379 GLN A N 1
ATOM 2609 C CA . GLN A 1 379 ? 29.689 -9.375 -31.286 1.00 88.38 379 GLN A CA 1
ATOM 2610 C C . GLN A 1 379 ? 30.551 -8.160 -31.667 1.00 88.38 379 GLN A C 1
ATOM 2612 O O . GLN A 1 379 ? 31.782 -8.238 -31.621 1.00 88.38 379 GLN A O 1
ATOM 2617 N N . ASP A 1 380 ? 29.919 -7.072 -32.106 1.00 86.81 380 ASP A N 1
ATOM 2618 C CA . ASP A 1 380 ? 30.583 -5.949 -32.776 1.00 86.81 380 ASP A CA 1
ATOM 2619 C C . ASP A 1 380 ? 30.561 -4.646 -31.938 1.00 86.81 380 ASP A C 1
ATOM 2621 O O . ASP A 1 380 ? 31.333 -3.723 -32.226 1.00 86.81 380 ASP A O 1
ATOM 2625 N N . LEU A 1 381 ? 29.698 -4.535 -30.917 1.00 87.56 381 LEU A N 1
ATOM 2626 C CA . LEU A 1 381 ? 29.655 -3.403 -29.983 1.00 87.56 381 LEU A CA 1
ATOM 2627 C C . LEU A 1 381 ? 30.531 -3.660 -28.756 1.00 87.56 381 LEU A C 1
ATOM 2629 O O . LEU A 1 381 ? 30.607 -4.763 -28.233 1.00 87.56 381 LEU A O 1
ATOM 2633 N N . ASN A 1 382 ? 31.207 -2.615 -28.277 1.00 85.62 382 ASN A N 1
ATOM 2634 C CA . ASN A 1 382 ? 31.943 -2.699 -27.017 1.00 85.62 382 ASN A CA 1
ATOM 2635 C C . ASN A 1 382 ? 30.996 -2.501 -25.829 1.00 85.62 382 ASN A C 1
ATOM 2637 O O . ASN A 1 382 ? 30.009 -1.771 -25.942 1.00 85.62 382 ASN A O 1
ATOM 2641 N N . ALA A 1 383 ? 31.398 -3.033 -24.674 1.00 84.00 383 ALA A N 1
ATOM 2642 C CA . ALA A 1 383 ? 30.726 -2.819 -23.399 1.00 84.00 383 ALA A CA 1
ATOM 2643 C C . ALA A 1 383 ? 30.372 -1.339 -23.157 1.00 84.00 383 ALA A C 1
ATOM 2645 O O . ALA A 1 383 ? 31.225 -0.453 -23.313 1.00 84.00 383 ALA A O 1
ATOM 2646 N N . GLY A 1 384 ? 29.119 -1.074 -22.779 1.00 80.88 384 GLY A N 1
ATOM 2647 C CA . GLY A 1 384 ? 28.610 0.270 -22.478 1.00 80.88 384 GLY A CA 1
ATOM 2648 C C . GLY A 1 384 ? 28.305 1.142 -23.702 1.00 80.88 384 GLY A C 1
ATOM 2649 O O . GLY A 1 384 ? 28.025 2.335 -23.551 1.00 80.88 384 GLY A O 1
ATOM 2650 N N . GLN A 1 385 ? 28.379 0.589 -24.919 1.00 87.19 385 GLN A N 1
ATOM 2651 C CA . GLN A 1 385 ? 27.942 1.279 -26.132 1.00 87.19 385 GLN A CA 1
ATOM 2652 C C . GLN A 1 385 ? 26.467 1.030 -26.414 1.00 87.19 385 GLN A C 1
ATOM 2654 O O . GLN A 1 385 ? 26.056 -0.114 -26.583 1.00 87.19 385 GLN A O 1
ATOM 2659 N N . PHE A 1 386 ? 25.713 2.117 -26.565 1.00 88.25 386 PHE A N 1
ATOM 2660 C CA . PHE A 1 386 ? 24.291 2.063 -26.876 1.00 88.25 386 PHE A CA 1
ATOM 2661 C C . PHE A 1 386 ? 24.002 2.349 -28.341 1.00 88.25 386 PHE A C 1
ATOM 2663 O O . PHE A 1 386 ? 24.629 3.220 -28.959 1.00 88.25 386 PHE A O 1
ATOM 2670 N N . VAL A 1 387 ? 23.002 1.652 -28.868 1.00 91.56 387 VAL A N 1
ATOM 2671 C CA . VAL A 1 387 ? 22.458 1.853 -30.208 1.00 91.56 387 VAL A CA 1
ATOM 2672 C C . VAL A 1 387 ? 20.934 1.784 -30.210 1.00 91.56 387 VAL A C 1
ATOM 2674 O O . VAL A 1 387 ? 20.324 1.133 -29.367 1.00 91.56 387 VAL A O 1
ATOM 2677 N N . LEU A 1 388 ? 20.332 2.423 -31.211 1.00 92.25 388 LEU A N 1
ATOM 2678 C CA . LEU A 1 388 ? 18.914 2.311 -31.545 1.00 92.25 388 LEU A CA 1
ATOM 2679 C C . LEU A 1 388 ? 18.765 1.478 -32.821 1.00 92.25 388 LEU A C 1
ATOM 2681 O O . LEU A 1 388 ? 19.409 1.773 -33.834 1.00 92.25 388 LEU A O 1
ATOM 2685 N N . PHE A 1 389 ? 17.898 0.474 -32.825 1.00 93.38 389 PHE A N 1
ATOM 2686 C CA . PHE A 1 389 ? 17.641 -0.336 -34.015 1.00 93.38 389 PHE A CA 1
ATOM 2687 C C . PHE A 1 389 ? 16.180 -0.768 -34.110 1.00 93.38 389 PHE A C 1
ATOM 2689 O O . PHE A 1 389 ? 15.453 -0.781 -33.125 1.00 93.38 389 PHE A O 1
ATOM 2696 N N . ASP A 1 390 ? 15.755 -1.125 -35.318 1.00 92.50 390 ASP A N 1
ATOM 2697 C CA . ASP A 1 390 ? 14.443 -1.733 -35.527 1.00 92.50 390 ASP A CA 1
ATOM 2698 C C . ASP A 1 390 ? 14.610 -3.259 -35.558 1.00 92.50 390 ASP A C 1
ATOM 2700 O O . ASP A 1 390 ? 15.616 -3.745 -36.077 1.00 92.50 390 ASP A O 1
ATOM 2704 N N . ALA A 1 391 ? 13.630 -4.032 -35.107 1.00 93.31 391 ALA A N 1
ATOM 2705 C CA . ALA A 1 391 ? 13.522 -5.473 -35.355 1.00 93.31 391 ALA A CA 1
ATOM 2706 C C . ALA A 1 391 ? 12.049 -5.878 -35.305 1.00 93.31 391 ALA A C 1
ATOM 2708 O O . ALA A 1 391 ? 11.287 -5.326 -34.522 1.00 93.31 391 ALA A O 1
ATOM 2709 N N . GLU A 1 392 ? 11.624 -6.782 -36.190 1.00 90.75 392 GLU A N 1
ATOM 2710 C CA . GLU A 1 392 ? 10.251 -7.329 -36.177 1.00 90.75 392 GLU A CA 1
ATOM 2711 C C . GLU A 1 392 ? 9.109 -6.283 -36.142 1.00 90.75 392 GLU A C 1
ATOM 2713 O O . GLU A 1 392 ? 7.989 -6.576 -35.742 1.00 90.75 392 GLU A O 1
ATOM 2718 N N . GLY A 1 393 ? 9.370 -5.056 -36.611 1.00 87.56 393 GLY A N 1
ATOM 2719 C CA . GLY A 1 393 ? 8.401 -3.954 -36.610 1.00 87.56 393 GLY A CA 1
ATOM 2720 C C . GLY A 1 393 ? 8.379 -3.090 -35.342 1.00 87.56 393 GLY A C 1
ATOM 2721 O O . GLY A 1 393 ? 7.638 -2.114 -35.327 1.00 87.56 393 GLY A O 1
ATOM 2722 N N . SER A 1 394 ? 9.198 -3.396 -34.331 1.00 90.38 394 SER A N 1
ATOM 2723 C CA . SER A 1 394 ? 9.398 -2.582 -33.120 1.00 90.38 394 SER A CA 1
ATOM 2724 C C . SER A 1 394 ? 10.760 -1.876 -33.127 1.00 90.38 394 SER A C 1
ATOM 2726 O O . SER A 1 394 ? 11.675 -2.274 -33.855 1.00 90.38 394 SER A O 1
ATOM 2728 N N . GLN A 1 395 ? 10.888 -0.822 -32.319 1.00 90.94 395 GLN A N 1
ATOM 2729 C CA . GLN A 1 395 ? 12.151 -0.129 -32.050 1.00 90.94 395 GLN A CA 1
ATOM 2730 C C . GLN A 1 395 ? 12.741 -0.618 -30.725 1.00 90.94 395 GLN A C 1
ATOM 2732 O O . GLN A 1 395 ? 11.999 -0.910 -29.788 1.00 90.94 395 GLN A O 1
ATOM 2737 N N . TYR A 1 396 ? 14.067 -0.684 -30.655 1.00 92.38 396 TYR A N 1
ATOM 2738 C CA . TYR A 1 396 ? 14.798 -1.184 -29.498 1.00 92.38 396 TYR A CA 1
ATOM 2739 C C . TYR A 1 396 ? 16.029 -0.336 -29.209 1.00 92.38 396 TYR A C 1
ATOM 2741 O O . TYR A 1 396 ? 16.754 0.063 -30.128 1.00 92.38 396 TYR A O 1
ATOM 2749 N N . VAL A 1 397 ? 16.298 -0.132 -27.924 1.00 91.25 397 VAL A N 1
ATOM 2750 C CA . VAL A 1 397 ? 17.584 0.352 -27.423 1.00 91.25 397 VAL A CA 1
ATOM 2751 C C . VAL A 1 397 ? 18.376 -0.858 -26.944 1.00 91.25 397 VAL A C 1
ATOM 2753 O O . VAL A 1 397 ? 17.865 -1.656 -26.166 1.00 91.25 397 VAL A O 1
ATOM 2756 N N . PHE A 1 398 ? 19.610 -0.999 -27.420 1.00 91.88 398 PHE A N 1
ATOM 2757 C CA . PHE A 1 398 ? 20.512 -2.078 -27.018 1.00 91.88 398 PHE A CA 1
ATOM 2758 C C . PHE A 1 398 ? 21.824 -1.511 -26.495 1.00 91.88 398 PHE A C 1
ATOM 2760 O O . PHE A 1 398 ? 22.399 -0.616 -27.125 1.00 91.88 398 PHE A O 1
ATOM 2767 N N . MET A 1 399 ? 22.307 -2.064 -25.387 1.00 88.69 399 MET A N 1
ATOM 2768 C CA . MET A 1 399 ? 23.649 -1.845 -24.860 1.00 88.69 399 MET A CA 1
ATOM 2769 C C . MET A 1 399 ? 24.398 -3.171 -24.837 1.00 88.69 399 MET A C 1
ATOM 2771 O O . MET A 1 399 ? 23.936 -4.121 -24.214 1.00 88.69 399 MET A O 1
ATOM 2775 N N . GLY A 1 400 ? 25.585 -3.188 -25.446 1.00 85.75 400 GLY A N 1
ATOM 2776 C CA . GLY A 1 400 ? 26.479 -4.339 -25.342 1.00 85.75 400 GLY A CA 1
ATOM 2777 C C . GLY A 1 400 ? 27.055 -4.494 -23.932 1.00 85.75 400 GLY A C 1
ATOM 2778 O O . GLY A 1 400 ? 27.503 -3.508 -23.327 1.00 85.75 400 GLY A O 1
ATOM 2779 N N . GLY A 1 401 ? 27.068 -5.730 -23.449 1.00 81.75 401 GLY A N 1
ATOM 2780 C CA . GLY A 1 401 ? 27.674 -6.189 -22.210 1.00 81.75 401 GLY A CA 1
ATOM 2781 C C . GLY A 1 401 ? 29.188 -6.379 -22.306 1.00 81.75 401 GLY A C 1
ATOM 2782 O O . GLY A 1 401 ? 29.868 -5.927 -23.234 1.00 81.75 401 GLY A O 1
ATOM 2783 N N . ASN A 1 402 ? 29.762 -7.030 -21.298 1.00 79.31 402 ASN A N 1
ATOM 2784 C CA . ASN A 1 402 ? 31.193 -7.326 -21.232 1.00 79.31 402 ASN A CA 1
ATOM 2785 C C . ASN A 1 402 ? 31.565 -8.628 -21.960 1.00 79.31 402 ASN A C 1
ATOM 2787 O O . ASN A 1 402 ? 32.747 -8.835 -22.266 1.00 79.31 402 ASN A O 1
ATOM 2791 N N . ASN A 1 403 ? 30.601 -9.511 -22.219 1.00 81.94 403 ASN A N 1
ATOM 2792 C CA . ASN A 1 403 ? 30.822 -10.825 -22.796 1.00 81.94 403 ASN A CA 1
ATOM 2793 C C . ASN A 1 403 ? 30.157 -10.971 -24.170 1.00 81.94 403 ASN A C 1
ATOM 2795 O O . ASN A 1 403 ? 29.010 -11.356 -24.292 1.00 81.94 403 ASN A O 1
ATOM 2799 N N . LEU A 1 404 ? 30.958 -10.833 -25.228 1.00 78.62 404 LEU A N 1
ATOM 2800 C CA . LEU A 1 404 ? 30.510 -10.892 -26.631 1.00 78.62 404 LEU A CA 1
ATOM 2801 C C . LEU A 1 404 ? 29.828 -12.212 -27.074 1.00 78.62 404 LEU A C 1
ATOM 2803 O O . LEU A 1 404 ? 29.453 -12.348 -28.239 1.00 78.62 404 LEU A O 1
ATOM 2807 N N . ASN A 1 405 ? 29.770 -13.234 -26.211 1.00 78.88 405 ASN A N 1
ATOM 2808 C CA . ASN A 1 405 ? 29.122 -14.524 -26.486 1.00 78.88 405 ASN A CA 1
ATOM 2809 C C . ASN A 1 405 ? 27.967 -14.835 -25.525 1.00 78.88 405 ASN A C 1
ATOM 2811 O O . ASN A 1 405 ? 27.463 -15.959 -25.538 1.00 78.88 405 ASN A O 1
ATOM 2815 N N . ASP A 1 406 ? 27.608 -13.888 -24.672 1.00 79.12 406 ASP A N 1
ATOM 2816 C CA . ASP A 1 406 ? 26.546 -13.994 -23.686 1.00 79.12 406 ASP A CA 1
ATOM 2817 C C . ASP A 1 406 ? 25.642 -12.781 -23.862 1.00 79.12 406 ASP A C 1
ATOM 2819 O O . ASP A 1 406 ? 26.131 -11.682 -24.069 1.00 79.12 406 ASP A O 1
ATOM 2823 N N . VAL A 1 407 ? 24.338 -13.010 -23.914 1.00 76.12 407 VAL A N 1
ATOM 2824 C CA . VAL A 1 407 ? 23.345 -11.943 -24.113 1.00 76.12 407 VAL A CA 1
ATOM 2825 C C . VAL A 1 407 ? 22.635 -11.594 -22.815 1.00 76.12 407 VAL A C 1
ATOM 2827 O O . VAL A 1 407 ? 21.815 -10.682 -22.796 1.00 76.12 407 VAL A O 1
ATOM 2830 N N . ASP A 1 408 ? 22.930 -12.321 -21.737 1.00 76.75 408 ASP A N 1
ATOM 2831 C CA . ASP A 1 408 ? 22.324 -12.066 -20.440 1.00 76.75 408 ASP A CA 1
ATOM 2832 C C . ASP A 1 408 ? 22.960 -10.834 -19.772 1.00 76.75 408 ASP A C 1
ATOM 2834 O O . ASP A 1 408 ? 22.305 -10.197 -18.959 1.00 76.75 408 ASP A O 1
ATOM 2838 N N . ASP A 1 409 ? 24.192 -10.446 -20.135 1.00 77.06 409 ASP A N 1
ATOM 2839 C CA . ASP A 1 409 ?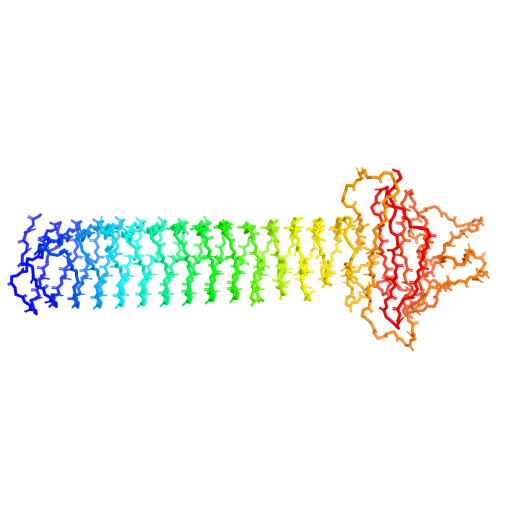 24.846 -9.217 -19.655 1.00 77.06 409 ASP A CA 1
ATOM 2840 C C . ASP A 1 409 ? 24.627 -7.992 -20.563 1.00 77.06 409 ASP A C 1
ATOM 2842 O O . ASP A 1 409 ? 25.229 -6.935 -20.338 1.00 77.06 409 ASP A O 1
ATOM 2846 N N . ASP A 1 410 ? 23.758 -8.129 -21.567 1.00 85.75 410 ASP A N 1
ATOM 2847 C CA . ASP A 1 410 ? 23.303 -7.054 -22.442 1.00 85.75 410 ASP A CA 1
ATOM 2848 C C . ASP A 1 410 ? 22.017 -6.417 -21.896 1.00 85.75 410 ASP A C 1
ATOM 2850 O O . ASP A 1 410 ? 21.142 -7.116 -21.393 1.00 85.75 410 ASP A O 1
ATOM 2854 N N . LEU A 1 411 ? 21.856 -5.101 -22.087 1.00 88.81 411 LEU A N 1
ATOM 2855 C CA . LEU A 1 411 ? 20.580 -4.422 -21.826 1.00 88.81 411 LEU A CA 1
ATOM 2856 C C . LEU A 1 411 ? 19.801 -4.290 -23.134 1.00 88.81 411 LEU A C 1
ATOM 2858 O O . LEU A 1 411 ? 20.319 -3.749 -24.120 1.00 88.81 411 LEU A O 1
ATOM 2862 N N . LEU A 1 412 ? 18.540 -4.705 -23.127 1.00 92.25 412 LEU A N 1
ATOM 2863 C CA . LEU A 1 412 ? 17.620 -4.575 -24.244 1.00 92.25 412 LEU A CA 1
ATOM 2864 C C . LEU A 1 412 ? 16.298 -3.978 -23.768 1.00 92.25 412 LEU A C 1
ATOM 2866 O O . LEU A 1 412 ? 15.571 -4.597 -23.007 1.00 92.25 412 LEU A O 1
ATOM 2870 N N . ILE A 1 413 ? 15.955 -2.810 -24.303 1.00 92.44 413 ILE A N 1
ATOM 2871 C CA . ILE A 1 413 ? 14.686 -2.135 -24.023 1.00 92.44 413 ILE A CA 1
ATOM 2872 C C . ILE A 1 413 ? 13.878 -2.088 -25.311 1.00 92.44 413 ILE A C 1
ATOM 2874 O O . ILE A 1 413 ? 14.336 -1.542 -26.323 1.00 92.44 413 ILE A O 1
ATOM 2878 N N . ARG A 1 414 ? 12.657 -2.616 -25.279 1.00 93.31 414 ARG A N 1
ATOM 2879 C CA . ARG A 1 414 ? 11.673 -2.435 -26.343 1.00 93.31 414 ARG A CA 1
ATOM 2880 C C . ARG A 1 414 ? 10.952 -1.110 -26.151 1.00 93.31 414 ARG A C 1
ATOM 2882 O O . ARG A 1 414 ? 10.481 -0.786 -25.068 1.00 93.31 414 ARG A O 1
ATOM 2889 N N . LEU A 1 415 ? 10.788 -0.366 -27.234 1.00 89.69 415 LEU A N 1
ATOM 2890 C CA . LEU A 1 415 ? 9.959 0.832 -27.223 1.00 89.69 415 LEU A CA 1
ATOM 2891 C C . LEU A 1 415 ? 8.516 0.468 -27.572 1.00 89.69 415 LEU A C 1
ATOM 2893 O O . LEU A 1 415 ? 8.271 -0.251 -28.548 1.00 89.69 415 LEU A O 1
ATOM 2897 N N . LYS A 1 416 ? 7.559 0.965 -26.785 1.00 85.38 416 LYS A N 1
ATOM 2898 C CA . LYS A 1 416 ? 6.127 0.755 -27.025 1.00 85.38 416 LYS A CA 1
ATOM 2899 C C . LYS A 1 416 ? 5.719 1.326 -28.386 1.00 85.38 416 LYS A C 1
ATOM 2901 O O . LYS A 1 416 ? 6.188 2.391 -28.792 1.00 85.38 416 LYS A O 1
ATOM 2906 N N . ASP A 1 417 ? 4.806 0.642 -29.073 1.00 77.31 417 ASP A N 1
ATOM 2907 C CA . ASP A 1 417 ? 4.307 1.044 -30.391 1.00 77.31 417 ASP A CA 1
ATOM 2908 C C . ASP A 1 417 ? 3.845 2.517 -30.417 1.00 77.31 417 ASP A C 1
ATOM 2910 O O . ASP A 1 417 ? 3.157 2.983 -29.510 1.00 77.31 417 ASP A O 1
ATOM 2914 N N . ASN A 1 418 ? 4.170 3.231 -31.501 1.00 66.69 418 ASN A N 1
ATOM 2915 C CA . ASN A 1 418 ? 3.936 4.675 -31.700 1.00 66.69 418 ASN A CA 1
ATOM 2916 C C . ASN A 1 418 ? 4.776 5.619 -30.829 1.00 66.69 418 ASN A C 1
ATOM 2918 O O . ASN A 1 418 ? 4.576 6.832 -30.905 1.00 66.69 418 ASN A O 1
ATOM 2922 N N . THR A 1 419 ? 5.740 5.091 -30.079 1.00 69.94 419 THR A N 1
ATOM 2923 C CA . THR A 1 419 ? 6.796 5.895 -29.471 1.00 69.94 419 THR A CA 1
ATOM 2924 C C . THR A 1 419 ? 7.981 5.941 -30.434 1.00 69.94 419 THR A C 1
ATOM 2926 O O . THR A 1 419 ? 8.537 4.904 -30.786 1.00 69.94 419 THR A O 1
ATOM 2929 N N . ASN A 1 420 ? 8.339 7.131 -30.914 1.00 67.25 420 ASN A N 1
ATOM 2930 C CA . ASN A 1 420 ? 9.473 7.342 -31.812 1.00 67.25 420 ASN A CA 1
ATOM 2931 C C . ASN A 1 420 ? 10.662 7.919 -31.050 1.00 67.25 420 ASN A C 1
ATOM 2933 O O . ASN A 1 420 ? 10.481 8.819 -30.236 1.00 67.25 420 ASN A O 1
ATOM 2937 N N . VAL A 1 421 ? 11.870 7.459 -31.377 1.00 72.56 421 VAL A N 1
ATOM 2938 C CA . VAL A 1 421 ? 13.126 8.029 -30.871 1.00 72.56 421 VAL A CA 1
ATOM 2939 C C . VAL A 1 421 ? 13.964 8.536 -32.039 1.00 72.56 421 VAL A C 1
ATOM 2941 O O . VAL A 1 421 ? 14.414 7.755 -32.880 1.00 72.56 421 VAL A O 1
ATOM 2944 N N . ASP A 1 422 ? 14.185 9.853 -32.098 1.00 65.00 422 ASP A N 1
ATOM 2945 C CA . ASP A 1 422 ? 14.972 10.487 -33.171 1.00 65.00 422 ASP A CA 1
ATOM 2946 C C . ASP A 1 422 ? 16.491 10.290 -32.987 1.00 65.00 422 ASP A C 1
ATOM 2948 O O . ASP A 1 422 ? 17.266 10.348 -33.951 1.00 65.00 422 ASP A O 1
ATOM 2952 N N . GLY A 1 423 ? 16.934 10.004 -31.761 1.00 68.50 423 GLY A N 1
ATOM 2953 C CA . GLY A 1 423 ? 18.327 9.722 -31.448 1.00 68.50 423 GLY A CA 1
ATOM 2954 C C . GLY A 1 423 ? 18.576 9.473 -29.967 1.00 68.50 423 GLY A C 1
ATOM 2955 O O . GLY A 1 423 ? 17.735 9.766 -29.121 1.00 68.50 423 GLY A O 1
ATOM 2956 N N . LEU A 1 424 ? 19.755 8.932 -29.676 1.00 80.38 424 LEU A N 1
ATOM 2957 C CA . LEU A 1 424 ? 20.276 8.813 -28.319 1.00 80.38 424 LEU A CA 1
ATOM 2958 C C . LEU A 1 424 ? 21.248 9.964 -28.045 1.00 80.38 424 LEU A C 1
ATOM 2960 O O . LEU A 1 424 ? 22.031 10.335 -28.925 1.00 80.38 424 LEU A O 1
ATOM 2964 N N . ASP A 1 425 ? 21.245 10.477 -26.818 1.00 75.62 425 ASP A N 1
ATOM 2965 C CA . ASP A 1 425 ? 22.240 11.439 -26.334 1.00 75.62 425 ASP A CA 1
ATOM 2966 C C . ASP A 1 425 ? 22.857 10.955 -25.015 1.00 75.62 425 ASP A C 1
ATOM 2968 O O . ASP A 1 425 ? 22.249 10.202 -24.257 1.00 75.62 425 ASP A O 1
ATOM 2972 N N . THR A 1 426 ? 24.081 11.379 -24.729 1.00 70.25 426 THR A N 1
ATOM 2973 C CA . THR A 1 426 ? 24.751 11.108 -23.453 1.00 70.25 426 THR A CA 1
ATOM 2974 C C . THR A 1 426 ? 24.551 12.286 -22.511 1.00 70.25 426 THR A C 1
ATOM 2976 O O . THR A 1 426 ? 24.857 13.415 -22.895 1.00 70.25 426 THR A O 1
ATOM 2979 N N . ALA A 1 427 ? 24.168 12.046 -21.255 1.00 63.53 427 ALA A N 1
ATOM 2980 C CA . ALA A 1 427 ? 24.397 13.047 -20.214 1.00 63.53 427 ALA A CA 1
ATOM 2981 C C . ALA A 1 427 ? 25.085 12.453 -18.998 1.00 63.53 427 ALA A C 1
ATOM 2983 O O . ALA A 1 427 ? 24.588 11.550 -18.332 1.00 63.53 427 ALA A O 1
ATOM 2984 N N . GLY A 1 428 ? 26.250 13.016 -18.692 1.00 63.97 428 GLY A N 1
ATOM 2985 C CA . GLY A 1 428 ? 27.111 12.483 -17.649 1.00 63.97 428 GLY A CA 1
ATOM 2986 C C . GLY A 1 428 ? 27.671 11.104 -18.004 1.00 63.97 428 GLY A C 1
ATOM 2987 O O . GLY A 1 428 ? 27.581 10.638 -19.137 1.00 63.97 428 GLY A O 1
ATOM 2988 N N . ASN A 1 429 ? 28.285 10.464 -17.012 1.00 63.59 429 ASN A N 1
ATOM 2989 C CA . ASN A 1 429 ? 29.117 9.279 -17.229 1.00 63.59 429 ASN A CA 1
ATOM 2990 C C . ASN A 1 429 ? 28.345 7.942 -17.144 1.00 63.59 429 ASN A C 1
ATOM 2992 O O . ASN A 1 429 ? 28.948 6.893 -17.369 1.00 63.59 429 ASN A O 1
ATOM 2996 N N . SER A 1 430 ? 27.046 7.967 -16.807 1.00 69.44 430 SER A N 1
ATOM 2997 C CA . SER A 1 430 ? 26.234 6.764 -16.529 1.00 69.44 430 SER A CA 1
ATOM 2998 C C . SER A 1 430 ? 24.743 6.882 -16.896 1.00 69.44 430 SER A C 1
ATOM 3000 O O . SER A 1 430 ? 23.940 6.061 -16.455 1.00 69.44 430 SER A O 1
ATOM 3002 N N . ARG A 1 431 ? 24.343 7.912 -17.655 1.00 73.31 431 ARG A N 1
ATOM 3003 C CA . ARG A 1 431 ? 22.955 8.092 -18.111 1.00 73.31 431 ARG A CA 1
ATOM 3004 C C . ARG A 1 431 ? 22.916 8.340 -19.614 1.00 73.31 431 ARG A C 1
ATOM 3006 O O . ARG A 1 431 ? 23.758 9.057 -20.165 1.00 73.31 431 ARG A O 1
ATOM 3013 N N . ILE A 1 432 ? 21.906 7.779 -20.264 1.00 73.25 432 ILE A N 1
ATOM 3014 C CA . ILE A 1 432 ? 21.568 8.086 -21.653 1.00 73.25 432 ILE A CA 1
ATOM 3015 C C . ILE A 1 432 ? 20.184 8.690 -21.706 1.00 73.25 432 ILE A C 1
ATOM 3017 O O . ILE A 1 432 ? 19.274 8.274 -20.995 1.00 73.25 432 ILE A O 1
ATOM 3021 N N . ARG A 1 433 ? 20.040 9.692 -22.564 1.00 73.56 433 ARG A N 1
ATOM 3022 C CA . ARG A 1 433 ? 18.761 10.311 -22.858 1.00 73.56 433 ARG A CA 1
ATOM 3023 C C . ARG A 1 433 ? 18.088 9.561 -23.988 1.00 73.56 433 ARG A C 1
ATOM 3025 O O . ARG A 1 433 ? 18.692 9.379 -25.051 1.00 73.56 433 ARG A O 1
ATOM 3032 N N . VAL A 1 434 ? 16.827 9.219 -23.776 1.00 71.38 434 VAL A N 1
ATOM 3033 C CA . VAL A 1 434 ? 15.926 8.784 -24.835 1.00 71.38 434 VAL A CA 1
ATOM 3034 C C . VAL A 1 434 ? 14.849 9.859 -24.978 1.00 71.38 434 VAL A C 1
ATOM 3036 O O . VAL A 1 434 ? 14.112 10.157 -24.037 1.00 71.38 434 VAL A O 1
ATOM 3039 N N . GLU A 1 435 ? 14.815 10.513 -26.139 1.00 70.19 435 GLU A N 1
ATOM 3040 C CA . GLU A 1 435 ? 13.769 11.482 -26.476 1.00 70.19 435 GLU A CA 1
ATOM 3041 C C . GLU A 1 435 ? 12.638 10.759 -27.201 1.00 70.19 435 GLU A C 1
ATOM 3043 O O . GLU A 1 435 ? 12.862 10.158 -28.252 1.00 70.19 435 GLU A O 1
ATOM 3048 N N . PHE A 1 436 ? 11.436 10.827 -26.640 1.00 70.31 436 PHE A N 1
ATOM 3049 C CA . PHE A 1 436 ? 10.252 10.161 -27.156 1.00 70.31 436 PHE A CA 1
ATOM 3050 C C . PHE A 1 436 ? 9.323 11.161 -27.847 1.00 70.31 436 PHE A C 1
ATOM 3052 O O . PHE A 1 436 ? 8.987 12.217 -27.303 1.00 70.31 436 PHE A O 1
ATOM 3059 N N . PHE A 1 437 ? 8.865 10.789 -29.039 1.00 64.19 437 PHE A N 1
ATOM 3060 C CA . PHE A 1 437 ? 7.919 11.543 -29.853 1.00 64.19 437 PHE A CA 1
ATOM 3061 C C . PHE A 1 437 ? 6.695 10.683 -30.149 1.00 64.19 437 PHE A C 1
ATOM 3063 O O . PHE A 1 437 ? 6.819 9.498 -30.466 1.00 64.19 437 PHE A O 1
ATOM 3070 N N . THR A 1 438 ? 5.515 11.291 -30.100 1.00 59.72 438 THR A N 1
ATOM 3071 C CA . THR A 1 438 ? 4.286 10.687 -30.624 1.00 59.72 438 THR A CA 1
ATOM 3072 C C . THR A 1 438 ? 3.963 11.318 -31.981 1.00 59.72 438 THR A C 1
ATOM 3074 O O . THR A 1 438 ? 4.187 12.515 -32.187 1.00 59.72 438 THR A O 1
ATOM 3077 N N . ASN A 1 439 ? 3.517 10.502 -32.943 1.00 54.03 439 ASN A N 1
ATOM 3078 C CA . ASN A 1 439 ? 3.188 10.957 -34.306 1.00 54.03 439 ASN A CA 1
ATOM 3079 C C . ASN A 1 439 ? 1.773 11.518 -34.434 1.00 54.03 439 ASN A C 1
ATOM 3081 O O . ASN A 1 439 ? 0.854 10.940 -33.811 1.00 54.03 439 ASN A O 1
#

Radius of gyration: 29.83 Å; chains: 1; bounding box: 66×39×92 Å

pLDDT: mean 89.3, std 12.13, range [43.19, 98.94]

Sequence (439 aa):
MAIFTALASGQVLTGTDNPDLFILSATTSVSIFGQGGADTVEGFTKTGDLNQTFVSLAGGPDLVVLTGDMSSSQVRLGAGGDTMIVSGNGDSIDSSRVWAGAGSDNIQAGDQVEDSTIELGGGADSLFVSAEIDSSSVFAGAGKDTIFVKGSVSASTIELGGGSDLFRVSGVSDSDVGAGAGMDTVLVGEDIDSSTVTLGGNQDLLIASALTGNSTINGGAGSDTIVISGNVGSSKIFGDNGSDSIVLLDPGDAGSSVVDGGAGADTIVIGSGDSGEVNVFGGQGADLIEFGETSDIDIKYTDATESNINITDTVGVSQAVGFGATATAWVAVSAVLPQEVKVASSIIGPNFNVNNSGRVTFKGGVGAGLDERVSVLNQDLNAGQFVLFDAEGSQYVFMGGNNLNDVDDDLLIRLKDNTNVDGLDTAGNSRIRVEFFTN

Foldseek 3Di:
DAEAEDPEACEEAAADQEEYEYEYADYEHYEYEQDHYAYEYFQPYPAQEHHNYEAANAYEAYEYETQAEYENYEYEQHAYQYEHDNDAQVHEDECYEYELYHEEYEYEGNAEYYVYEYEPYAYAYEYEHAEEYECYEYELAYEEYEYAHAEEYENYEYAPEAYLYEYAYAEYEVYEYEPAHHAYEHHHNEEHACYEYEPHEAEYEDEYAEYYNAYEYELHYYEYEHEHAEAHYQYEYELADDEYEAAYAENAANAAYEYADHAEEYEHEAHDYQYDEYEYEPHAAAYEAEYELYEHYEDEDAALLSAFPVGHYEYEYPDDDDQWRKYKYKYFYRDVFVFFADEDDQDDDPQWGAHHQQEIDGDPPQDQAPVSVLLVCQQPAAARYWHWYHHPRWIKIKGHAHDSVDGSRIHIYTYPPQWDFPGWDDDPRGIIMTMTDGD

Secondary structure (DSSP, 8-state):
-EEEEE-STT-EEE--SS-EEEEE-S-SS-EEE--SSS-EEEE-SSS--EES-EEEEEESS-EEEESS-EES-EEEEEESS-EEEE-STT--EES-EEEEEES--EEEESS-EES-EEEEEESS-EEEESS-EES-EEEEEESS-EEEESS-EES-EEEEEEES-EEEES-EES-EEEEEEES-EEEESSEEES-EEEEEESS-EEEESEEETT-EEEEEEE--EEEE-S--TT-EEEEEEE--EEEES---S-TT-EEEEEEES-EEEE-SS----EEEEEEES--EEEE-S-S-EEEEESSGGGS-SSS-EEEEES---STT-EEEEEEEE----SS--EE--S-B-SSEEE-TTSBEEEPTT--SSHHHHHHHHHHHS-TTEEEEEEETTEEEEEE--S-TT-STTSEEEEEPTTEEEEEEEEETTTEEEEEEEE-